Protein AF-0000000085121196 (afdb_homodimer)

Structure (mmCIF, N/CA/C/O backbone):
data_AF-0000000085121196-model_v1
#
loop_
_entity.id
_entity.type
_entity.pdbx_description
1 polymer 'TatD-related deoxyribonuclease'
#
loop_
_atom_site.group_PDB
_atom_site.id
_atom_site.type_symbol
_atom_site.label_atom_id
_atom_site.label_alt_id
_atom_site.label_comp_id
_atom_site.label_asym_id
_atom_site.label_entity_id
_atom_site.label_seq_id
_atom_site.pdbx_PDB_ins_code
_atom_site.Cartn_x
_atom_site.Cartn_y
_atom_site.Cartn_z
_atom_site.occupancy
_atom_site.B_iso_or_equiv
_atom_site.auth_seq_id
_atom_site.auth_comp_id
_atom_site.auth_asym_id
_atom_site.auth_atom_id
_atom_site.pdbx_PDB_model_num
ATOM 1 N N . MET A 1 1 ? -17.719 -41.875 -25.25 1 32.38 1 MET A N 1
ATOM 2 C CA . MET A 1 1 ? -16.484 -42.406 -24.672 1 32.38 1 MET A CA 1
ATOM 3 C C . MET A 1 1 ? -16.047 -41.594 -23.469 1 32.38 1 MET A C 1
ATOM 5 O O . MET A 1 1 ? -15.969 -40.375 -23.531 1 32.38 1 MET A O 1
ATOM 9 N N . ALA A 1 2 ? -16.422 -41.844 -22.25 1 43.16 2 ALA A N 1
ATOM 10 C CA . ALA A 1 2 ? -16.188 -41.125 -21 1 43.16 2 ALA A CA 1
ATOM 11 C C . ALA A 1 2 ? -14.727 -40.656 -20.922 1 43.16 2 ALA A C 1
ATOM 13 O O . ALA A 1 2 ? -13.828 -41.5 -20.703 1 43.16 2 ALA A O 1
ATOM 14 N N . GLY A 1 3 ? -14.148 -39.875 -21.719 1 51.06 3 GLY A N 1
ATOM 15 C CA . GLY A 1 3 ? -12.75 -39.562 -21.922 1 51.06 3 GLY A CA 1
ATOM 16 C C . GLY A 1 3 ? -11.984 -39.312 -20.641 1 51.06 3 GLY A C 1
ATOM 17 O O . GLY A 1 3 ? -12.586 -39.031 -19.594 1 51.06 3 GLY A O 1
ATOM 18 N N . ARG A 1 4 ? -10.688 -39.906 -20.5 1 71.88 4 ARG A N 1
ATOM 19 C CA . ARG A 1 4 ? -9.852 -39.969 -19.312 1 71.88 4 ARG A CA 1
ATOM 20 C C . ARG A 1 4 ? -9.664 -38.562 -18.734 1 71.88 4 ARG A C 1
ATOM 22 O O . ARG A 1 4 ? -9.273 -37.625 -19.453 1 71.88 4 ARG A O 1
ATOM 29 N N . LEU A 1 5 ? -10.227 -38.312 -17.609 1 87.5 5 LEU A N 1
ATOM 30 C CA . LEU A 1 5 ? -10.07 -37.062 -16.875 1 87.5 5 LEU A CA 1
ATOM 31 C C . LEU A 1 5 ? -8.594 -36.719 -16.703 1 87.5 5 LEU A C 1
ATOM 33 O O . LEU A 1 5 ? -7.781 -37.594 -16.391 1 87.5 5 LEU A O 1
ATOM 37 N N . VAL A 1 6 ? -8.188 -35.562 -17.234 1 96.5 6 VAL A N 1
ATOM 38 C CA . VAL A 1 6 ? -6.832 -35.062 -17 1 96.5 6 VAL A CA 1
ATOM 39 C C . VAL A 1 6 ? -6.875 -33.844 -16.062 1 96.5 6 VAL A C 1
ATOM 41 O O . VAL A 1 6 ? -7.914 -33.219 -15.922 1 96.5 6 VAL A O 1
ATOM 44 N N . PHE A 1 7 ? -5.754 -33.656 -15.398 1 98.44 7 PHE A N 1
ATOM 45 C CA . PHE A 1 7 ? -5.73 -32.656 -14.32 1 98.44 7 PHE A CA 1
ATOM 46 C C . PHE A 1 7 ? -4.555 -31.719 -14.484 1 98.44 7 PHE A C 1
ATOM 48 O O . PHE A 1 7 ? -3.527 -32.094 -15.062 1 98.44 7 PHE A O 1
ATOM 55 N N . SER A 1 8 ? -4.746 -30.5 -14.039 1 98.81 8 SER A N 1
ATOM 56 C CA . SER A 1 8 ? -3.711 -29.469 -14.062 1 98.81 8 SER A CA 1
ATOM 57 C C . SER A 1 8 ? -3.467 -28.891 -12.672 1 98.81 8 SER A C 1
ATOM 59 O O . SER A 1 8 ? -4.289 -29.062 -11.773 1 98.81 8 SER A O 1
ATOM 61 N N . ASP A 1 9 ? -2.354 -28.344 -12.461 1 98.88 9 ASP A N 1
ATOM 62 C CA . ASP A 1 9 ? -1.975 -27.547 -11.305 1 98.88 9 ASP A CA 1
ATOM 63 C C . ASP A 1 9 ? -1.416 -26.188 -11.727 1 98.88 9 ASP A C 1
ATOM 65 O O . ASP A 1 9 ? -0.257 -26.094 -12.141 1 98.88 9 ASP A O 1
ATOM 69 N N . ALA A 1 10 ? -2.229 -25.203 -11.547 1 98.88 10 ALA A N 1
ATOM 70 C CA . ALA A 1 10 ? -1.945 -23.922 -12.164 1 98.88 10 ALA A CA 1
ATOM 71 C C . ALA A 1 10 ? -0.999 -23.094 -11.305 1 98.88 10 ALA A C 1
ATOM 73 O O . ALA A 1 10 ? -0.708 -21.938 -11.625 1 98.88 10 ALA A O 1
ATOM 74 N N . HIS A 1 11 ? -0.491 -23.594 -10.203 1 98.94 11 HIS A N 1
ATOM 75 C CA . HIS A 1 11 ? 0.47 -22.891 -9.359 1 98.94 11 HIS A CA 1
ATOM 76 C C . HIS A 1 11 ? 1.101 -23.844 -8.344 1 98.94 11 HIS A C 1
ATOM 78 O O . HIS A 1 11 ? 0.445 -24.25 -7.383 1 98.94 11 HIS A O 1
ATOM 84 N N . ALA A 1 12 ? 2.281 -24.172 -8.508 1 98.81 12 ALA A N 1
ATOM 85 C CA . ALA A 1 12 ? 3.049 -25.016 -7.605 1 98.81 12 ALA A CA 1
ATOM 86 C C . ALA A 1 12 ? 4.523 -24.641 -7.602 1 98.81 12 ALA A C 1
ATOM 88 O O . ALA A 1 12 ? 4.973 -23.859 -8.453 1 98.81 12 ALA A O 1
ATOM 89 N N . HIS A 1 13 ? 5.191 -25.062 -6.605 1 98.81 13 HIS A N 1
ATOM 90 C CA . HIS A 1 13 ? 6.629 -24.828 -6.516 1 98.81 13 HIS A CA 1
ATOM 91 C C . HIS A 1 13 ? 7.395 -26.141 -6.48 1 98.81 13 HIS A C 1
ATOM 93 O O . HIS A 1 13 ? 6.809 -27.203 -6.258 1 98.81 13 HIS A O 1
ATOM 99 N N . SER A 1 14 ? 8.656 -26.109 -6.762 1 98.62 14 SER A N 1
ATOM 100 C CA . SER A 1 14 ? 9.586 -27.234 -6.605 1 98.62 14 SER A CA 1
ATOM 101 C C . SER A 1 14 ? 10.867 -26.797 -5.906 1 98.62 14 SER A C 1
ATOM 103 O O . SER A 1 14 ? 11.242 -25.625 -5.969 1 98.62 14 SER A O 1
ATOM 105 N N . ASN A 1 15 ? 11.461 -27.656 -5.152 1 98.25 15 ASN A N 1
ATOM 106 C CA . ASN A 1 15 ? 12.711 -27.422 -4.438 1 98.25 15 ASN A CA 1
ATOM 107 C C . ASN A 1 15 ? 13.688 -28.578 -4.621 1 98.25 15 ASN A C 1
ATOM 109 O O . ASN A 1 15 ? 13.625 -29.562 -3.893 1 98.25 15 ASN A O 1
ATOM 113 N N . PRO A 1 16 ? 14.609 -28.469 -5.559 1 97.75 16 PRO A N 1
ATOM 114 C CA . PRO A 1 16 ? 15.547 -29.562 -5.824 1 97.75 16 PRO A CA 1
ATOM 115 C C . PRO A 1 16 ? 16.609 -29.703 -4.742 1 97.75 16 PRO A C 1
ATOM 117 O O . PRO A 1 16 ? 17.359 -30.672 -4.73 1 97.75 16 PRO A O 1
ATOM 120 N N . VAL A 1 17 ? 16.688 -28.734 -3.854 1 96.56 17 VAL A N 1
ATOM 121 C CA . VAL A 1 17 ? 17.719 -28.719 -2.812 1 96.56 17 VAL A CA 1
ATOM 122 C C . VAL A 1 17 ? 17.219 -29.484 -1.588 1 96.56 17 VAL A C 1
ATOM 124 O O . VAL A 1 17 ? 17.906 -30.359 -1.071 1 96.56 17 VAL A O 1
ATOM 127 N N . LYS A 1 18 ? 16 -29.203 -1.16 1 95.62 18 LYS A N 1
ATOM 128 C CA . LYS A 1 18 ? 15.484 -29.766 0.082 1 95.62 18 LYS A CA 1
ATOM 129 C C . LYS A 1 18 ? 14.367 -30.766 -0.194 1 95.62 18 LYS A C 1
ATOM 131 O O . LYS A 1 18 ? 14.102 -31.656 0.626 1 95.62 18 LYS A O 1
ATOM 136 N N . GLY A 1 19 ? 13.719 -30.609 -1.338 1 97.62 19 GLY A N 1
ATOM 137 C CA . GLY A 1 19 ? 12.547 -31.406 -1.643 1 97.62 19 GLY A CA 1
ATOM 138 C C . GLY A 1 19 ? 12.828 -32.531 -2.639 1 97.62 19 GLY A C 1
ATOM 139 O O . GLY A 1 19 ? 13.977 -32.938 -2.816 1 97.62 19 GLY A O 1
ATOM 140 N N . ILE A 1 20 ? 11.75 -33.062 -3.283 1 97.69 20 ILE A N 1
ATOM 141 C CA . ILE A 1 20 ? 11.883 -34.219 -4.184 1 97.69 20 ILE A CA 1
ATOM 142 C C . ILE A 1 20 ? 12.25 -33.719 -5.586 1 97.69 20 ILE A C 1
ATOM 144 O O . ILE A 1 20 ? 12.703 -34.5 -6.426 1 97.69 20 ILE A O 1
ATOM 148 N N . GLY A 1 21 ? 11.984 -32.438 -5.883 1 98.5 21 GLY A N 1
ATOM 149 C CA . GLY A 1 21 ? 12.344 -31.859 -7.172 1 98.5 21 GLY A CA 1
ATOM 150 C C . GLY A 1 21 ? 11.258 -32.031 -8.219 1 98.5 21 GLY A C 1
ATOM 151 O O . GLY A 1 21 ? 10.359 -32.844 -8.07 1 98.5 21 GLY A O 1
ATOM 152 N N . ALA A 1 22 ? 11.414 -31.25 -9.289 1 98.81 22 ALA A N 1
ATOM 153 C CA . ALA A 1 22 ? 10.367 -31.109 -10.297 1 98.81 22 ALA A CA 1
ATOM 154 C C . ALA A 1 22 ? 10.195 -32.406 -11.094 1 98.81 22 ALA A C 1
ATOM 156 O O . ALA A 1 22 ? 9.078 -32.719 -11.508 1 98.81 22 ALA A O 1
ATOM 157 N N . LYS A 1 23 ? 11.289 -33.094 -11.359 1 98.75 23 LYS A N 1
ATOM 158 C CA . LYS A 1 23 ? 11.18 -34.344 -12.109 1 98.75 23 LYS A CA 1
ATOM 159 C C . LYS A 1 23 ? 10.273 -35.344 -11.383 1 98.75 23 LYS A C 1
ATOM 161 O O . LYS A 1 23 ? 9.344 -35.875 -11.977 1 98.75 23 LYS A O 1
ATOM 166 N N . ARG A 1 24 ? 10.547 -35.5 -10.117 1 98.5 24 ARG A N 1
ATOM 167 C CA . ARG A 1 24 ? 9.766 -36.438 -9.336 1 98.5 24 ARG A CA 1
ATOM 168 C C . ARG A 1 24 ? 8.328 -35.969 -9.164 1 98.5 24 ARG A C 1
ATOM 170 O O . ARG A 1 24 ? 7.387 -36.781 -9.195 1 98.5 24 ARG A O 1
ATOM 177 N N . ILE A 1 25 ? 8.156 -34.688 -8.883 1 98.75 25 ILE A N 1
ATOM 178 C CA . ILE A 1 25 ? 6.82 -34.094 -8.812 1 98.75 25 ILE A CA 1
ATOM 179 C C . ILE A 1 25 ? 6.055 -34.406 -10.094 1 98.75 25 ILE A C 1
ATOM 181 O O . ILE A 1 25 ? 4.906 -34.875 -10.047 1 98.75 25 ILE A O 1
ATOM 185 N N . ALA A 1 26 ? 6.711 -34.219 -11.234 1 98.81 26 ALA A N 1
ATOM 186 C CA . ALA A 1 26 ? 6.09 -34.406 -12.539 1 98.81 26 ALA A CA 1
ATOM 187 C C . ALA A 1 26 ? 5.719 -35.875 -12.742 1 98.81 26 ALA A C 1
ATOM 189 O O . ALA A 1 26 ? 4.613 -36.188 -13.195 1 98.81 26 ALA A O 1
ATOM 190 N N . GLU A 1 27 ? 6.613 -36.75 -12.398 1 98.62 27 GLU A N 1
ATOM 191 C CA . GLU A 1 27 ? 6.363 -38.188 -12.555 1 98.62 27 GLU A CA 1
ATOM 192 C C . GLU A 1 27 ? 5.16 -38.625 -11.727 1 98.62 27 GLU A C 1
ATOM 194 O O . GLU A 1 27 ? 4.289 -39.344 -12.219 1 98.62 27 GLU A O 1
ATOM 199 N N . LYS A 1 28 ? 5.141 -38.188 -10.484 1 98.12 28 LYS A N 1
ATOM 200 C CA . LYS A 1 28 ? 4.027 -38.531 -9.602 1 98.12 28 LYS A CA 1
ATOM 201 C C . LYS A 1 28 ? 2.713 -37.969 -10.133 1 98.12 28 LYS A C 1
ATOM 203 O O . LYS A 1 28 ? 1.697 -38.656 -10.156 1 98.12 28 LYS A O 1
ATOM 208 N N . PHE A 1 29 ? 2.748 -36.719 -10.516 1 98.62 29 PHE A N 1
ATOM 209 C CA . PHE A 1 29 ? 1.544 -36.031 -10.984 1 98.62 29 PHE A CA 1
ATOM 210 C C . PHE A 1 29 ? 1.038 -36.656 -12.273 1 98.62 29 PHE A C 1
ATOM 212 O O . PHE A 1 29 ? -0.163 -36.906 -12.43 1 98.62 29 PHE A O 1
ATOM 219 N N . ARG A 1 30 ? 1.92 -37 -13.195 1 97.56 30 ARG A N 1
ATOM 220 C CA . ARG A 1 30 ? 1.573 -37.594 -14.469 1 97.56 30 ARG A CA 1
ATOM 221 C C . ARG A 1 30 ? 0.955 -38.969 -14.266 1 97.56 30 ARG A C 1
ATOM 223 O O . ARG A 1 30 ? 0.035 -39.375 -14.984 1 97.56 30 ARG A O 1
ATOM 230 N N . SER A 1 31 ? 1.42 -39.688 -13.328 1 97.19 31 SER A N 1
ATOM 231 C CA . SER A 1 31 ? 0.982 -41.062 -13.094 1 97.19 31 SER A CA 1
ATOM 232 C C . SER A 1 31 ? -0.49 -41.125 -12.703 1 97.19 31 SER A C 1
ATOM 234 O O . SER A 1 31 ? -1.122 -42.188 -12.781 1 97.19 31 SER A O 1
ATOM 236 N N . ILE A 1 32 ? -0.985 -39.969 -12.297 1 96.12 32 ILE A N 1
ATOM 237 C CA . ILE A 1 32 ? -2.377 -40 -11.859 1 96.12 32 ILE A CA 1
ATOM 238 C C . ILE A 1 32 ? -3.207 -39.094 -12.766 1 96.12 32 ILE A C 1
ATOM 240 O O . ILE A 1 32 ? -4.219 -38.531 -12.336 1 96.12 32 ILE A O 1
ATOM 244 N N . GLY A 1 33 ? -2.682 -38.781 -13.938 1 96.69 33 GLY A N 1
ATOM 245 C CA . GLY A 1 33 ? -3.473 -38.094 -14.945 1 96.69 33 GLY A CA 1
ATOM 246 C C . GLY A 1 33 ? -3.119 -36.625 -15.078 1 96.69 33 GLY A C 1
ATOM 247 O O . GLY A 1 33 ? -3.814 -35.875 -15.766 1 96.69 33 GLY A O 1
ATOM 248 N N . GLY A 1 34 ? -2.076 -36.188 -14.422 1 98.31 34 GLY A N 1
ATOM 249 C CA . GLY A 1 34 ? -1.614 -34.812 -14.594 1 98.31 34 GLY A CA 1
ATOM 250 C C . GLY A 1 34 ? -1.062 -34.531 -15.977 1 98.31 34 GLY A C 1
ATOM 251 O O . GLY A 1 34 ? -0.351 -35.375 -16.547 1 98.31 34 GLY A O 1
ATOM 252 N N . TRP A 1 35 ? -1.391 -33.312 -16.562 1 98.62 35 TRP A N 1
ATOM 253 C CA . TRP A 1 35 ? -0.895 -33.031 -17.906 1 98.62 35 TRP A CA 1
ATOM 254 C C . TRP A 1 35 ? -0.172 -31.672 -17.922 1 98.62 35 TRP A C 1
ATOM 256 O O . TRP A 1 35 ? 0.624 -31.406 -18.828 1 98.62 35 TRP A O 1
ATOM 266 N N . PHE A 1 36 ? -0.457 -30.797 -16.969 1 98.88 36 PHE A N 1
ATOM 267 C CA . PHE A 1 36 ? 0.074 -29.438 -16.953 1 98.88 36 PHE A CA 1
ATOM 268 C C . PHE A 1 36 ? 0.384 -29 -15.523 1 98.88 36 PHE A C 1
ATOM 270 O O . PHE A 1 36 ? -0.382 -29.281 -14.602 1 98.88 36 PHE A O 1
ATOM 277 N N . ILE A 1 37 ? 1.471 -28.312 -15.367 1 98.94 37 ILE A N 1
ATOM 278 C CA . ILE A 1 37 ? 1.79 -27.703 -14.086 1 98.94 37 ILE A CA 1
ATOM 279 C C . ILE A 1 37 ? 2.438 -26.328 -14.32 1 98.94 37 ILE A C 1
ATOM 281 O O . ILE A 1 37 ? 3.277 -26.188 -15.211 1 98.94 37 ILE A O 1
ATOM 285 N N . ALA A 1 38 ? 1.937 -25.297 -13.703 1 98.94 38 ALA A N 1
ATOM 286 C CA . ALA A 1 38 ? 2.682 -24.031 -13.633 1 98.94 38 ALA A CA 1
ATOM 287 C C . ALA A 1 38 ? 3.643 -24.031 -12.453 1 98.94 38 ALA A C 1
ATOM 289 O O . ALA A 1 38 ? 3.217 -24.078 -11.297 1 98.94 38 ALA A O 1
ATOM 290 N N . LEU A 1 39 ? 4.902 -24.047 -12.758 1 98.94 39 LEU A N 1
ATOM 291 C CA . LEU A 1 39 ? 5.93 -23.984 -11.719 1 98.94 39 LEU A CA 1
ATOM 292 C C . LEU A 1 39 ? 6.371 -22.547 -11.484 1 98.94 39 LEU A C 1
ATOM 294 O O . LEU A 1 39 ? 6.762 -21.844 -12.422 1 98.94 39 LEU A O 1
ATOM 298 N N . VAL A 1 40 ? 6.266 -22.125 -10.273 1 98.88 40 VAL A N 1
ATOM 299 C CA . VAL A 1 40 ? 6.617 -20.781 -9.859 1 98.88 40 VAL A CA 1
ATOM 300 C C . VAL A 1 40 ? 7.816 -20.812 -8.914 1 98.88 40 VAL A C 1
ATOM 302 O O . VAL A 1 40 ? 7.84 -21.609 -7.965 1 98.88 40 VAL A O 1
ATOM 305 N N . ALA A 1 41 ? 8.789 -19.969 -9.172 1 98.81 41 ALA A N 1
ATOM 306 C CA . ALA A 1 41 ? 10.023 -20 -8.398 1 98.81 41 ALA A CA 1
ATOM 307 C C . ALA A 1 41 ? 9.773 -19.641 -6.938 1 98.81 41 ALA A C 1
ATOM 309 O O . ALA A 1 41 ? 8.969 -18.766 -6.633 1 98.81 41 ALA A O 1
ATOM 310 N N . LEU A 1 42 ? 10.484 -20.344 -6.066 1 98.31 42 LEU A N 1
ATOM 311 C CA . LEU A 1 42 ? 10.57 -19.938 -4.668 1 98.31 42 LEU A CA 1
ATOM 312 C C . LEU A 1 42 ? 11.594 -18.812 -4.496 1 98.31 42 LEU A C 1
ATOM 314 O O . LEU A 1 42 ? 12.211 -18.375 -5.469 1 98.31 42 LEU A O 1
ATOM 318 N N . SER A 1 43 ? 11.758 -18.328 -3.264 1 98.38 43 SER A N 1
ATOM 319 C CA . SER A 1 43 ? 12.75 -17.297 -2.982 1 98.38 43 SER A CA 1
ATOM 320 C C . SER A 1 43 ? 14.148 -17.906 -2.871 1 98.38 43 SER A C 1
ATOM 322 O O . SER A 1 43 ? 14.297 -19.094 -2.6 1 98.38 43 SER A O 1
ATOM 324 N N . PRO A 1 44 ? 15.242 -17.125 -3.041 1 98.38 44 PRO A N 1
ATOM 325 C CA . PRO A 1 44 ? 16.609 -17.641 -3.074 1 98.38 44 PRO A CA 1
ATOM 326 C C . PRO A 1 44 ? 16.953 -18.484 -1.85 1 98.38 44 PRO A C 1
ATOM 328 O O . PRO A 1 44 ? 17.594 -19.531 -1.977 1 98.38 44 PRO A O 1
ATOM 331 N N . TRP A 1 45 ? 16.516 -18.078 -0.72 1 97.44 45 TRP A N 1
ATOM 332 C CA . TRP A 1 45 ? 16.938 -18.75 0.502 1 97.44 45 TRP A CA 1
ATOM 333 C C . TRP A 1 45 ? 16.266 -20.125 0.631 1 97.44 45 TRP A C 1
ATOM 335 O O . TRP A 1 45 ? 16.75 -20.984 1.37 1 97.44 45 TRP A O 1
ATOM 345 N N . HIS A 1 46 ? 15.172 -20.391 -0.05 1 96.75 46 HIS A N 1
ATOM 346 C CA . HIS A 1 46 ? 14.586 -21.734 -0.09 1 96.75 46 HIS A CA 1
ATOM 347 C C . HIS A 1 46 ? 15.477 -22.703 -0.845 1 96.75 46 HIS A C 1
ATOM 349 O O . HIS A 1 46 ? 15.43 -23.922 -0.601 1 96.75 46 HIS A O 1
ATOM 355 N N . TYR A 1 47 ? 16.281 -22.188 -1.778 1 97.31 47 TYR A N 1
ATOM 356 C CA . TYR A 1 47 ? 17.203 -22.984 -2.566 1 97.31 47 TYR A CA 1
ATOM 357 C C . TYR A 1 47 ? 18.594 -23 -1.929 1 97.31 47 TYR A C 1
ATOM 359 O O . TYR A 1 47 ? 19.578 -23.406 -2.568 1 97.31 47 TYR A O 1
ATOM 367 N N . GLY A 1 48 ? 18.703 -22.453 -0.724 1 96.06 48 GLY A N 1
ATOM 368 C CA . GLY A 1 48 ? 19.969 -22.438 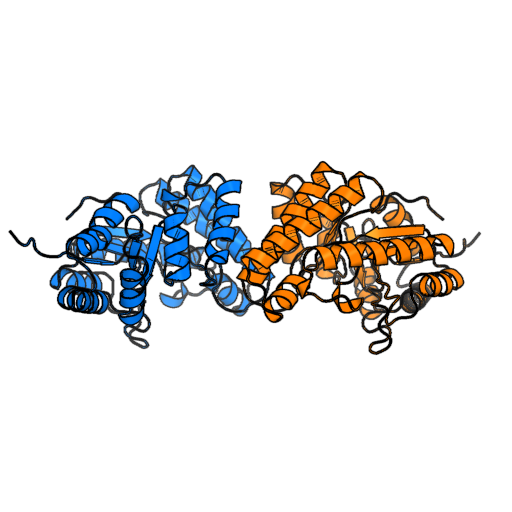-0.007 1 96.06 48 GLY A CA 1
ATOM 369 C C . GLY A 1 48 ? 20.906 -21.328 -0.45 1 96.06 48 GLY A C 1
ATOM 370 O O . GLY A 1 48 ? 22.109 -21.375 -0.198 1 96.06 48 GLY A O 1
ATOM 371 N N . ILE A 1 49 ? 20.375 -20.344 -1.131 1 97.25 49 ILE A N 1
ATOM 372 C CA . ILE A 1 49 ? 21.203 -19.25 -1.631 1 97.25 49 ILE A CA 1
ATOM 373 C C . ILE A 1 49 ? 21.203 -18.109 -0.616 1 97.25 49 ILE A C 1
ATOM 375 O O . ILE A 1 49 ? 20.156 -17.719 -0.102 1 97.25 49 ILE A O 1
ATOM 379 N N . ASP A 1 50 ? 22.359 -17.547 -0.375 1 95.31 50 ASP A N 1
ATOM 380 C CA . ASP A 1 50 ? 22.531 -16.469 0.598 1 95.31 50 ASP A CA 1
ATOM 381 C C . ASP A 1 50 ? 21.891 -15.18 0.109 1 95.31 50 ASP A C 1
ATOM 383 O O . ASP A 1 50 ? 22.219 -14.688 -0.972 1 95.31 50 ASP A O 1
ATOM 387 N N . ALA A 1 51 ? 21.031 -14.602 0.941 1 89 51 ALA A N 1
ATOM 388 C CA . ALA A 1 51 ? 20.328 -13.367 0.61 1 89 51 ALA A CA 1
ATOM 389 C C . ALA A 1 51 ? 21.297 -12.203 0.42 1 89 51 ALA A C 1
ATOM 391 O O . ALA A 1 51 ? 20.984 -11.242 -0.281 1 89 51 ALA A O 1
ATOM 392 N N . ARG A 1 52 ? 22.5 -12.188 1.021 1 90.38 52 ARG A N 1
ATOM 393 C CA . ARG A 1 52 ? 23.484 -11.109 0.986 1 90.38 52 ARG A CA 1
ATOM 394 C C . ARG A 1 52 ? 24.047 -10.922 -0.422 1 90.38 52 ARG A C 1
ATOM 396 O O . ARG A 1 52 ? 24.656 -9.891 -0.724 1 90.38 52 ARG A O 1
ATOM 403 N N . LEU A 1 53 ? 23.703 -11.883 -1.342 1 91.38 53 LEU A N 1
ATOM 404 C CA . LEU A 1 53 ? 24.172 -11.797 -2.725 1 91.38 53 LEU A CA 1
ATOM 405 C C . LEU A 1 53 ? 23.25 -10.883 -3.541 1 91.38 53 LEU A C 1
ATOM 407 O O . LEU A 1 53 ? 23.547 -10.586 -4.703 1 91.38 53 LEU A O 1
ATOM 411 N N . GLU A 1 54 ? 22.172 -10.516 -2.988 1 95.56 54 GLU A N 1
ATOM 412 C CA . GLU A 1 54 ? 21.25 -9.562 -3.572 1 95.56 54 GLU A CA 1
ATOM 413 C C . GLU A 1 54 ? 20.812 -9.992 -4.973 1 95.56 54 GLU A C 1
ATOM 415 O O . GLU A 1 54 ? 20.297 -11.094 -5.152 1 95.56 54 GLU A O 1
ATOM 420 N N . PHE A 1 55 ? 21.062 -9.227 -5.965 1 98.56 55 PHE A N 1
ATOM 421 C CA . PHE A 1 55 ? 20.578 -9.547 -7.305 1 98.56 55 PHE A CA 1
ATOM 422 C C . PHE A 1 55 ? 21.156 -10.875 -7.781 1 98.56 55 PHE A C 1
ATOM 424 O O . PHE A 1 55 ? 20.469 -11.648 -8.453 1 98.56 55 PHE A O 1
ATOM 431 N N . GLU A 1 56 ? 22.375 -11.156 -7.473 1 98.62 56 GLU A N 1
ATOM 432 C CA . GLU A 1 56 ? 23 -12.414 -7.867 1 98.62 56 GLU A CA 1
ATOM 433 C C . GLU A 1 56 ? 22.266 -13.609 -7.266 1 98.62 56 GLU A C 1
ATOM 435 O O . GLU A 1 56 ? 22.188 -14.672 -7.883 1 98.62 56 GLU A O 1
ATOM 440 N N . ALA A 1 57 ? 21.766 -13.453 -6.059 1 98.62 57 ALA A N 1
ATOM 441 C CA . ALA A 1 57 ? 20.984 -14.523 -5.438 1 98.62 57 ALA A CA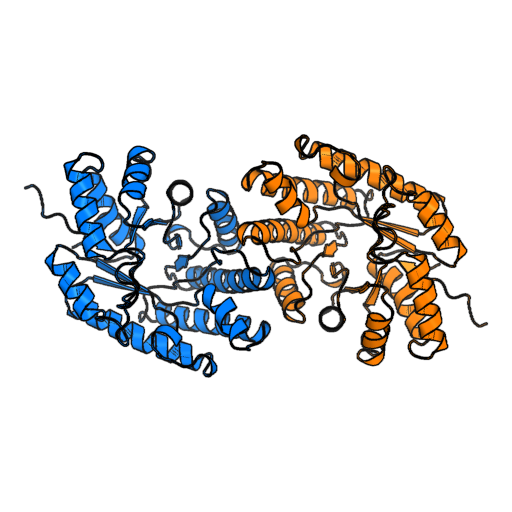 1
ATOM 442 C C . ALA A 1 57 ? 19.75 -14.852 -6.27 1 98.62 57 ALA A C 1
ATOM 444 O O . ALA A 1 57 ? 19.422 -16.031 -6.469 1 98.62 57 ALA A O 1
ATOM 445 N N . TYR A 1 58 ? 19.125 -13.836 -6.77 1 98.88 58 TYR A N 1
ATOM 446 C CA . TYR A 1 58 ? 17.906 -14.039 -7.559 1 98.88 58 TYR A CA 1
ATOM 447 C C . TYR A 1 58 ? 18.25 -14.602 -8.93 1 98.88 58 TYR A C 1
ATOM 449 O O . TYR A 1 58 ? 17.484 -15.422 -9.469 1 98.88 58 TYR A O 1
ATOM 457 N N . ARG A 1 59 ? 19.312 -14.195 -9.547 1 98.75 59 ARG A N 1
ATOM 458 C CA . ARG A 1 59 ? 19.75 -14.766 -10.82 1 98.75 59 ARG A CA 1
ATOM 459 C C . ARG A 1 59 ? 19.984 -16.266 -10.688 1 98.75 59 ARG A C 1
ATOM 461 O O . ARG A 1 59 ? 19.516 -17.047 -11.516 1 98.75 59 ARG A O 1
ATOM 468 N N . LYS A 1 60 ? 20.703 -16.625 -9.633 1 98.69 60 LYS A N 1
ATOM 469 C CA . LYS A 1 60 ? 20.984 -18.031 -9.375 1 98.69 60 LYS A CA 1
ATOM 470 C C . LYS A 1 60 ? 19.703 -18.812 -9.125 1 98.69 60 LYS A C 1
ATOM 472 O O . LYS A 1 60 ? 19.531 -19.938 -9.625 1 98.69 60 LYS A O 1
ATOM 477 N N . MET A 1 61 ? 18.844 -18.25 -8.336 1 98.69 61 MET A N 1
ATOM 478 C CA . MET A 1 61 ? 17.547 -18.859 -8.055 1 98.69 61 MET A CA 1
ATOM 479 C C . MET A 1 61 ? 16.781 -19.125 -9.344 1 98.69 61 MET A C 1
ATOM 481 O O . MET A 1 61 ? 16.219 -20.219 -9.523 1 98.69 61 MET A O 1
ATOM 485 N N . ILE A 1 62 ? 16.75 -18.156 -10.258 1 98.88 62 ILE A N 1
ATOM 486 C CA . ILE A 1 62 ? 16 -18.266 -11.508 1 98.88 62 ILE A CA 1
ATOM 487 C C . ILE A 1 62 ? 16.641 -19.344 -12.391 1 98.88 62 ILE A C 1
ATOM 489 O O . ILE A 1 62 ? 15.922 -20.109 -13.055 1 98.88 62 ILE A O 1
ATOM 493 N N . GLU A 1 63 ? 17.953 -19.469 -12.359 1 98.69 63 GLU A N 1
ATOM 494 C CA . GLU A 1 63 ? 18.641 -20.516 -13.109 1 98.69 63 GLU A CA 1
ATOM 495 C C . GLU A 1 63 ? 18.25 -21.906 -12.617 1 98.69 63 GLU A C 1
ATOM 497 O O . GLU A 1 63 ? 17.953 -22.781 -13.414 1 98.69 63 GLU A O 1
ATOM 502 N N . ILE A 1 64 ? 18.281 -22.062 -11.312 1 98.75 64 ILE A N 1
ATOM 503 C CA . ILE A 1 64 ? 17.875 -23.328 -10.719 1 98.75 64 ILE A CA 1
ATOM 504 C C . ILE A 1 64 ? 16.438 -23.641 -11.109 1 98.75 64 ILE A C 1
ATOM 506 O O . ILE A 1 64 ? 16.125 -24.766 -11.508 1 98.75 64 ILE A O 1
ATOM 510 N N . HIS A 1 65 ? 15.594 -22.656 -11.008 1 98.81 65 HIS A N 1
ATOM 511 C CA . HIS A 1 65 ? 14.172 -22.797 -11.289 1 98.81 65 HIS A CA 1
ATOM 512 C C . HIS A 1 65 ? 13.938 -23.203 -12.742 1 98.81 65 HIS A C 1
ATOM 514 O O . HIS A 1 65 ? 13.117 -24.094 -13.016 1 98.81 65 HIS A O 1
ATOM 520 N N . MET A 1 66 ? 14.641 -22.578 -13.664 1 98.88 66 MET A N 1
ATOM 521 C CA . MET A 1 66 ? 14.492 -22.891 -15.078 1 98.88 66 MET A CA 1
ATOM 522 C C . MET A 1 66 ? 14.914 -24.328 -15.359 1 98.88 66 MET A C 1
ATOM 524 O O . MET A 1 66 ? 14.32 -25.016 -16.203 1 98.88 66 MET A O 1
ATOM 528 N N . ARG A 1 67 ? 15.93 -24.828 -14.695 1 98.81 67 ARG A N 1
ATOM 529 C CA . ARG A 1 67 ? 16.328 -26.234 -14.82 1 98.81 67 ARG A CA 1
ATOM 530 C C . ARG A 1 67 ? 15.227 -27.156 -14.312 1 98.81 67 ARG A C 1
ATOM 532 O O . ARG A 1 67 ? 14.984 -28.219 -14.898 1 98.81 67 ARG A O 1
ATOM 539 N N . GLU A 1 68 ? 14.617 -26.766 -13.203 1 98.88 68 GLU A N 1
ATOM 540 C CA . GLU A 1 68 ? 13.508 -27.547 -12.664 1 98.88 68 GLU A CA 1
ATOM 541 C C . GLU A 1 68 ? 12.344 -27.609 -13.648 1 98.88 68 GLU A C 1
ATOM 543 O O . GLU A 1 68 ? 11.742 -28.656 -13.844 1 98.88 68 GLU A O 1
ATOM 548 N N . CYS A 1 69 ? 12.016 -26.469 -14.258 1 98.94 69 CYS A N 1
ATOM 549 C CA . CYS A 1 69 ? 10.961 -26.438 -15.266 1 98.94 69 CYS A CA 1
ATOM 550 C C . CYS A 1 69 ? 11.281 -27.375 -16.422 1 98.94 69 CYS A C 1
ATOM 552 O O . CYS A 1 69 ? 10.414 -28.109 -16.891 1 98.94 69 CYS A O 1
ATOM 554 N N . LYS A 1 70 ? 12.523 -27.344 -16.891 1 98.81 70 LYS A N 1
ATOM 555 C CA . LYS A 1 70 ? 12.969 -28.234 -17.953 1 98.81 70 LYS A CA 1
ATOM 556 C C . LYS A 1 70 ? 12.828 -29.688 -17.562 1 98.81 70 LYS A C 1
ATOM 558 O O . LYS A 1 70 ? 12.383 -30.516 -18.359 1 98.81 70 LYS A O 1
ATOM 563 N N . ALA A 1 71 ? 13.188 -30.016 -16.344 1 98.88 71 ALA A N 1
ATOM 564 C CA . ALA A 1 71 ? 13.102 -31.375 -15.852 1 98.88 71 ALA A CA 1
ATOM 565 C C . ALA A 1 71 ? 11.656 -31.875 -15.859 1 98.88 71 ALA A C 1
ATOM 567 O O . ALA A 1 71 ? 11.391 -33.031 -16.203 1 98.88 71 ALA A O 1
ATOM 568 N N . ALA A 1 72 ? 10.758 -31.047 -15.414 1 98.88 72 ALA A N 1
ATOM 569 C CA . ALA A 1 72 ? 9.344 -31.422 -15.414 1 98.88 72 ALA A CA 1
ATOM 570 C C . ALA A 1 72 ? 8.828 -31.641 -16.828 1 98.88 72 ALA A C 1
ATOM 572 O O . ALA A 1 72 ? 8.055 -32.562 -17.078 1 98.88 72 ALA A O 1
ATOM 573 N N . LYS A 1 73 ? 9.258 -30.797 -17.766 1 98.62 73 LYS A N 1
ATOM 574 C CA . LYS A 1 73 ? 8.898 -30.953 -19.172 1 98.62 73 LYS A CA 1
ATOM 575 C C . LYS A 1 73 ? 9.406 -32.281 -19.719 1 98.62 73 LYS A C 1
ATOM 577 O O . LYS A 1 73 ? 8.672 -33 -20.391 1 98.62 73 LYS A O 1
ATOM 582 N N . GLU A 1 74 ? 10.602 -32.562 -19.422 1 98.62 74 GLU A N 1
ATOM 583 C CA . GLU A 1 74 ? 11.227 -33.781 -19.891 1 98.62 74 GLU A CA 1
ATOM 584 C C . GLU A 1 74 ? 10.539 -35.031 -19.312 1 98.62 74 GLU A C 1
ATOM 586 O O . GLU A 1 74 ? 10.547 -36.094 -19.922 1 98.62 74 GLU A O 1
ATOM 591 N N . ALA A 1 75 ? 9.984 -34.812 -18.141 1 98.56 75 ALA A N 1
ATOM 592 C CA . ALA A 1 75 ? 9.266 -35.906 -17.484 1 98.56 75 ALA A CA 1
ATOM 593 C C . ALA A 1 75 ? 7.867 -36.062 -18.078 1 98.56 75 ALA A C 1
ATOM 595 O O . ALA A 1 75 ? 7.125 -36.969 -17.672 1 98.56 75 ALA A O 1
ATOM 596 N N . GLY A 1 76 ? 7.445 -35.188 -18.969 1 97.75 76 GLY A N 1
ATOM 597 C CA . GLY A 1 76 ? 6.27 -35.469 -19.766 1 97.75 76 GLY A CA 1
ATOM 598 C C . GLY A 1 76 ? 5.129 -34.5 -19.531 1 97.75 76 GLY A C 1
ATOM 599 O O . GLY A 1 76 ? 4.043 -34.656 -20.094 1 97.75 76 GLY A O 1
ATOM 600 N N . LEU A 1 77 ? 5.344 -33.5 -18.688 1 98.56 77 LEU A N 1
ATOM 601 C CA . LEU A 1 77 ? 4.285 -32.531 -18.438 1 98.56 77 LEU A CA 1
ATOM 602 C C . LEU A 1 77 ? 4.418 -31.312 -19.359 1 98.56 77 LEU A C 1
ATOM 604 O O . LEU A 1 77 ? 5.523 -30.984 -19.812 1 98.56 77 LEU A O 1
ATOM 608 N N . ARG A 1 78 ? 3.35 -30.672 -19.734 1 98.69 78 ARG A N 1
ATOM 609 C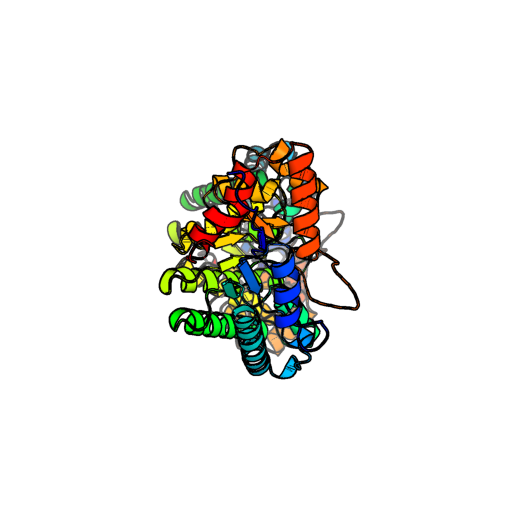 CA . ARG A 1 78 ? 3.404 -29.266 -20.125 1 98.69 78 ARG A CA 1
ATOM 610 C C . ARG A 1 78 ? 3.648 -28.375 -18.906 1 98.69 78 ARG A C 1
ATOM 612 O O . ARG A 1 78 ? 3.086 -28.609 -17.844 1 98.69 78 ARG A O 1
ATOM 619 N N . VAL A 1 79 ? 4.531 -27.406 -19.125 1 98.81 79 VAL A N 1
ATOM 620 C CA . VAL A 1 79 ? 4.945 -26.609 -17.969 1 98.81 79 VAL A CA 1
ATOM 621 C C . VAL A 1 79 ? 4.926 -25.125 -18.312 1 98.81 79 VAL A C 1
ATOM 623 O O . VAL A 1 79 ? 5.398 -24.734 -19.375 1 98.81 79 VAL A O 1
ATOM 626 N N . ALA A 1 80 ? 4.254 -24.328 -17.547 1 98.88 80 ALA A N 1
ATOM 627 C CA . ALA A 1 80 ? 4.504 -22.891 -17.531 1 98.88 80 ALA A CA 1
ATOM 628 C C . ALA A 1 80 ? 5.523 -22.531 -16.453 1 98.88 80 ALA A C 1
ATOM 630 O O . ALA A 1 80 ? 5.395 -22.953 -15.305 1 98.88 80 ALA A O 1
ATOM 631 N N . CYS A 1 81 ? 6.527 -21.797 -16.812 1 98.88 81 CYS A N 1
ATOM 632 C CA . CYS A 1 81 ? 7.637 -21.453 -15.93 1 98.88 81 CYS A CA 1
ATOM 633 C C . CYS A 1 81 ? 7.598 -19.969 -15.57 1 98.88 81 CYS A C 1
ATOM 635 O O . CYS A 1 81 ? 7.77 -19.109 -16.438 1 98.88 81 CYS A O 1
ATOM 637 N N . LEU A 1 82 ? 7.355 -19.656 -14.281 1 98.94 82 LEU A N 1
ATOM 638 C CA . LEU A 1 82 ? 7.246 -18.266 -13.836 1 98.94 82 LEU A CA 1
ATOM 639 C C . LEU A 1 82 ? 8.211 -17.984 -12.695 1 98.94 82 LEU A C 1
ATOM 641 O O . LEU A 1 82 ? 8.484 -18.859 -11.867 1 98.94 82 LEU A O 1
ATOM 645 N N . ALA A 1 83 ? 8.727 -16.812 -12.609 1 98.94 83 ALA A N 1
ATOM 646 C CA . ALA A 1 83 ? 9.555 -16.328 -11.508 1 98.94 83 ALA A CA 1
ATOM 647 C C . ALA A 1 83 ? 9.211 -14.883 -11.164 1 98.94 83 ALA A C 1
ATOM 649 O O . ALA A 1 83 ? 8.516 -14.203 -11.93 1 98.94 83 ALA A O 1
ATOM 650 N N . GLY A 1 84 ? 9.594 -14.445 -10.07 1 98.81 84 GLY A N 1
ATOM 651 C CA . GLY A 1 84 ? 9.266 -13.086 -9.664 1 98.81 84 GLY A CA 1
ATOM 652 C C . GLY A 1 84 ? 9.938 -12.68 -8.367 1 98.81 84 GLY A C 1
ATOM 653 O O . GLY A 1 84 ? 11.047 -13.125 -8.062 1 98.81 84 GLY A O 1
ATOM 654 N N . PHE A 1 85 ? 9.391 -11.703 -7.727 1 98.94 85 PHE A N 1
ATOM 655 C CA . PHE A 1 85 ? 9.812 -11.172 -6.438 1 98.94 85 PHE A CA 1
ATOM 656 C C . PHE A 1 85 ? 8.656 -11.172 -5.445 1 98.94 85 PHE A C 1
ATOM 658 O O . PHE A 1 85 ? 7.84 -10.25 -5.43 1 98.94 85 PHE A O 1
ATOM 665 N N . HIS A 1 86 ? 8.641 -12.242 -4.691 1 98.88 86 HIS A N 1
ATOM 666 C CA . HIS A 1 86 ? 7.531 -12.477 -3.773 1 98.88 86 HIS A CA 1
ATOM 667 C C . HIS A 1 86 ? 7.414 -11.352 -2.752 1 98.88 86 HIS A C 1
ATOM 669 O O . HIS A 1 86 ? 8.422 -10.875 -2.23 1 98.88 86 HIS A O 1
ATOM 675 N N . PRO A 1 87 ? 6.211 -10.93 -2.428 1 98.69 87 PRO A N 1
ATOM 676 C CA . PRO A 1 87 ? 6.062 -9.844 -1.463 1 98.69 87 PRO A CA 1
ATOM 677 C C . PRO A 1 87 ? 6.723 -10.141 -0.12 1 98.69 87 PRO A C 1
ATOM 679 O O . PRO A 1 87 ? 7.227 -9.234 0.542 1 98.69 87 PRO A O 1
ATOM 682 N N . ALA A 1 88 ? 6.723 -11.391 0.292 1 98.38 88 ALA A N 1
ATOM 683 C CA . ALA A 1 88 ? 7.352 -11.758 1.559 1 98.38 88 ALA A CA 1
ATOM 684 C C . ALA A 1 88 ? 8.859 -11.508 1.517 1 98.38 88 ALA A C 1
ATOM 686 O O . ALA A 1 88 ? 9.508 -11.422 2.561 1 98.38 88 ALA A O 1
ATOM 687 N N . ASP A 1 89 ? 9.414 -11.484 0.317 1 98.81 89 ASP A N 1
ATOM 688 C CA . ASP A 1 89 ? 10.844 -11.219 0.188 1 98.81 89 ASP A CA 1
ATOM 689 C C . ASP A 1 89 ? 11.195 -9.836 0.719 1 98.81 89 ASP A C 1
ATOM 691 O O . ASP A 1 89 ? 12.289 -9.633 1.256 1 98.81 89 ASP A O 1
ATOM 695 N N . VAL A 1 90 ? 10.266 -8.867 0.582 1 98.81 90 VAL A N 1
ATOM 696 C CA . VAL A 1 90 ? 10.484 -7.523 1.101 1 98.81 90 VAL A CA 1
ATOM 697 C C . VAL A 1 90 ? 10.758 -7.586 2.602 1 98.81 90 VAL A C 1
ATOM 699 O O . VAL A 1 90 ? 11.781 -7.098 3.076 1 98.81 90 VAL A O 1
ATOM 702 N N . ASP A 1 91 ? 9.898 -8.242 3.322 1 98.44 91 ASP A N 1
ATOM 703 C CA . ASP A 1 91 ? 10.023 -8.328 4.773 1 98.44 91 ASP A CA 1
ATOM 704 C C . ASP A 1 91 ? 11.258 -9.133 5.176 1 98.44 91 ASP A C 1
ATOM 706 O O . ASP A 1 91 ? 11.977 -8.75 6.102 1 98.44 91 ASP A O 1
ATOM 710 N N . LYS A 1 92 ? 11.492 -10.242 4.434 1 98.25 92 LYS A N 1
ATOM 711 C CA . LYS A 1 92 ? 12.617 -11.109 4.742 1 98.25 92 LYS A CA 1
ATOM 712 C C . LYS A 1 92 ? 13.945 -10.383 4.559 1 98.25 92 LYS A C 1
ATOM 714 O O . LYS A 1 92 ? 14.836 -10.477 5.406 1 98.25 92 LYS A O 1
ATOM 719 N N . LEU A 1 93 ? 14.094 -9.688 3.484 1 98.69 93 LEU A N 1
ATOM 720 C CA . LEU A 1 93 ? 15.336 -8.977 3.186 1 98.69 93 LEU A CA 1
ATOM 721 C C . LEU A 1 93 ? 15.57 -7.848 4.18 1 98.69 93 LEU A C 1
ATOM 723 O O . LEU A 1 93 ? 16.703 -7.594 4.582 1 98.69 93 LEU A O 1
ATOM 727 N N . LEU A 1 94 ? 14.5 -7.137 4.547 1 98.19 94 LEU A N 1
ATOM 728 C CA . LEU A 1 94 ? 14.609 -6.102 5.57 1 98.19 94 LEU A CA 1
ATOM 729 C C . LEU A 1 94 ? 15.055 -6.695 6.902 1 98.19 94 LEU A C 1
ATOM 731 O O . LEU A 1 94 ? 15.906 -6.125 7.586 1 98.19 94 LEU A O 1
ATOM 735 N N . GLU A 1 95 ? 14.492 -7.844 7.262 1 97.19 95 GLU A N 1
ATOM 736 C CA . GLU A 1 95 ? 14.883 -8.555 8.477 1 97.19 95 GLU A CA 1
ATOM 737 C C . GLU A 1 95 ? 16.359 -8.945 8.43 1 97.19 95 GLU A C 1
ATOM 739 O O . GLU A 1 95 ? 17.031 -8.961 9.469 1 97.19 95 GLU A O 1
ATOM 744 N N . LYS A 1 96 ? 16.828 -9.219 7.262 1 96.25 96 LYS A N 1
ATOM 745 C CA . LYS A 1 96 ? 18.219 -9.648 7.082 1 96.25 96 LYS A CA 1
ATOM 746 C C . LYS A 1 96 ? 19.156 -8.453 7.043 1 96.25 96 LYS A C 1
ATOM 748 O O . LYS A 1 96 ? 20.375 -8.617 6.906 1 96.25 96 LYS A O 1
ATOM 753 N N . GLY A 1 97 ? 18.641 -7.234 7.074 1 95.75 97 GLY A N 1
ATOM 754 C CA . GLY A 1 97 ? 19.484 -6.086 7.316 1 95.75 97 GLY A CA 1
ATOM 755 C C . GLY A 1 97 ? 19.578 -5.148 6.129 1 95.75 97 GLY A C 1
ATOM 756 O O . GLY A 1 97 ? 20.234 -4.105 6.203 1 95.75 97 GLY A O 1
ATOM 757 N N . LEU A 1 98 ? 18.984 -5.504 4.988 1 97.06 98 LEU A N 1
ATOM 758 C CA . LEU A 1 98 ? 18.969 -4.551 3.885 1 97.06 98 LEU A CA 1
ATOM 759 C C . LEU A 1 98 ? 18.062 -3.361 4.211 1 97.06 98 LEU A C 1
ATOM 761 O O . LEU A 1 98 ? 17.078 -3.5 4.945 1 97.06 98 LEU A O 1
ATOM 765 N N . ASN A 1 99 ? 18.422 -2.191 3.701 1 96.62 99 ASN A N 1
ATOM 766 C CA . ASN A 1 99 ? 17.516 -1.068 3.916 1 96.62 99 ASN A CA 1
ATOM 767 C C . ASN A 1 99 ? 16.391 -1.048 2.883 1 96.62 99 ASN A C 1
ATOM 769 O O . ASN A 1 99 ? 16.453 -1.742 1.866 1 96.62 99 ASN A O 1
ATOM 773 N N . HIS A 1 100 ? 15.43 -0.242 3.08 1 98.62 100 HIS A N 1
ATOM 774 C CA . HIS A 1 100 ? 14.195 -0.221 2.307 1 98.62 100 HIS A CA 1
ATOM 775 C C . HIS A 1 100 ? 14.461 0.148 0.851 1 98.62 100 HIS A C 1
ATOM 777 O O . HIS A 1 100 ? 13.906 -0.47 -0.062 1 98.62 100 HIS A O 1
ATOM 783 N N . LEU A 1 101 ? 15.281 1.133 0.574 1 98.5 101 LEU A N 1
ATOM 784 C CA . LEU A 1 101 ? 15.562 1.589 -0.783 1 98.5 101 LEU A CA 1
ATOM 785 C C . LEU A 1 101 ? 16.234 0.487 -1.601 1 98.5 101 LEU A C 1
ATOM 787 O O . LEU A 1 101 ? 15.875 0.271 -2.762 1 98.5 101 LEU A O 1
ATOM 791 N N . LYS A 1 102 ? 17.156 -0.183 -0.951 1 98.38 102 LYS A N 1
ATOM 792 C CA . LYS A 1 102 ? 17.844 -1.277 -1.621 1 98.38 102 LYS A CA 1
ATOM 793 C C . LYS A 1 102 ? 16.891 -2.414 -1.958 1 98.38 102 LYS A C 1
ATOM 795 O O . LYS A 1 102 ? 17.016 -3.043 -3.012 1 98.38 102 LYS A O 1
ATOM 800 N N . VAL A 1 103 ? 15.992 -2.699 -1.047 1 98.88 103 VAL A N 1
ATOM 801 C CA . VAL A 1 103 ? 15.016 -3.762 -1.279 1 98.88 103 VAL A CA 1
ATOM 802 C C . VAL A 1 103 ? 14.133 -3.398 -2.469 1 98.88 103 VAL A C 1
ATOM 804 O O . VAL A 1 103 ? 13.867 -4.234 -3.336 1 98.88 103 VAL A O 1
ATOM 807 N N . LEU A 1 104 ? 13.648 -2.135 -2.531 1 98.94 104 LEU A N 1
ATOM 808 C CA . LEU A 1 104 ? 12.852 -1.674 -3.662 1 98.94 104 LEU A CA 1
ATOM 809 C C . LEU A 1 104 ? 13.625 -1.813 -4.969 1 98.94 104 LEU A C 1
ATOM 811 O O . LEU A 1 104 ? 13.117 -2.379 -5.938 1 98.94 104 LEU A O 1
ATOM 815 N N . GLU A 1 105 ? 14.828 -1.336 -4.969 1 98.81 105 GLU A N 1
ATOM 816 C CA . GLU A 1 105 ? 15.664 -1.378 -6.164 1 98.81 105 GLU A CA 1
ATOM 817 C C . GLU A 1 105 ? 15.898 -2.814 -6.621 1 98.81 105 GLU A C 1
ATOM 819 O O . GLU A 1 105 ? 15.852 -3.109 -7.816 1 98.81 105 GLU A O 1
ATOM 824 N N . LEU A 1 106 ? 16.188 -3.641 -5.664 1 98.88 106 LEU A N 1
ATOM 825 C CA . LEU A 1 106 ? 16.422 -5.051 -5.961 1 98.88 106 LEU A CA 1
ATOM 826 C C . LEU A 1 106 ? 15.164 -5.688 -6.555 1 98.88 106 LEU A C 1
ATOM 828 O O . LEU A 1 106 ? 15.242 -6.391 -7.566 1 98.88 106 LEU A O 1
ATOM 832 N N . GLY A 1 107 ? 14.016 -5.461 -5.91 1 98.94 107 GLY A N 1
ATOM 833 C CA . GLY A 1 107 ? 12.766 -6.004 -6.43 1 98.94 107 GLY A CA 1
ATOM 834 C C . GLY A 1 107 ? 12.477 -5.566 -7.852 1 98.94 107 GLY A C 1
ATOM 835 O O . GLY A 1 107 ? 12.07 -6.379 -8.688 1 98.94 107 GLY A O 1
ATOM 836 N N . LEU A 1 108 ? 12.711 -4.281 -8.125 1 98.94 108 LEU A N 1
ATOM 837 C CA . LEU A 1 108 ? 12.5 -3.75 -9.461 1 98.94 108 LEU A CA 1
ATOM 838 C C . LEU A 1 108 ? 13.461 -4.395 -10.461 1 98.94 108 LEU A C 1
ATOM 840 O O . LEU A 1 108 ? 13.047 -4.793 -11.555 1 98.94 108 LEU A O 1
ATOM 844 N N . LYS A 1 109 ? 14.672 -4.477 -10.062 1 98.88 109 LYS A N 1
ATOM 845 C CA . LYS A 1 109 ? 15.688 -5.09 -10.922 1 98.88 109 LYS A CA 1
ATOM 846 C C . LYS A 1 109 ? 15.336 -6.539 -11.234 1 98.88 109 LYS A C 1
ATOM 848 O O . LYS A 1 109 ? 15.484 -6.988 -12.375 1 98.88 109 LYS A O 1
ATOM 853 N N . VAL A 1 110 ? 14.883 -7.25 -10.273 1 98.94 110 VAL A N 1
ATOM 854 C CA . VAL A 1 110 ? 14.547 -8.664 -10.438 1 98.94 110 VAL A CA 1
ATOM 855 C C . VAL A 1 110 ? 13.367 -8.812 -11.383 1 98.94 110 VAL A C 1
ATOM 857 O O . VAL A 1 110 ? 13.398 -9.625 -12.305 1 98.94 110 VAL A O 1
ATOM 860 N N . VAL A 1 111 ? 12.32 -8.055 -11.195 1 98.94 111 VAL A N 1
ATOM 861 C CA . VAL A 1 111 ? 11.125 -8.188 -12.031 1 98.94 111 VAL A CA 1
ATOM 862 C C . VAL A 1 111 ? 11.461 -7.789 -13.469 1 98.94 111 VAL A C 1
ATOM 864 O O . VAL A 1 111 ? 10.93 -8.367 -14.414 1 98.94 111 VAL A O 1
ATOM 867 N N . GLU A 1 112 ? 12.305 -6.828 -13.68 1 98.94 112 GLU A N 1
ATOM 868 C CA . GLU A 1 112 ? 12.742 -6.438 -15.016 1 98.94 112 GLU A CA 1
ATOM 869 C C . GLU A 1 112 ? 13.531 -7.559 -15.68 1 98.94 112 GLU A C 1
ATOM 871 O O . GLU A 1 112 ? 13.367 -7.812 -16.875 1 98.94 112 GLU A O 1
ATOM 876 N N . TYR A 1 113 ? 14.398 -8.164 -14.906 1 98.94 113 TYR A N 1
ATOM 877 C CA . TYR A 1 113 ? 15.156 -9.297 -15.406 1 98.94 113 TYR A CA 1
ATOM 878 C C . TYR A 1 113 ? 14.227 -10.438 -15.812 1 98.94 113 TYR A C 1
ATOM 880 O O . TYR A 1 113 ? 14.375 -11.008 -16.906 1 98.94 113 TYR A O 1
ATOM 888 N N . VAL A 1 114 ? 13.289 -10.75 -14.961 1 98.94 114 VAL A N 1
ATOM 889 C CA . VAL A 1 114 ? 12.32 -11.812 -15.211 1 98.94 114 VAL A CA 1
ATOM 890 C C . VAL A 1 114 ? 11.523 -11.492 -16.469 1 98.94 114 VAL A C 1
ATOM 892 O O . VAL A 1 114 ? 11.305 -12.359 -17.328 1 98.94 114 VAL A O 1
ATOM 895 N N . ALA A 1 115 ? 11.094 -10.25 -16.609 1 98.88 115 ALA A N 1
ATOM 896 C CA . ALA A 1 115 ? 10.32 -9.828 -17.781 1 98.88 115 ALA A CA 1
ATOM 897 C C . ALA A 1 115 ? 11.141 -9.961 -19.062 1 98.88 115 ALA A C 1
ATOM 899 O O . ALA A 1 115 ? 10.602 -10.312 -20.109 1 98.88 115 ALA A O 1
ATOM 900 N N . ARG A 1 116 ? 12.414 -9.633 -18.984 1 98.81 116 ARG A N 1
ATOM 901 C CA . ARG A 1 116 ? 13.281 -9.805 -20.141 1 98.81 116 ARG A CA 1
ATOM 902 C C . ARG A 1 116 ? 13.359 -11.273 -20.547 1 98.81 116 ARG A C 1
ATOM 904 O O . ARG A 1 116 ? 13.312 -11.594 -21.734 1 98.81 116 ARG A O 1
ATOM 911 N N . LEU A 1 117 ? 13.523 -12.164 -19.578 1 98.88 117 LEU A N 1
ATOM 912 C CA . LEU A 1 117 ? 13.547 -13.594 -19.859 1 98.88 117 LEU A CA 1
ATOM 913 C C . LEU A 1 117 ? 12.234 -14.047 -20.484 1 98.88 117 LEU A C 1
ATOM 915 O O . LEU A 1 117 ? 12.227 -14.914 -21.359 1 98.88 117 LEU A O 1
ATOM 919 N N . CYS A 1 118 ? 11.133 -13.484 -20.031 1 98.81 118 CYS A N 1
ATOM 920 C CA . CYS A 1 118 ? 9.836 -13.773 -20.609 1 98.81 118 CYS A CA 1
ATOM 921 C C . CYS A 1 118 ? 9.781 -13.32 -22.078 1 98.81 118 CYS A C 1
ATOM 923 O O . CYS A 1 118 ? 9.367 -14.078 -22.953 1 98.81 118 CYS A O 1
ATOM 925 N N . LYS A 1 119 ? 10.211 -12.117 -22.312 1 98.5 119 LYS A N 1
ATOM 926 C CA . LYS A 1 119 ? 10.258 -11.562 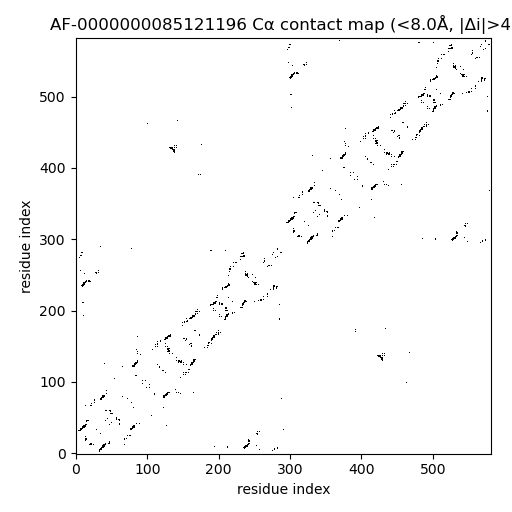-23.656 1 98.5 119 LYS A CA 1
ATOM 927 C C . LYS A 1 119 ? 11.078 -12.453 -24.594 1 98.5 119 LYS A C 1
ATOM 929 O O . LYS A 1 119 ? 10.734 -12.609 -25.766 1 98.5 119 LYS A O 1
ATOM 934 N N . GLU A 1 120 ? 12.125 -13 -24.062 1 98.44 120 GLU A N 1
ATOM 935 C CA . GLU A 1 120 ? 13.039 -13.828 -24.844 1 98.44 120 GLU A CA 1
ATOM 936 C C . GLU A 1 120 ? 12.523 -15.258 -24.969 1 98.44 120 GLU A C 1
ATOM 938 O O . GLU A 1 120 ? 13.148 -16.094 -25.625 1 98.44 120 GLU A O 1
ATOM 943 N N . GLY A 1 121 ? 11.477 -15.578 -24.312 1 97.94 121 GLY A N 1
ATOM 944 C CA . GLY A 1 121 ? 10.859 -16.891 -24.422 1 97.94 121 GLY A CA 1
ATOM 945 C C . GLY A 1 121 ? 11.461 -17.906 -23.469 1 97.94 121 GLY A C 1
ATOM 946 O O . GLY A 1 121 ? 11.227 -19.109 -23.625 1 97.94 121 GLY A O 1
ATOM 947 N N . LEU A 1 122 ? 12.242 -17.453 -22.484 1 98.5 122 LEU A N 1
ATOM 948 C CA . LEU A 1 122 ? 12.906 -18.359 -21.531 1 98.5 122 LEU A CA 1
ATOM 949 C C . LEU A 1 122 ? 12.023 -18.609 -20.312 1 98.5 122 LEU A C 1
ATOM 951 O O . LEU A 1 122 ? 12.164 -19.625 -19.656 1 98.5 122 LEU A O 1
ATOM 955 N N . LEU A 1 123 ? 11.148 -17.703 -20 1 98.81 123 LEU A N 1
ATOM 956 C CA . LEU A 1 123 ? 10.086 -17.828 -19.016 1 98.81 123 LEU A CA 1
ATOM 957 C C . LEU A 1 123 ? 8.727 -17.562 -19.656 1 98.81 123 LEU A C 1
ATOM 959 O O . LEU A 1 123 ? 8.641 -16.938 -20.719 1 98.81 123 LEU A O 1
ATOM 963 N N . ASP A 1 124 ? 7.707 -18.047 -19 1 98.5 124 ASP A N 1
ATOM 964 C CA . ASP A 1 124 ? 6.363 -17.875 -19.547 1 98.5 124 ASP A CA 1
ATOM 965 C C . ASP A 1 124 ? 5.652 -16.688 -18.906 1 98.5 124 ASP A C 1
ATOM 967 O O . ASP A 1 124 ? 4.629 -16.219 -19.406 1 98.5 124 ASP A O 1
ATOM 971 N N . GLY A 1 125 ? 6.18 -16.203 -17.766 1 98.81 125 GLY A N 1
ATOM 972 C CA . GLY A 1 125 ? 5.527 -15.078 -17.109 1 98.81 125 GLY A CA 1
ATOM 973 C C . GLY A 1 125 ? 6.246 -14.625 -15.852 1 98.81 125 GLY A C 1
ATOM 974 O O . GLY A 1 125 ? 7.355 -15.07 -15.57 1 98.81 125 GLY A O 1
ATOM 975 N N . ILE A 1 126 ? 5.598 -13.633 -15.227 1 98.94 126 ILE A N 1
ATOM 976 C CA . ILE A 1 126 ? 6.074 -13.047 -13.977 1 98.94 126 ILE A CA 1
ATOM 977 C C . ILE A 1 126 ? 5.242 -13.562 -12.805 1 98.94 126 ILE A C 1
ATOM 979 O O . ILE A 1 126 ? 4.012 -13.461 -12.82 1 98.94 126 ILE A O 1
ATOM 983 N N . GLY A 1 127 ? 5.922 -14.203 -11.75 1 97.69 127 GLY A N 1
ATOM 984 C CA . GLY A 1 127 ? 5.199 -14.688 -10.586 1 97.69 127 GLY A CA 1
ATOM 985 C C . GLY A 1 127 ? 6.113 -15.141 -9.461 1 97.69 127 GLY A C 1
ATOM 986 O O . GLY A 1 127 ? 7.156 -15.75 -9.703 1 97.69 127 GLY A O 1
ATOM 987 N N . GLU A 1 128 ? 5.887 -14.852 -8.289 1 97.44 128 GLU A N 1
ATOM 988 C CA . GLU A 1 128 ? 4.73 -14.086 -7.828 1 97.44 128 GLU A CA 1
ATOM 989 C C . GLU A 1 128 ? 5.137 -12.672 -7.414 1 97.44 128 GLU A C 1
ATOM 991 O O . GLU A 1 128 ? 6.266 -12.453 -6.973 1 97.44 128 GLU A O 1
ATOM 996 N N . VAL A 1 129 ? 4.348 -11.797 -7.703 1 98.88 129 VAL A N 1
ATOM 997 C CA . VAL A 1 129 ? 4.426 -10.414 -7.242 1 98.88 129 VAL A CA 1
ATOM 998 C C . VAL A 1 129 ? 3.08 -9.984 -6.66 1 98.88 129 VAL A C 1
ATOM 1000 O O . VAL A 1 129 ? 2.062 -10.648 -6.883 1 98.88 129 VAL A O 1
ATOM 1003 N N . GLY A 1 130 ? 3.031 -8.938 -5.914 1 98.75 130 GLY A N 1
ATOM 1004 C CA . GLY A 1 130 ? 1.774 -8.438 -5.383 1 98.75 130 GLY A CA 1
ATOM 1005 C C . GLY A 1 130 ? 1.914 -7.812 -4.008 1 98.75 130 GLY A C 1
ATOM 1006 O O . GLY A 1 130 ? 2.781 -6.961 -3.789 1 98.75 130 GLY A O 1
ATOM 1007 N N . ARG A 1 131 ? 1.016 -8.234 -3.117 1 98.81 131 ARG A N 1
ATOM 1008 C CA . ARG A 1 131 ? 0.964 -7.695 -1.761 1 98.81 131 ARG A CA 1
ATOM 1009 C C . ARG A 1 131 ? 1.077 -8.805 -0.726 1 98.81 131 ARG A C 1
ATOM 1011 O O . ARG A 1 131 ? 0.749 -9.961 -1.01 1 98.81 131 ARG A O 1
ATOM 1018 N N . GLN A 1 132 ? 1.551 -8.43 0.458 1 98.38 132 GLN A N 1
ATOM 1019 C CA . GLN A 1 132 ? 1.534 -9.367 1.574 1 98.38 132 GLN A CA 1
ATOM 1020 C C . GLN A 1 132 ? 0.11 -9.805 1.905 1 98.38 132 GLN A C 1
ATOM 1022 O O . GLN A 1 132 ? -0.851 -9.109 1.577 1 98.38 132 GLN A O 1
ATOM 1027 N N . HIS A 1 133 ? -0.016 -10.914 2.506 1 97.19 133 HIS A N 1
ATOM 1028 C CA . HIS A 1 133 ? -1.346 -11.328 2.936 1 97.19 133 HIS A CA 1
ATOM 1029 C C . HIS A 1 133 ? -1.431 -11.422 4.457 1 97.19 133 HIS A C 1
ATOM 1031 O O . HIS A 1 133 ? -2.215 -12.211 4.992 1 97.19 133 HIS A O 1
ATOM 1037 N N . TYR A 1 134 ? -0.501 -10.781 5.207 1 97.56 134 TYR A N 1
ATOM 1038 C CA . TYR A 1 134 ? -0.438 -10.656 6.66 1 97.56 134 TYR A CA 1
ATOM 1039 C C . TYR A 1 134 ? -0.153 -9.219 7.078 1 97.56 134 TYR A C 1
ATOM 1041 O O . TYR A 1 134 ? 0.289 -8.406 6.262 1 97.56 134 TYR A O 1
ATOM 1049 N N . THR A 1 135 ? -0.463 -8.922 8.344 1 97.75 135 THR A N 1
ATOM 1050 C CA . THR A 1 135 ? -0.216 -7.59 8.875 1 97.75 135 THR A CA 1
ATOM 1051 C C . THR A 1 135 ? 1.276 -7.273 8.875 1 97.75 135 THR A C 1
ATOM 1053 O O . THR A 1 135 ? 2.092 -8.094 9.305 1 97.75 135 THR A O 1
ATOM 1056 N N . THR A 1 136 ? 1.646 -6.164 8.305 1 97.81 136 THR A N 1
ATOM 1057 C CA . THR A 1 136 ? 3.025 -5.695 8.289 1 97.81 136 THR A CA 1
ATOM 1058 C C . THR A 1 136 ? 3.078 -4.172 8.211 1 97.81 136 THR A C 1
ATOM 1060 O O . THR A 1 136 ? 2.043 -3.508 8.266 1 97.81 136 THR A O 1
ATOM 1063 N N . ARG A 1 137 ? 4.262 -3.605 8.055 1 97.94 137 ARG A N 1
ATOM 1064 C CA . ARG A 1 137 ? 4.457 -2.16 8.023 1 97.94 137 ARG A CA 1
ATOM 1065 C C . ARG A 1 137 ? 3.975 -1.576 6.699 1 97.94 137 ARG A C 1
ATOM 1067 O O . ARG A 1 137 ? 4.137 -2.195 5.645 1 97.94 137 ARG A O 1
ATOM 1074 N N . PRO A 1 138 ? 3.469 -0.365 6.762 1 98.62 138 PRO A N 1
ATOM 1075 C CA . PRO A 1 138 ? 2.889 0.209 5.547 1 98.62 138 PRO A CA 1
ATOM 1076 C C . PRO A 1 138 ? 3.92 0.395 4.434 1 98.62 138 PRO A C 1
ATOM 1078 O O . PRO A 1 138 ? 3.598 0.227 3.254 1 98.62 138 PRO A O 1
ATOM 1081 N N . GLU A 1 139 ? 5.152 0.746 4.805 1 98.62 139 GLU A N 1
ATOM 1082 C CA . GLU A 1 139 ? 6.172 0.942 3.775 1 98.62 139 GLU A CA 1
ATOM 1083 C C . GLU A 1 139 ? 6.523 -0.374 3.09 1 98.62 139 GLU A C 1
ATOM 1085 O O . GLU A 1 139 ? 6.879 -0.39 1.908 1 98.62 139 GLU A O 1
ATOM 1090 N N . ASN A 1 140 ? 6.43 -1.505 3.838 1 98.88 140 ASN A N 1
ATOM 1091 C CA . ASN A 1 140 ? 6.68 -2.805 3.223 1 98.88 140 ASN A CA 1
ATOM 1092 C C . ASN A 1 140 ? 5.633 -3.135 2.164 1 98.88 140 ASN A C 1
ATOM 1094 O O . ASN A 1 140 ? 5.969 -3.609 1.078 1 98.88 140 ASN A O 1
ATOM 1098 N N . VAL A 1 141 ? 4.387 -2.828 2.504 1 98.88 141 VAL A N 1
ATOM 1099 C CA . VAL A 1 141 ? 3.295 -3.049 1.562 1 98.88 141 VAL A CA 1
ATOM 1100 C C . VAL A 1 141 ? 3.467 -2.141 0.347 1 98.88 141 VAL A C 1
ATOM 1102 O O . VAL A 1 141 ? 3.314 -2.584 -0.794 1 98.88 141 VAL A O 1
ATOM 1105 N N . ALA A 1 142 ? 3.803 -0.911 0.599 1 98.94 142 ALA A N 1
ATOM 1106 C CA . ALA A 1 142 ? 3.971 0.058 -0.481 1 98.94 142 ALA A CA 1
ATOM 1107 C C . ALA A 1 142 ? 5.094 -0.361 -1.427 1 98.94 142 ALA A C 1
ATOM 1109 O O . ALA A 1 142 ? 4.977 -0.205 -2.645 1 98.94 142 ALA A O 1
ATOM 1110 N N . ILE A 1 143 ? 6.191 -0.86 -0.868 1 98.94 143 ILE A N 1
ATOM 1111 C CA . ILE A 1 143 ? 7.297 -1.356 -1.681 1 98.94 143 ILE A CA 1
ATOM 1112 C C . ILE A 1 143 ? 6.812 -2.5 -2.568 1 98.94 143 ILE A C 1
ATOM 1114 O O . ILE A 1 143 ? 7.066 -2.51 -3.775 1 98.94 143 ILE A O 1
ATOM 1118 N N . SER A 1 144 ? 6.133 -3.443 -1.964 1 98.94 144 SER A N 1
ATOM 1119 C CA . SER A 1 144 ? 5.609 -4.59 -2.701 1 98.94 144 SER A CA 1
ATOM 1120 C C . SER A 1 144 ? 4.688 -4.145 -3.83 1 98.94 144 SER A C 1
ATOM 1122 O O . SER A 1 144 ? 4.742 -4.684 -4.938 1 98.94 144 SER A O 1
ATOM 1124 N N . MET A 1 145 ? 3.891 -3.156 -3.551 1 98.88 145 MET A N 1
ATOM 1125 C CA . MET A 1 145 ? 2.943 -2.66 -4.547 1 98.88 145 MET A CA 1
ATOM 1126 C C . MET A 1 145 ? 3.674 -1.99 -5.707 1 98.88 145 MET A C 1
ATOM 1128 O O . MET A 1 145 ? 3.262 -2.115 -6.859 1 98.88 145 MET A O 1
ATOM 1132 N N . GLU A 1 146 ? 4.703 -1.294 -5.398 1 98.88 146 GLU A N 1
ATOM 1133 C CA . GLU A 1 146 ? 5.484 -0.666 -6.461 1 98.88 146 GLU A CA 1
ATOM 1134 C C . GLU A 1 146 ? 6.113 -1.712 -7.375 1 98.88 146 GLU A C 1
ATOM 1136 O O . GLU A 1 146 ? 6.113 -1.555 -8.602 1 98.88 146 GLU A O 1
ATOM 1141 N N . ILE A 1 147 ? 6.652 -2.719 -6.789 1 98.94 147 ILE A N 1
ATOM 1142 C CA . ILE A 1 147 ? 7.262 -3.803 -7.551 1 98.94 147 ILE A CA 1
ATOM 1143 C C . ILE A 1 147 ? 6.199 -4.488 -8.406 1 98.94 147 ILE A C 1
ATOM 1145 O O . ILE A 1 147 ? 6.434 -4.781 -9.586 1 98.94 147 ILE A O 1
ATOM 1149 N N . ALA A 1 148 ? 5.027 -4.711 -7.84 1 98.94 148 ALA A N 1
ATOM 1150 C CA . ALA A 1 148 ? 3.924 -5.328 -8.57 1 98.94 148 ALA A CA 1
ATOM 1151 C C . ALA A 1 148 ? 3.48 -4.453 -9.742 1 98.94 148 ALA A C 1
ATOM 1153 O O . ALA A 1 148 ? 3.17 -4.957 -10.82 1 98.94 148 ALA A O 1
ATOM 1154 N N . ARG A 1 149 ? 3.42 -3.154 -9.539 1 98.81 149 ARG A N 1
ATOM 1155 C CA . ARG A 1 149 ? 3.033 -2.232 -10.602 1 98.81 149 ARG A CA 1
ATOM 1156 C C . ARG A 1 149 ? 4.016 -2.301 -11.766 1 98.81 149 ARG A C 1
ATOM 1158 O O . ARG A 1 149 ? 3.605 -2.299 -12.93 1 98.81 149 ARG A O 1
ATOM 1165 N N . ARG A 1 150 ? 5.273 -2.342 -11.422 1 98.81 150 ARG A N 1
ATOM 1166 C CA . ARG A 1 150 ? 6.27 -2.479 -12.477 1 98.81 150 ARG A CA 1
ATOM 1167 C C . ARG A 1 150 ? 6.066 -3.773 -13.258 1 98.81 150 ARG A C 1
ATOM 1169 O O . ARG A 1 150 ? 6.188 -3.793 -14.484 1 98.81 150 ARG A O 1
ATOM 1176 N N . ALA A 1 151 ? 5.762 -4.84 -12.555 1 98.94 151 ALA A N 1
ATOM 1177 C CA . ALA A 1 151 ? 5.48 -6.113 -13.203 1 98.94 151 ALA A CA 1
ATOM 1178 C C . ALA A 1 151 ? 4.293 -5.992 -14.156 1 98.94 151 ALA A C 1
ATOM 1180 O O . ALA A 1 151 ? 4.312 -6.551 -15.258 1 98.94 151 ALA A O 1
ATOM 1181 N N . LEU A 1 152 ? 3.26 -5.266 -13.742 1 98.88 152 LEU A N 1
ATOM 1182 C CA . LEU A 1 152 ? 2.086 -5.055 -14.586 1 98.88 152 LEU A CA 1
ATOM 1183 C C . LEU A 1 152 ? 2.453 -4.266 -15.836 1 98.88 152 LEU A C 1
ATOM 1185 O O . LEU A 1 152 ? 1.974 -4.578 -16.938 1 98.88 152 LEU A O 1
ATOM 1189 N N . GLU A 1 153 ? 3.252 -3.256 -15.672 1 98.88 153 GLU A N 1
ATOM 1190 C CA . GLU A 1 153 ? 3.723 -2.488 -16.828 1 98.88 153 GLU A CA 1
ATOM 1191 C C . GLU A 1 153 ? 4.461 -3.379 -17.812 1 98.88 153 GLU A C 1
ATOM 1193 O O . GLU A 1 153 ? 4.234 -3.295 -19.016 1 98.88 153 GLU A O 1
ATOM 1198 N N . LEU A 1 154 ? 5.324 -4.207 -17.266 1 98.88 154 LEU A N 1
ATOM 1199 C CA . LEU A 1 154 ? 6.141 -5.078 -18.109 1 98.88 154 LEU A CA 1
ATOM 1200 C C . LEU A 1 154 ? 5.285 -6.152 -18.781 1 98.88 154 LEU A C 1
ATOM 1202 O O . LEU A 1 154 ? 5.547 -6.543 -19.906 1 98.88 154 LEU A O 1
ATOM 1206 N N . SER A 1 155 ? 4.301 -6.637 -18.016 1 98.81 155 SER A N 1
ATOM 1207 C CA . SER A 1 155 ? 3.338 -7.562 -18.594 1 98.81 155 SER A CA 1
ATOM 1208 C C . SER A 1 155 ? 2.648 -6.949 -19.812 1 98.81 155 SER A C 1
ATOM 1210 O O . SER A 1 155 ? 2.514 -7.602 -20.859 1 98.81 155 SER A O 1
ATOM 1212 N N . ARG A 1 156 ? 2.184 -5.715 -19.656 1 98.62 156 ARG A N 1
ATOM 1213 C CA . ARG A 1 156 ? 1.563 -4.988 -20.766 1 98.62 156 ARG A CA 1
ATOM 1214 C C . ARG A 1 156 ? 2.514 -4.879 -21.953 1 98.62 156 ARG A C 1
ATOM 1216 O O . ARG A 1 156 ? 2.125 -5.148 -23.094 1 98.62 156 ARG A O 1
ATOM 1223 N N . ASP A 1 157 ? 3.75 -4.574 -21.719 1 98.56 157 ASP A N 1
ATOM 1224 C CA . ASP A 1 157 ? 4.711 -4.246 -22.75 1 98.56 157 ASP A CA 1
ATOM 1225 C C . ASP A 1 157 ? 5.211 -5.504 -23.469 1 98.56 157 ASP A C 1
ATOM 1227 O O . ASP A 1 157 ? 5.477 -5.484 -24.672 1 98.56 157 ASP A O 1
ATOM 1231 N N . TYR A 1 158 ? 5.336 -6.617 -22.703 1 98.44 158 TYR A N 1
ATOM 1232 C CA . TYR A 1 158 ? 5.992 -7.793 -23.25 1 98.44 158 TYR A CA 1
ATOM 1233 C C . TYR A 1 158 ? 5.02 -8.961 -23.375 1 98.44 158 TYR A C 1
ATOM 1235 O O . TYR A 1 158 ? 5.398 -10.055 -23.781 1 98.44 158 TYR A O 1
ATOM 1243 N N . ASP A 1 159 ? 3.781 -8.75 -22.969 1 97.81 159 ASP A N 1
ATOM 1244 C CA . ASP A 1 159 ? 2.715 -9.742 -23.047 1 97.81 159 ASP A CA 1
ATOM 1245 C C . ASP A 1 159 ? 3.035 -10.977 -22.203 1 97.81 159 ASP A C 1
ATOM 1247 O O . ASP A 1 159 ? 2.84 -12.109 -22.641 1 97.81 159 ASP A O 1
ATOM 1251 N N . CYS A 1 160 ? 3.639 -10.727 -21.047 1 98.44 160 CYS A N 1
ATOM 1252 C CA . CYS A 1 160 ? 3.904 -11.781 -20.078 1 98.44 160 CYS A CA 1
ATOM 1253 C C . CYS A 1 160 ? 2.701 -12 -19.172 1 98.44 160 CYS A C 1
ATOM 1255 O O . CYS A 1 160 ? 2.053 -11.039 -18.75 1 98.44 160 CYS A O 1
ATOM 1257 N N . ILE A 1 161 ? 2.35 -13.25 -18.906 1 98.88 161 ILE A N 1
ATOM 1258 C CA . ILE A 1 161 ? 1.327 -13.492 -17.891 1 98.88 161 ILE A CA 1
ATOM 1259 C C . ILE A 1 161 ? 1.891 -13.195 -16.516 1 98.88 161 ILE A C 1
ATOM 1261 O O . ILE A 1 161 ? 3.105 -13.219 -16.312 1 98.88 161 ILE A O 1
ATOM 1265 N N . VAL A 1 162 ? 1.032 -12.852 -15.562 1 98.94 162 VAL A N 1
ATOM 1266 C CA . VAL A 1 162 ? 1.466 -12.5 -14.211 1 98.94 162 VAL A CA 1
ATOM 1267 C C . VAL A 1 162 ? 0.66 -13.289 -13.188 1 98.94 162 VAL A C 1
ATOM 1269 O O . VAL A 1 162 ? -0.568 -13.359 -13.273 1 98.94 162 VAL A O 1
ATOM 1272 N N . HIS A 1 163 ? 1.312 -14.016 -12.281 1 98.94 163 HIS A N 1
ATOM 1273 C CA . HIS A 1 163 ? 0.684 -14.523 -11.062 1 98.94 163 HIS A CA 1
ATOM 1274 C C . HIS A 1 163 ? 0.747 -13.5 -9.938 1 98.94 163 HIS A C 1
ATOM 1276 O O . HIS A 1 163 ? 1.834 -13.117 -9.5 1 98.94 163 HIS A O 1
ATOM 1282 N N . LEU A 1 164 ? -0.388 -13.094 -9.477 1 98.94 164 LEU A N 1
ATOM 1283 C CA . LEU A 1 164 ? -0.474 -12.109 -8.406 1 98.94 164 LEU A CA 1
ATOM 1284 C C . LEU A 1 164 ? -0.698 -12.789 -7.059 1 98.94 164 LEU A C 1
ATOM 1286 O O . LEU A 1 164 ? -1.643 -13.57 -6.898 1 98.94 164 LEU A O 1
ATOM 1290 N N . HIS A 1 165 ? 0.182 -12.562 -6.141 1 98.81 165 HIS A N 1
ATOM 1291 C CA . HIS A 1 165 ? 0.026 -12.906 -4.73 1 98.81 165 HIS A CA 1
ATOM 1292 C C . HIS A 1 165 ? -0.619 -11.766 -3.953 1 98.81 165 HIS A C 1
ATOM 1294 O O . HIS A 1 165 ? -0.005 -10.711 -3.766 1 98.81 165 HIS A O 1
ATOM 1300 N N . LEU A 1 166 ? -1.824 -12 -3.498 1 98.69 166 LEU A N 1
ATOM 1301 C CA . LEU A 1 166 ? -2.584 -10.93 -2.855 1 98.69 166 LEU A CA 1
ATOM 1302 C C . LEU A 1 166 ? -3.199 -11.414 -1.547 1 98.69 166 LEU A C 1
ATOM 1304 O O . LEU A 1 166 ? -3.18 -12.609 -1.252 1 98.69 166 LEU A O 1
ATOM 1308 N N . GLU A 1 167 ? -3.707 -10.477 -0.79 1 98.25 167 GLU A N 1
ATOM 1309 C CA . GLU A 1 167 ? -4.496 -10.812 0.391 1 98.25 167 GLU A CA 1
ATOM 1310 C C . GLU A 1 167 ? -5.879 -11.328 0.004 1 98.25 167 GLU A C 1
ATOM 1312 O O . GLU A 1 167 ? -6.316 -11.148 -1.136 1 98.25 167 GLU A O 1
ATOM 1317 N N . ASN A 1 168 ? -6.531 -12.031 0.792 1 97.94 168 ASN A N 1
ATOM 1318 C CA . ASN A 1 168 ? -7.887 -12.539 0.592 1 97.94 168 ASN A CA 1
ATOM 1319 C C . ASN A 1 168 ? -8.906 -11.75 1.404 1 97.94 168 ASN A C 1
ATOM 1321 O O . ASN A 1 168 ? -9.57 -12.305 2.285 1 97.94 168 ASN A O 1
ATOM 1325 N N . ALA A 1 169 ? -9.062 -10.461 1 1 97.88 169 ALA A N 1
ATOM 1326 C CA . ALA A 1 169 ? -9.969 -9.57 1.718 1 97.88 169 ALA A CA 1
ATOM 1327 C C . ALA A 1 169 ? -11.273 -9.391 0.958 1 97.88 169 ALA A C 1
ATOM 1329 O O . ALA A 1 169 ? -11.961 -8.375 1.121 1 97.88 169 ALA A O 1
ATOM 1330 N N . GLY A 1 170 ? -11.555 -10.367 0.066 1 97.56 170 GLY A N 1
ATOM 1331 C CA . GLY A 1 170 ? -12.805 -10.32 -0.67 1 97.56 170 GLY A CA 1
ATOM 1332 C C . GLY A 1 170 ? -12.766 -9.383 -1.861 1 97.56 170 GLY A C 1
ATOM 1333 O O . GLY A 1 170 ? -11.773 -9.344 -2.594 1 97.56 170 GLY A O 1
ATOM 1334 N N . GLU A 1 171 ? -13.812 -8.625 -2.094 1 98.25 171 GLU A N 1
ATOM 1335 C CA . GLU A 1 171 ? -13.992 -7.805 -3.287 1 98.25 171 GLU A CA 1
ATOM 1336 C C . GLU A 1 171 ? -12.945 -6.703 -3.357 1 98.25 171 GLU A C 1
ATOM 1338 O O . GLU A 1 171 ? -12.508 -6.32 -4.445 1 98.25 171 GLU A O 1
ATOM 1343 N N . ILE A 1 172 ? -12.531 -6.25 -2.186 1 98.81 172 ILE A N 1
ATOM 1344 C CA . ILE A 1 172 ? -11.617 -5.109 -2.145 1 98.81 172 ILE A CA 1
ATOM 1345 C C . ILE A 1 172 ? -10.266 -5.508 -2.738 1 98.81 172 ILE A C 1
ATOM 1347 O O . ILE A 1 172 ? -9.602 -4.695 -3.383 1 98.81 172 ILE A O 1
ATOM 1351 N N . THR A 1 173 ? -9.875 -6.777 -2.529 1 98.81 173 THR A N 1
ATOM 1352 C CA . THR A 1 173 ? -8.633 -7.273 -3.113 1 98.81 173 THR A CA 1
ATOM 1353 C C . THR A 1 173 ? -8.648 -7.102 -4.629 1 98.81 173 THR A C 1
ATOM 1355 O O . THR A 1 173 ? -7.676 -6.617 -5.211 1 98.81 173 THR A O 1
ATOM 1358 N N . VAL A 1 174 ? -9.734 -7.414 -5.219 1 98.88 174 VAL A N 1
ATOM 1359 C CA . VAL A 1 174 ? -9.883 -7.363 -6.668 1 98.88 174 VAL A CA 1
ATOM 1360 C C . VAL A 1 174 ? -10 -5.91 -7.125 1 98.88 174 VAL A C 1
ATOM 1362 O O . VAL A 1 174 ? -9.352 -5.5 -8.094 1 98.88 174 VAL A O 1
ATOM 1365 N N . LYS A 1 175 ? -10.797 -5.121 -6.426 1 98.81 175 LYS A N 1
ATOM 1366 C CA . LYS A 1 175 ? -11.023 -3.729 -6.801 1 98.81 175 LYS A CA 1
ATOM 1367 C C . LYS A 1 175 ? -9.719 -2.936 -6.805 1 98.81 175 LYS A C 1
ATOM 1369 O O . LYS A 1 175 ? -9.445 -2.191 -7.746 1 98.81 175 LYS A O 1
ATOM 1374 N N . LEU A 1 176 ? -8.938 -3.113 -5.777 1 98.81 176 LEU A N 1
ATOM 1375 C CA . LEU A 1 176 ? -7.672 -2.395 -5.68 1 98.81 176 LEU A CA 1
ATOM 1376 C C . LEU A 1 176 ? -6.719 -2.816 -6.793 1 98.81 176 LEU A C 1
ATOM 1378 O O . LEU A 1 176 ? -5.996 -1.985 -7.344 1 98.81 176 LEU A O 1
ATOM 1382 N N . THR A 1 177 ? -6.699 -4.094 -7.074 1 98.81 177 THR A N 1
ATOM 1383 C CA . THR A 1 177 ? -5.895 -4.605 -8.18 1 98.81 177 THR A CA 1
ATOM 1384 C C . THR A 1 177 ? -6.371 -4.02 -9.508 1 98.81 177 THR A C 1
ATOM 1386 O O . THR A 1 177 ? -5.555 -3.584 -10.328 1 98.81 177 THR A O 1
ATOM 1389 N N . GLU A 1 178 ? -7.66 -3.971 -9.695 1 98.75 178 GLU A N 1
ATOM 1390 C CA . GLU A 1 178 ? -8.266 -3.459 -10.922 1 98.75 178 GLU A CA 1
ATOM 1391 C C . GLU A 1 178 ? -7.91 -1.991 -11.141 1 98.75 178 GLU A C 1
ATOM 1393 O O . GLU A 1 178 ? -7.648 -1.573 -12.273 1 98.75 178 GLU A O 1
ATOM 1398 N N . LEU A 1 179 ? -7.891 -1.207 -10.117 1 98.38 179 LEU A N 1
ATOM 1399 C CA . LEU A 1 179 ? -7.547 0.208 -10.219 1 98.38 179 LEU A CA 1
ATOM 1400 C C . LEU A 1 179 ? -6.125 0.388 -10.742 1 98.38 179 LEU A C 1
ATOM 1402 O O . LEU A 1 179 ? -5.883 1.227 -11.609 1 98.38 179 LEU A O 1
ATOM 1406 N N . ASP A 1 180 ? -5.172 -0.424 -10.242 1 98.12 180 ASP A N 1
ATOM 1407 C CA . ASP A 1 180 ? -3.801 -0.374 -10.734 1 98.12 180 ASP A CA 1
ATOM 1408 C C . ASP A 1 180 ? -3.732 -0.798 -12.203 1 98.12 180 ASP A C 1
ATOM 1410 O O . ASP A 1 180 ? -3.045 -0.163 -13.008 1 98.12 180 ASP A O 1
ATOM 1414 N N . VAL A 1 181 ? -4.43 -1.833 -12.523 1 98.75 181 VAL A N 1
ATOM 1415 C CA . VAL A 1 181 ? -4.43 -2.395 -13.867 1 98.75 181 VAL A CA 1
ATOM 1416 C C . VAL A 1 181 ? -4.953 -1.356 -14.859 1 98.75 181 VAL A C 1
ATOM 1418 O O . VAL A 1 181 ? -4.379 -1.169 -15.93 1 98.75 181 VAL A O 1
ATOM 1421 N N . GLU A 1 182 ? -6.039 -0.668 -14.508 1 98.25 182 GLU A N 1
ATOM 1422 C CA . GLU A 1 182 ? -6.648 0.341 -15.367 1 98.25 182 GLU A CA 1
ATOM 1423 C C . GLU A 1 182 ? -5.711 1.528 -15.578 1 98.25 182 GLU A C 1
ATOM 1425 O O . GLU A 1 182 ? -5.555 2.018 -16.703 1 98.25 182 GLU A O 1
ATOM 1430 N N . ARG A 1 183 ? -5.074 1.957 -14.57 1 97.25 183 ARG A N 1
ATOM 1431 C CA . ARG A 1 183 ? -4.148 3.082 -14.664 1 97.25 183 ARG A CA 1
ATOM 1432 C C . ARG A 1 183 ? -2.963 2.746 -15.562 1 97.25 183 ARG A C 1
ATOM 1434 O O . ARG A 1 183 ? -2.484 3.602 -16.312 1 97.25 183 ARG A O 1
ATOM 1441 N N . ILE A 1 184 ? -2.512 1.553 -15.477 1 97.94 184 ILE A N 1
ATOM 1442 C CA . ILE A 1 184 ? -1.32 1.112 -16.188 1 97.94 184 ILE A CA 1
ATOM 1443 C C . ILE A 1 184 ? -1.692 0.738 -17.625 1 97.94 184 ILE A C 1
ATOM 1445 O O . ILE A 1 184 ? -0.88 0.881 -18.547 1 97.94 184 ILE A O 1
ATOM 1449 N N . GLY A 1 185 ? -2.918 0.335 -17.812 1 98.31 185 GLY A N 1
ATOM 1450 C CA . GLY A 1 185 ? -3.355 -0.192 -19.094 1 98.31 185 GLY A CA 1
ATOM 1451 C C . GLY A 1 185 ? -2.953 -1.639 -19.312 1 98.31 185 GLY A C 1
ATOM 1452 O O . GLY A 1 185 ? -2.732 -2.061 -20.453 1 98.31 185 GLY A O 1
ATOM 1453 N N . ALA A 1 186 ? -2.781 -2.396 -18.25 1 98.56 186 ALA A N 1
ATOM 1454 C CA . ALA A 1 186 ? -2.479 -3.822 -18.359 1 98.56 186 ALA A CA 1
ATOM 1455 C C . ALA A 1 186 ? -3.719 -4.617 -18.766 1 98.56 186 ALA A C 1
ATOM 1457 O O . ALA A 1 186 ? -4.836 -4.098 -18.734 1 98.56 186 ALA A O 1
ATOM 1458 N N . ARG A 1 187 ? -3.506 -5.777 -19.203 1 98.44 187 ARG A N 1
ATOM 1459 C CA . ARG A 1 187 ? -4.598 -6.617 -19.688 1 98.44 187 ARG A CA 1
ATOM 1460 C C . ARG A 1 187 ? -5.012 -7.633 -18.625 1 98.44 187 ARG A C 1
ATOM 1462 O O . ARG A 1 187 ? -4.23 -8.516 -18.266 1 98.44 187 ARG A O 1
ATOM 1469 N N . LYS A 1 188 ? -6.215 -7.57 -18.25 1 98.44 188 LYS A N 1
ATOM 1470 C CA . LYS A 1 188 ? -6.723 -8.422 -17.172 1 98.44 188 LYS A CA 1
ATOM 1471 C C . LYS A 1 188 ? -6.617 -9.898 -17.547 1 98.44 188 LYS A C 1
ATOM 1473 O O . LYS A 1 188 ? -6.406 -10.75 -16.688 1 98.44 188 LYS A O 1
ATOM 1478 N N . GLU A 1 189 ? -6.727 -10.227 -18.812 1 98.06 189 GLU A N 1
ATOM 1479 C CA . GLU A 1 189 ? -6.719 -11.609 -19.281 1 98.06 189 GLU A CA 1
ATOM 1480 C C . GLU A 1 189 ? -5.332 -12.227 -19.141 1 98.06 189 GLU A C 1
ATOM 1482 O O . GLU A 1 189 ? -5.164 -13.438 -19.328 1 98.06 189 GLU A O 1
ATOM 1487 N N . ARG A 1 190 ? -4.332 -11.422 -18.797 1 98.75 190 ARG A N 1
ATOM 1488 C CA . ARG A 1 190 ? -2.977 -11.922 -18.594 1 98.75 190 ARG A CA 1
ATOM 1489 C C . ARG A 1 190 ? -2.648 -12.055 -17.109 1 98.75 190 ARG A C 1
ATOM 1491 O O . ARG A 1 190 ? -1.534 -12.438 -16.75 1 98.75 190 ARG A O 1
ATOM 1498 N N . LEU A 1 191 ? -3.594 -11.727 -16.297 1 98.94 191 LEU A N 1
ATOM 1499 C CA . LEU A 1 191 ? -3.344 -11.648 -14.859 1 98.94 191 LEU A CA 1
ATOM 1500 C C . LEU A 1 191 ? -4.137 -12.711 -14.109 1 98.94 191 LEU A C 1
ATOM 1502 O O . LEU A 1 191 ? -5.336 -12.883 -14.352 1 98.94 191 LEU A O 1
ATOM 1506 N N . LEU A 1 192 ? -3.459 -13.445 -13.25 1 98.94 192 LEU A N 1
ATOM 1507 C CA . LEU A 1 192 ? -4.039 -14.523 -12.461 1 98.94 192 LEU A CA 1
ATOM 1508 C C . LEU A 1 192 ? -3.84 -14.266 -10.969 1 98.94 192 LEU A C 1
ATOM 1510 O O . LEU A 1 192 ? -2.709 -14.094 -10.508 1 98.94 192 LEU A O 1
ATOM 1514 N N . LEU A 1 193 ? -4.945 -14.055 -10.219 1 98.88 193 LEU A N 1
ATOM 1515 C CA . LEU A 1 193 ? -4.871 -13.984 -8.766 1 98.88 193 LEU A CA 1
ATOM 1516 C C . LEU A 1 193 ? -4.738 -15.375 -8.164 1 98.88 193 LEU A C 1
ATOM 1518 O O . LEU A 1 193 ? -5.719 -16.125 -8.102 1 98.88 193 LEU A O 1
ATOM 1522 N N . HIS A 1 194 ? -3.555 -15.734 -7.723 1 98.5 194 HIS A N 1
ATOM 1523 C CA . HIS A 1 194 ? -3.369 -17.109 -7.262 1 98.5 194 HIS A CA 1
ATOM 1524 C C . HIS A 1 194 ? -3.838 -17.266 -5.82 1 98.5 194 HIS A C 1
ATOM 1526 O O . HIS A 1 194 ? -3.91 -16.297 -5.07 1 98.5 194 HIS A O 1
ATOM 1532 N N . HIS A 1 195 ? -4.195 -18.453 -5.426 1 98.5 195 HIS A N 1
ATOM 1533 C CA . HIS A 1 195 ? -4.57 -18.859 -4.074 1 98.5 195 HIS A CA 1
ATOM 1534 C C . HIS A 1 195 ? -5.766 -18.047 -3.57 1 98.5 195 HIS A C 1
ATOM 1536 O O . HIS A 1 195 ? -5.766 -17.578 -2.436 1 98.5 195 HIS A O 1
ATOM 1542 N N . SER A 1 196 ? -6.738 -17.891 -4.422 1 98.56 196 SER A N 1
ATOM 1543 C CA . SER A 1 196 ? -7.895 -17.062 -4.113 1 98.56 196 SER A CA 1
ATOM 1544 C C . SER A 1 196 ? -8.945 -17.844 -3.328 1 98.56 196 SER A C 1
ATOM 1546 O O . SER A 1 196 ? -9.328 -18.938 -3.715 1 98.56 196 SER A O 1
ATOM 1548 N N . LYS A 1 197 ? -9.422 -17.281 -2.223 1 98.25 197 LYS A N 1
ATOM 1549 C CA . LYS A 1 197 ? -10.633 -17.797 -1.597 1 98.25 197 LYS A CA 1
ATOM 1550 C C . LYS A 1 197 ? -11.859 -17.5 -2.455 1 98.25 197 LYS A C 1
ATOM 1552 O O . LYS A 1 197 ? -11.812 -16.656 -3.35 1 98.25 197 LYS A O 1
ATOM 1557 N N . PRO A 1 198 ? -12.93 -18.188 -2.158 1 98.19 198 PRO A N 1
ATOM 1558 C CA . PRO A 1 198 ? -14.102 -18.094 -3.039 1 98.19 198 PRO A CA 1
ATOM 1559 C C . PRO A 1 198 ? -14.578 -16.656 -3.225 1 98.19 198 PRO A C 1
ATOM 1561 O O . PRO A 1 198 ? -14.945 -16.266 -4.336 1 98.19 198 PRO A O 1
ATOM 1564 N N . GLY A 1 199 ? -14.602 -15.836 -2.203 1 97.44 199 GLY A N 1
ATOM 1565 C CA . GLY A 1 199 ? -15.031 -14.453 -2.305 1 97.44 199 GLY A CA 1
ATOM 1566 C C . GLY A 1 199 ? -14.172 -13.633 -3.248 1 97.44 199 GLY A C 1
ATOM 1567 O O . GLY A 1 199 ? -14.688 -12.812 -4.012 1 97.44 199 GLY A O 1
ATOM 1568 N N . VAL A 1 200 ? -12.891 -13.852 -3.234 1 98.69 200 VAL A N 1
ATOM 1569 C CA . VAL A 1 200 ? -11.961 -13.164 -4.129 1 98.69 200 VAL A CA 1
ATOM 1570 C C . VAL A 1 200 ? -12.07 -13.75 -5.535 1 98.69 200 VAL A C 1
ATOM 1572 O O . VAL A 1 200 ? -12.188 -13.008 -6.516 1 98.69 200 VAL A O 1
ATOM 1575 N N . ALA A 1 201 ? -12.117 -15.062 -5.645 1 98.75 201 ALA A N 1
ATOM 1576 C CA . ALA A 1 201 ? -12.125 -15.742 -6.938 1 98.75 201 ALA A CA 1
ATOM 1577 C C . ALA A 1 201 ? -13.375 -15.383 -7.738 1 98.75 201 ALA A C 1
ATOM 1579 O O . ALA A 1 201 ? -13.281 -15.07 -8.93 1 98.75 201 ALA A O 1
ATOM 1580 N N . SER A 1 202 ? -14.539 -15.438 -7.051 1 98.5 202 SER A N 1
ATOM 1581 C CA . SER A 1 202 ? -15.781 -15.133 -7.754 1 98.5 202 SER A CA 1
ATOM 1582 C C . SER A 1 202 ? -15.773 -13.711 -8.297 1 98.5 202 SER A C 1
ATOM 1584 O O . SER A 1 202 ? -16.141 -13.484 -9.453 1 98.5 202 SER A O 1
ATOM 1586 N N . TYR A 1 203 ? -15.312 -12.766 -7.488 1 98.44 203 TYR A N 1
ATOM 1587 C CA . TYR A 1 203 ? -15.273 -11.375 -7.91 1 98.44 203 TYR A CA 1
ATOM 1588 C C . TYR A 1 203 ? -14.219 -11.156 -8.992 1 98.44 203 TYR A C 1
ATOM 1590 O O . TYR A 1 203 ? -14.438 -10.391 -9.938 1 98.44 203 TYR A O 1
ATOM 1598 N N . ALA A 1 204 ? -13.055 -11.844 -8.875 1 98.75 204 ALA A N 1
ATOM 1599 C CA . ALA A 1 204 ? -12 -11.758 -9.883 1 98.75 204 ALA A CA 1
ATOM 1600 C C . ALA A 1 204 ? -12.508 -12.203 -11.25 1 98.75 204 ALA A C 1
ATOM 1602 O O . ALA A 1 204 ? -12.328 -11.5 -12.25 1 98.75 204 ALA A O 1
ATOM 1603 N N . VAL A 1 205 ? -13.188 -13.289 -11.289 1 98.62 205 VAL A N 1
ATOM 1604 C CA . VAL A 1 205 ? -13.711 -13.852 -12.531 1 98.62 205 VAL A CA 1
ATOM 1605 C C . VAL A 1 205 ? -14.758 -12.914 -13.117 1 98.62 205 VAL A C 1
ATOM 1607 O O . VAL A 1 205 ? -14.75 -12.648 -14.328 1 98.62 205 VAL A O 1
ATOM 1610 N N . GLN A 1 206 ? -15.594 -12.359 -12.273 1 98.25 206 GLN A N 1
ATOM 1611 C CA . GLN A 1 206 ? -16.625 -11.43 -12.727 1 98.25 206 GLN A CA 1
ATOM 1612 C C . GLN A 1 206 ? -16 -10.18 -13.352 1 98.25 206 GLN A C 1
ATOM 1614 O O . GLN A 1 206 ? -16.609 -9.562 -14.234 1 98.25 206 GLN A O 1
ATOM 1619 N N . HIS A 1 207 ? -14.852 -9.891 -12.945 1 98.25 207 HIS A N 1
ATOM 1620 C CA . HIS A 1 207 ? -14.219 -8.656 -13.406 1 98.25 207 HIS A CA 1
ATOM 1621 C C . HIS A 1 207 ? -13.156 -8.945 -14.461 1 98.25 207 HIS A C 1
ATOM 1623 O O . HIS A 1 207 ? -12.328 -8.078 -14.766 1 98.25 207 HIS A O 1
ATOM 1629 N N . GLY A 1 208 ? -13.062 -10.109 -14.906 1 98.44 208 GLY A N 1
ATOM 1630 C CA . GLY A 1 208 ? -12.273 -10.391 -16.094 1 98.44 208 GLY A CA 1
ATOM 1631 C C . GLY A 1 208 ? -10.883 -10.914 -15.773 1 98.44 208 GLY A C 1
ATOM 1632 O O . GLY A 1 208 ? -10.055 -11.086 -16.672 1 98.44 208 GLY A O 1
ATOM 1633 N N . PHE A 1 209 ? -10.57 -11.164 -14.5 1 98.88 209 PHE A N 1
ATOM 1634 C CA . PHE A 1 209 ? -9.305 -11.75 -14.086 1 98.88 209 PHE A CA 1
ATOM 1635 C C . PHE A 1 209 ? -9.406 -13.273 -14.039 1 98.88 209 PHE A C 1
ATOM 1637 O O . PHE A 1 209 ? -10.508 -13.828 -13.992 1 98.88 209 PHE A O 1
ATOM 1644 N N . TYR A 1 210 ? -8.312 -13.961 -14.18 1 98.94 210 TYR A N 1
ATOM 1645 C CA . TYR A 1 210 ? -8.242 -15.375 -13.828 1 98.94 210 TYR A CA 1
ATOM 1646 C C . TYR A 1 210 ? -7.922 -15.555 -12.344 1 98.94 210 TYR A C 1
ATOM 1648 O O . TYR A 1 210 ? -7.316 -14.68 -11.727 1 98.94 210 TYR A O 1
ATOM 1656 N N . ALA A 1 211 ? -8.359 -16.625 -11.805 1 98.88 211 ALA A N 1
ATOM 1657 C CA . ALA A 1 211 ? -8.062 -16.938 -10.406 1 98.88 211 ALA A CA 1
ATOM 1658 C C . ALA A 1 211 ? -7.828 -18.438 -10.219 1 98.88 211 ALA A C 1
ATOM 1660 O O . ALA A 1 211 ? -8.445 -19.266 -10.898 1 98.88 211 ALA A O 1
ATOM 1661 N N . THR A 1 212 ? -6.918 -18.781 -9.344 1 98.81 212 THR A N 1
ATOM 1662 C CA . THR A 1 212 ? -6.797 -20.188 -8.945 1 98.81 212 THR A CA 1
ATOM 1663 C C . THR A 1 212 ? -7.41 -20.406 -7.57 1 98.81 212 THR A C 1
ATOM 1665 O O . THR A 1 212 ? -7.254 -19.578 -6.672 1 98.81 212 THR A O 1
ATOM 1668 N N . LEU A 1 213 ? -8.117 -21.469 -7.461 1 98.56 213 LEU A N 1
ATOM 1669 C CA . LEU A 1 213 ? -8.617 -21.953 -6.18 1 98.56 213 LEU A CA 1
ATOM 1670 C C . LEU A 1 213 ? -7.66 -22.969 -5.566 1 98.56 213 LEU A C 1
ATOM 1672 O O . LEU A 1 213 ? -7.227 -23.906 -6.238 1 98.56 213 LEU A O 1
ATOM 1676 N N . PR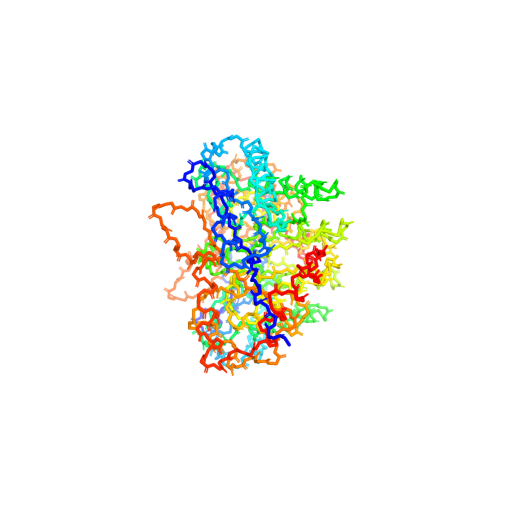O A 1 214 ? -7.332 -22.719 -4.25 1 98 214 PRO A N 1
ATOM 1677 C CA . PRO A 1 214 ? -6.574 -23.781 -3.592 1 98 214 PRO A CA 1
ATOM 1678 C C . PRO A 1 214 ? -7.34 -25.109 -3.535 1 98 214 PRO A C 1
ATOM 1680 O O . PRO A 1 214 ? -8.555 -25.109 -3.301 1 98 214 PRO A O 1
ATOM 1683 N N . GLY A 1 215 ? -6.684 -26.219 -3.77 1 97.25 215 GLY A N 1
ATOM 1684 C CA . GLY A 1 215 ? -7.285 -27.531 -3.885 1 97.25 215 GLY A CA 1
ATOM 1685 C C . GLY A 1 215 ? -7.711 -28.109 -2.549 1 97.25 215 GLY A C 1
ATOM 1686 O O . GLY A 1 215 ? -7.371 -29.25 -2.223 1 97.25 215 GLY A O 1
ATOM 1687 N N . LYS A 1 216 ? -8.375 -27.328 -1.76 1 97 216 LYS A N 1
ATOM 1688 C CA . LYS A 1 216 ? -8.945 -27.797 -0.494 1 97 216 LYS A CA 1
ATOM 1689 C C . LYS A 1 216 ? -10.414 -28.156 -0.65 1 97 216 LYS A C 1
ATOM 1691 O O . LYS A 1 216 ? -11.203 -27.359 -1.181 1 97 216 LYS A O 1
ATOM 1696 N N . GLU A 1 217 ? -10.742 -29.297 -0.179 1 95.81 217 GLU A N 1
ATOM 1697 C CA . GLU A 1 217 ? -12.055 -29.891 -0.455 1 95.81 217 GLU A CA 1
ATOM 1698 C C . GLU A 1 217 ? -13.18 -28.953 -0.022 1 95.81 217 GLU A C 1
ATOM 1700 O O . GLU A 1 217 ? -14.125 -28.719 -0.778 1 95.81 217 GLU A O 1
ATOM 1705 N N . GLN A 1 218 ? -13.117 -28.484 1.187 1 96.62 218 GLN A N 1
ATOM 1706 C CA . GLN A 1 218 ? -14.18 -27.625 1.707 1 96.62 218 GLN A CA 1
ATOM 1707 C C . GLN A 1 218 ? -14.305 -26.344 0.886 1 96.62 218 GLN A C 1
ATOM 1709 O O . GLN A 1 218 ? -15.414 -25.875 0.609 1 96.62 218 GLN A O 1
ATOM 1714 N N . LEU A 1 219 ? -13.219 -25.812 0.503 1 97.44 219 LEU A N 1
ATOM 1715 C CA . LEU A 1 219 ? -13.203 -24.578 -0.292 1 97.44 219 LEU A CA 1
ATOM 1716 C C . LEU A 1 219 ? -13.781 -24.828 -1.682 1 97.44 219 LEU A C 1
ATOM 1718 O O . LEU A 1 219 ? -14.609 -24.047 -2.164 1 97.44 219 LEU A O 1
ATOM 1722 N N . LEU A 1 220 ? -13.383 -25.891 -2.242 1 97.5 220 LEU A N 1
ATOM 1723 C CA . LEU A 1 220 ? -13.875 -26.234 -3.572 1 97.5 220 LEU A CA 1
ATOM 1724 C C . LEU A 1 220 ? -15.367 -26.516 -3.547 1 97.5 220 LEU A C 1
ATOM 1726 O O . LEU A 1 220 ? -16.109 -26.047 -4.414 1 97.5 220 LEU A O 1
ATOM 1730 N N . SER A 1 221 ? -15.766 -27.281 -2.523 1 97.12 221 SER A N 1
ATOM 1731 C CA . SER A 1 221 ? -17.188 -27.562 -2.379 1 97.12 221 SER A CA 1
ATOM 1732 C C . SER A 1 221 ? -18 -26.281 -2.246 1 97.12 221 SER A C 1
ATOM 1734 O O . SER A 1 221 ? -19.047 -26.141 -2.871 1 97.12 221 SER A O 1
ATOM 1736 N N . TYR A 1 222 ? -17.516 -25.406 -1.483 1 97.88 222 TYR A N 1
ATOM 1737 C CA . TYR A 1 222 ? -18.188 -24.125 -1.288 1 97.88 222 TYR A CA 1
ATOM 1738 C C . TYR A 1 222 ? -18.266 -23.344 -2.592 1 97.88 222 TYR A C 1
ATOM 1740 O O . TYR A 1 222 ? -19.328 -22.844 -2.971 1 97.88 222 TYR A O 1
ATOM 1748 N N . TYR A 1 223 ? -17.125 -23.203 -3.283 1 98.12 223 TYR A N 1
ATOM 1749 C CA . TYR A 1 223 ? -17.094 -22.422 -4.504 1 98.12 223 TYR A CA 1
ATOM 1750 C C . TYR A 1 223 ? -18.031 -22.984 -5.559 1 98.12 223 TYR A C 1
ATOM 1752 O O . TYR A 1 223 ? -18.875 -22.266 -6.102 1 98.12 223 TYR A O 1
ATOM 1760 N N . PHE A 1 224 ? -17.938 -24.234 -5.832 1 96.75 224 PHE A N 1
ATOM 1761 C CA . PHE A 1 224 ? -18.688 -24.828 -6.922 1 96.75 224 PHE A CA 1
ATOM 1762 C C . PHE A 1 224 ? -20.156 -24.984 -6.543 1 96.75 224 PHE A C 1
ATOM 1764 O O . PHE A 1 224 ? -21.016 -25.109 -7.418 1 96.75 224 PHE A O 1
ATOM 1771 N N . GLY A 1 225 ? -20.406 -24.984 -5.27 1 94.81 225 GLY A N 1
ATOM 1772 C CA . GLY A 1 225 ? -21.797 -24.969 -4.82 1 94.81 225 GLY A CA 1
ATOM 1773 C C . GLY A 1 225 ? -22.438 -23.609 -4.938 1 94.81 225 GLY A C 1
ATOM 1774 O O . GLY A 1 225 ? -23.641 -23.5 -5.172 1 94.81 225 GLY A O 1
ATOM 1775 N N . ASN A 1 226 ? -21.656 -22.578 -4.816 1 94.88 226 ASN A N 1
ATOM 1776 C CA . ASN A 1 226 ? -22.234 -21.25 -4.695 1 94.88 226 ASN A CA 1
ATOM 1777 C C . ASN A 1 226 ? -21.969 -20.406 -5.941 1 94.88 226 ASN A C 1
ATOM 1779 O O . ASN A 1 226 ? -22.672 -19.438 -6.203 1 94.88 226 ASN A O 1
ATOM 1783 N N . TYR A 1 227 ? -20.953 -20.734 -6.613 1 94.38 227 TYR A N 1
ATOM 1784 C CA . TYR A 1 227 ? -20.531 -19.938 -7.762 1 94.38 227 TYR A CA 1
ATOM 1785 C C . TYR A 1 227 ? -20.391 -20.797 -9.008 1 94.38 227 TYR A C 1
ATOM 1787 O O . TYR A 1 227 ? -19.438 -20.641 -9.781 1 94.38 227 TYR A O 1
ATOM 1795 N N . SER A 1 228 ? -21.234 -21.734 -9.273 1 90.38 228 SER A N 1
ATOM 1796 C CA . SER A 1 228 ? -21.188 -22.734 -10.336 1 90.38 228 SER A CA 1
ATOM 1797 C C . SER A 1 228 ? -21.219 -22.078 -11.711 1 90.38 228 SER A C 1
ATOM 1799 O O . SER A 1 228 ? -20.781 -22.672 -12.695 1 90.38 228 SER A O 1
ATOM 1801 N N . GLN A 1 229 ? -21.672 -20.859 -11.727 1 93 229 GLN A N 1
ATOM 1802 C CA . GLN A 1 229 ? -21.797 -20.172 -13.008 1 93 229 GLN A CA 1
ATOM 1803 C C . GLN A 1 229 ? -20.531 -19.406 -13.344 1 93 229 GLN A C 1
ATOM 1805 O O . GLN A 1 229 ? -20.359 -18.922 -14.461 1 93 229 GLN A O 1
ATOM 1810 N N . LEU A 1 230 ? -19.656 -19.281 -12.375 1 95.31 230 LEU A N 1
ATOM 1811 C CA . LEU A 1 230 ? -18.422 -18.516 -12.539 1 95.31 230 LEU A CA 1
ATOM 1812 C C . LEU A 1 230 ? -17.203 -19.438 -12.602 1 95.31 230 LEU A C 1
ATOM 1814 O O . LEU A 1 230 ? -16.344 -19.391 -11.734 1 95.31 230 LEU A O 1
ATOM 1818 N N . VAL A 1 231 ? -17.078 -20.203 -13.727 1 96.75 231 VAL A N 1
ATOM 1819 C CA . VAL A 1 231 ? -16.031 -21.219 -13.797 1 96.75 231 VAL A CA 1
ATOM 1820 C C . VAL A 1 231 ? -15.117 -20.938 -14.992 1 96.75 231 VAL A C 1
ATOM 1822 O O . VAL A 1 231 ? -14.031 -21.516 -15.102 1 96.75 231 VAL A O 1
ATOM 1825 N N . ASP A 1 232 ? -15.414 -20 -15.875 1 96.38 232 ASP A N 1
ATOM 1826 C CA . ASP A 1 232 ? -14.734 -19.797 -17.156 1 96.38 232 ASP A CA 1
ATOM 1827 C C . ASP A 1 232 ? -13.312 -19.281 -16.953 1 96.38 232 ASP A C 1
ATOM 1829 O O . ASP A 1 232 ? -12.461 -19.422 -17.828 1 96.38 232 ASP A O 1
ATOM 1833 N N . ARG A 1 233 ? -12.977 -18.719 -15.859 1 98.56 233 ARG A N 1
ATOM 1834 C CA . ARG A 1 233 ? -11.641 -18.172 -15.617 1 98.56 233 ARG A CA 1
ATOM 1835 C C . ARG A 1 233 ? -11.086 -18.672 -14.289 1 98.56 233 ARG A C 1
ATOM 1837 O O . ARG A 1 233 ? -10.234 -18.031 -13.68 1 98.56 233 ARG A O 1
ATOM 1844 N N . VAL A 1 234 ? -11.531 -19.844 -13.906 1 98.69 234 VAL A N 1
ATOM 1845 C CA . VAL A 1 234 ? -11.094 -20.453 -12.656 1 98.69 234 VAL A CA 1
ATOM 1846 C C . VAL A 1 234 ? -10.156 -21.625 -12.961 1 98.69 234 VAL A C 1
ATOM 1848 O O . VAL A 1 234 ? -10.414 -22.422 -13.867 1 98.69 234 VAL A O 1
ATOM 1851 N N . LEU A 1 235 ? -9.047 -21.672 -12.32 1 98.81 235 LEU A N 1
ATOM 1852 C CA . LEU A 1 235 ? -8.117 -22.797 -12.344 1 98.81 235 LEU A CA 1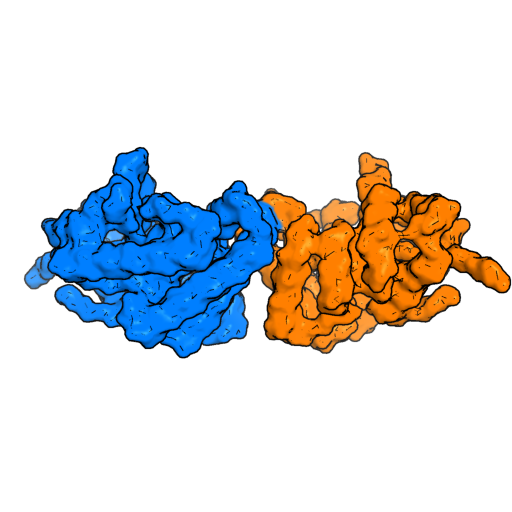
ATOM 1853 C C . LEU A 1 235 ? -7.883 -23.328 -10.93 1 98.81 235 LEU A C 1
ATOM 1855 O O . LEU A 1 235 ? -8.383 -22.766 -9.953 1 98.81 235 LEU A O 1
ATOM 1859 N N . LEU A 1 236 ? -7.16 -24.422 -10.852 1 98.5 236 LEU A N 1
ATOM 1860 C CA . LEU A 1 236 ? -6.875 -25.047 -9.562 1 98.5 236 LEU A CA 1
ATOM 1861 C C . LEU A 1 236 ? -5.383 -25.016 -9.258 1 98.5 236 LEU A C 1
ATOM 1863 O O . LEU A 1 236 ? -4.559 -25 -10.18 1 98.5 236 LEU A O 1
ATOM 1867 N N . GLU A 1 237 ? -5.105 -24.938 -7.984 1 98.75 237 GLU A N 1
ATOM 1868 C CA . GLU A 1 237 ? -3.697 -24.969 -7.602 1 98.75 237 GLU A CA 1
ATOM 1869 C C . GLU A 1 237 ? -3.484 -25.812 -6.348 1 98.75 237 GLU A C 1
ATOM 1871 O O . GLU A 1 237 ? -4.379 -25.922 -5.508 1 98.75 237 GLU A O 1
ATOM 1876 N N . SER A 1 238 ? -2.322 -26.406 -6.266 1 98.69 238 SER A N 1
ATOM 1877 C CA . SER A 1 238 ? -1.897 -27.062 -5.035 1 98.69 238 SER A CA 1
ATOM 1878 C C . SER A 1 238 ? -1.152 -26.094 -4.121 1 98.69 238 SER A C 1
ATOM 1880 O O . SER A 1 238 ? -1.271 -26.172 -2.896 1 98.69 238 SER A O 1
ATOM 1882 N N . ASP A 1 239 ? -0.463 -25.156 -4.711 1 98.44 239 ASP A N 1
ATOM 1883 C CA . ASP A 1 239 ? 0.481 -24.297 -4.012 1 98.44 239 ASP A CA 1
ATOM 1884 C C . ASP A 1 239 ? 1.524 -25.109 -3.256 1 98.44 239 ASP A C 1
ATOM 1886 O O . ASP A 1 239 ? 1.95 -24.734 -2.164 1 98.44 239 ASP A O 1
ATOM 1890 N N . TYR A 1 240 ? 1.886 -26.266 -3.828 1 98.38 240 TYR A N 1
ATOM 1891 C CA . TYR A 1 240 ? 2.877 -27.156 -3.254 1 98.38 240 TYR A CA 1
ATOM 1892 C C . TYR A 1 240 ? 4.234 -26.484 -3.143 1 98.38 240 TYR A C 1
ATOM 1894 O O . TYR A 1 240 ? 4.68 -25.812 -4.078 1 98.38 240 TYR A O 1
ATOM 1902 N N . ILE A 1 241 ? 4.938 -26.625 -1.956 1 97.06 241 ILE A N 1
ATOM 1903 C CA . ILE A 1 241 ? 6.18 -25.891 -1.781 1 97.06 241 ILE A CA 1
ATOM 1904 C C . ILE A 1 241 ? 7.367 -26.844 -1.783 1 97.06 241 ILE A C 1
ATOM 1906 O O . ILE A 1 241 ? 8.523 -26.422 -1.69 1 97.06 241 ILE A O 1
ATOM 1910 N N . ASP A 1 242 ? 7.105 -28.172 -1.861 1 97.56 242 ASP A N 1
ATOM 1911 C CA . ASP A 1 242 ? 8.148 -29.203 -1.958 1 97.56 242 ASP A CA 1
ATOM 1912 C C . ASP A 1 242 ? 9.125 -29.094 -0.79 1 97.56 242 ASP A C 1
ATOM 1914 O O . ASP A 1 242 ? 10.336 -29.047 -0.993 1 97.56 242 ASP A O 1
ATOM 1918 N N . ASP A 1 243 ? 8.578 -28.953 0.393 1 95.62 243 ASP A N 1
ATOM 1919 C CA . ASP A 1 243 ? 9.32 -28.938 1.649 1 95.62 243 ASP A CA 1
ATOM 1920 C C . ASP A 1 243 ? 9.031 -30.188 2.477 1 95.62 243 ASP A C 1
ATOM 1922 O O . ASP A 1 243 ? 7.945 -30.328 3.041 1 95.62 243 ASP A O 1
ATOM 1926 N N . PRO A 1 244 ? 9.992 -31.031 2.586 1 93.69 244 PRO A N 1
ATOM 1927 C CA . PRO A 1 244 ? 9.766 -32.281 3.311 1 93.69 244 PRO A CA 1
ATOM 1928 C C . PRO A 1 244 ? 9.43 -32.062 4.785 1 93.69 244 PRO A C 1
ATOM 1930 O O . PRO A 1 244 ? 8.836 -32.906 5.426 1 93.69 244 PRO A O 1
ATOM 1933 N N . LYS A 1 245 ? 9.828 -30.953 5.418 1 93.94 245 LYS A N 1
ATOM 1934 C CA . LYS A 1 245 ? 9.547 -30.641 6.82 1 93.94 245 LYS A CA 1
ATOM 1935 C C . LYS A 1 245 ? 8.094 -30.219 7.004 1 93.94 245 LYS A C 1
ATOM 1937 O O . LYS A 1 245 ? 7.574 -30.234 8.125 1 93.94 245 LYS A O 1
ATOM 1942 N N . ARG A 1 246 ? 7.434 -29.734 5.887 1 91.06 246 ARG A N 1
ATOM 1943 C CA . ARG A 1 246 ? 6.027 -29.344 5.867 1 91.06 246 ARG A CA 1
ATOM 1944 C C . ARG A 1 246 ? 5.305 -29.953 4.676 1 91.06 246 ARG A C 1
ATOM 1946 O O . ARG A 1 246 ? 4.762 -29.234 3.834 1 91.06 246 ARG A O 1
ATOM 1953 N N . PRO A 1 247 ? 5.316 -31.266 4.656 1 87.56 247 PRO A N 1
ATOM 1954 C CA . PRO A 1 247 ? 4.773 -31.922 3.469 1 87.56 247 PRO A CA 1
ATOM 1955 C C . PRO A 1 247 ? 3.312 -31.562 3.209 1 87.56 247 PRO A C 1
ATOM 1957 O O . PRO A 1 247 ? 2.471 -31.703 4.102 1 87.56 247 PRO A O 1
ATOM 1960 N N . CYS A 1 248 ? 3.064 -31.031 2.092 1 89.5 248 CYS A N 1
ATOM 1961 C CA . CYS A 1 248 ? 1.733 -30.75 1.564 1 89.5 248 CYS A CA 1
ATOM 1962 C C . CYS A 1 248 ? 0.99 -29.766 2.457 1 89.5 248 CYS A C 1
ATOM 1964 O O . CYS A 1 248 ? -0.231 -29.844 2.602 1 89.5 248 CYS A O 1
ATOM 1966 N N . VAL A 1 249 ? 1.733 -28.844 3.176 1 87.69 249 VAL A N 1
ATOM 1967 C CA . VAL A 1 249 ? 1.143 -27.859 4.078 1 87.69 249 VAL A CA 1
ATOM 1968 C C . VAL A 1 249 ? 0.013 -27.109 3.365 1 87.69 249 VAL A C 1
ATOM 1970 O O . VAL A 1 249 ? -1.019 -26.812 3.971 1 87.69 249 VAL A O 1
ATOM 1973 N N . SER A 1 250 ? 0.156 -26.719 2.225 1 92.06 250 SER A N 1
ATOM 1974 C CA . SER A 1 250 ? -0.971 -26.266 1.416 1 92.06 250 SER A CA 1
ATOM 1975 C C . SER A 1 250 ? -1.718 -27.453 0.798 1 92.06 250 SER A C 1
ATOM 1977 O O . SER A 1 250 ? -2.717 -27.922 1.349 1 92.06 250 SER A O 1
ATOM 1979 N N . SER A 1 251 ? -1.189 -28.047 -0.269 1 95.94 251 SER A N 1
ATOM 1980 C CA . SER A 1 251 ? -1.63 -29.297 -0.877 1 95.94 251 SER A CA 1
ATOM 1981 C C . SER A 1 251 ? -0.55 -29.875 -1.779 1 95.94 251 SER A C 1
ATOM 1983 O O . SER A 1 251 ? 0.292 -29.141 -2.305 1 95.94 251 SER A O 1
ATOM 1985 N N . CYS A 1 252 ? -0.613 -31.188 -1.826 1 97 252 CYS A N 1
ATOM 1986 C CA . CYS A 1 252 ? 0.135 -31.844 -2.896 1 97 252 CYS A CA 1
ATOM 1987 C C . CYS A 1 252 ? -0.687 -31.906 -4.176 1 97 252 CYS A C 1
ATOM 1989 O O . CYS A 1 252 ? -1.907 -32.062 -4.129 1 97 252 CYS A O 1
ATOM 1991 N N . PRO A 1 253 ? 0.031 -31.766 -5.305 1 98.06 253 PRO A N 1
ATOM 1992 C CA . PRO A 1 253 ? -0.709 -31.859 -6.562 1 98.06 253 PRO A CA 1
ATOM 1993 C C . PRO A 1 253 ? -1.572 -33.125 -6.66 1 98.06 253 PRO A C 1
ATOM 1995 O O . PRO A 1 253 ? -2.703 -33.062 -7.148 1 98.06 253 PRO A O 1
ATOM 1998 N N . TRP A 1 254 ? -1.144 -34.25 -6.195 1 97.06 254 TRP A N 1
ATOM 1999 C CA . TRP A 1 254 ? -1.874 -35.5 -6.309 1 97.06 254 TRP A CA 1
ATOM 2000 C C . TRP A 1 254 ? -3.02 -35.562 -5.305 1 97.06 254 TRP A C 1
ATOM 2002 O O . TRP A 1 254 ? -4.016 -36.25 -5.531 1 97.06 254 TRP A O 1
ATOM 2012 N N . GLU A 1 255 ? -2.908 -34.812 -4.211 1 96.88 255 GLU A N 1
ATOM 2013 C CA . GLU A 1 255 ? -4.031 -34.719 -3.283 1 96.88 255 GLU A CA 1
ATOM 2014 C C . GLU A 1 255 ? -5.18 -33.938 -3.887 1 96.88 255 GLU A C 1
ATOM 2016 O O . GLU A 1 255 ? -6.348 -34.219 -3.65 1 96.88 255 GLU A O 1
ATOM 2021 N N . VAL A 1 256 ? -4.809 -32.875 -4.598 1 97.88 256 VAL A N 1
ATOM 2022 C CA . VAL A 1 256 ? -5.812 -32.031 -5.242 1 97.88 256 VAL A CA 1
ATOM 2023 C C . VAL A 1 256 ? -6.633 -32.875 -6.223 1 97.88 256 VAL A C 1
ATOM 2025 O O . VAL A 1 256 ? -7.863 -32.781 -6.258 1 97.88 256 VAL A O 1
ATOM 2028 N N . VAL A 1 257 ? -5.965 -33.75 -6.977 1 97.38 257 VAL A N 1
ATOM 2029 C CA . VAL A 1 257 ? -6.617 -34.625 -7.957 1 97.38 257 VAL A CA 1
ATOM 2030 C C . VAL A 1 257 ? -7.59 -35.562 -7.246 1 97.38 257 VAL A C 1
ATOM 2032 O O . VAL A 1 257 ? -8.734 -35.719 -7.68 1 97.38 257 VAL A O 1
ATOM 2035 N N . GLU A 1 258 ? -7.121 -36.125 -6.176 1 96.75 258 GLU A N 1
ATOM 2036 C CA . GLU A 1 258 ? -7.969 -37.031 -5.41 1 96.75 258 GLU A CA 1
ATOM 2037 C C . GLU A 1 258 ? -9.227 -36.312 -4.91 1 96.75 258 GLU A C 1
ATOM 2039 O O . GLU A 1 258 ? -10.328 -36.875 -4.973 1 96.75 258 GLU A O 1
ATOM 2044 N N . ARG A 1 259 ? -9.078 -35.188 -4.422 1 97.31 259 ARG A N 1
ATOM 2045 C CA . ARG A 1 259 ? -10.195 -34.406 -3.898 1 97.31 259 ARG A CA 1
ATOM 2046 C C . ARG A 1 259 ? -11.156 -34 -5.012 1 97.31 259 ARG A C 1
ATOM 2048 O O . ARG A 1 259 ? -12.375 -34.031 -4.816 1 97.31 259 ARG A O 1
ATOM 2055 N N . LEU A 1 260 ? -10.625 -33.656 -6.164 1 96.88 260 LEU A N 1
ATOM 2056 C CA . LEU A 1 260 ? -11.461 -33.312 -7.305 1 96.88 260 LEU A CA 1
ATOM 2057 C C . LEU A 1 260 ? -12.289 -34.5 -7.75 1 96.88 260 LEU A C 1
ATOM 2059 O O . LEU A 1 260 ? -13.484 -34.375 -8.039 1 96.88 260 LEU A O 1
ATOM 2063 N N . LYS A 1 261 ? -11.672 -35.656 -7.785 1 95.44 261 LYS A N 1
ATOM 2064 C CA . LYS A 1 261 ? -12.383 -36.875 -8.148 1 95.44 261 LYS A CA 1
ATOM 2065 C C . LYS A 1 261 ? -13.5 -37.188 -7.16 1 95.44 261 LYS A C 1
ATOM 2067 O O . LYS A 1 261 ? -14.602 -37.562 -7.559 1 95.44 261 LYS A O 1
ATOM 2072 N N . ARG A 1 262 ? -13.188 -37 -5.922 1 96.06 262 ARG A N 1
ATOM 2073 C CA . ARG A 1 262 ? -14.188 -37.219 -4.887 1 96.06 262 ARG A CA 1
ATOM 2074 C C . ARG A 1 262 ? -15.375 -36.281 -5.062 1 96.06 262 ARG A C 1
ATOM 2076 O O . ARG A 1 262 ? -16.531 -36.719 -4.973 1 96.06 262 ARG A O 1
ATOM 2083 N N . LEU A 1 263 ? -15.109 -35.062 -5.246 1 96.25 263 LEU A N 1
ATOM 2084 C CA . LEU A 1 263 ? -16.156 -34.062 -5.414 1 96.25 263 LEU A CA 1
ATOM 2085 C C . LEU A 1 263 ? -16.984 -34.344 -6.664 1 96.25 263 LEU A C 1
ATOM 2087 O O . LEU A 1 263 ? -18.203 -34.094 -6.684 1 96.25 263 LEU A O 1
ATOM 2091 N N . ALA A 1 264 ? -16.312 -34.844 -7.727 1 94.44 264 ALA A N 1
ATOM 2092 C CA . ALA A 1 264 ? -17.016 -35.219 -8.945 1 94.44 264 ALA A CA 1
ATOM 2093 C C . ALA A 1 264 ? -17.938 -36.406 -8.695 1 94.44 264 ALA A C 1
ATOM 2095 O O . ALA A 1 264 ? -19.109 -36.375 -9.117 1 94.44 264 ALA A O 1
ATOM 2096 N N . ASN A 1 265 ? -17.453 -37.344 -8 1 95.19 265 ASN A N 1
ATOM 2097 C CA . ASN A 1 265 ? -18.234 -38.531 -7.676 1 95.19 265 ASN A CA 1
ATOM 2098 C C . ASN A 1 265 ? -19.453 -38.188 -6.82 1 95.19 265 ASN A C 1
ATOM 2100 O O . ASN A 1 265 ? -20.484 -38.844 -6.918 1 95.19 265 ASN A O 1
ATOM 2104 N N . GLN A 1 266 ? -19.297 -37.188 -6.051 1 95.06 266 GLN A N 1
ATOM 2105 C CA . GLN A 1 266 ? -20.375 -36.75 -5.168 1 95.06 266 GLN A CA 1
ATOM 2106 C C . GLN A 1 266 ? -21.375 -35.844 -5.91 1 95.06 266 GLN A C 1
ATOM 2108 O O . GLN A 1 266 ? -22.391 -35.469 -5.352 1 95.06 266 GLN A O 1
ATOM 2113 N N . GLY A 1 267 ? -21.031 -35.5 -7.121 1 94.19 267 GLY A N 1
ATOM 2114 C CA . GLY A 1 267 ? -21.922 -34.688 -7.93 1 94.19 267 GLY A CA 1
ATOM 2115 C C . GLY A 1 267 ? -21.781 -33.188 -7.664 1 94.19 267 GLY A C 1
ATOM 2116 O O . GLY A 1 267 ? -22.594 -32.406 -8.133 1 94.19 267 GLY A O 1
ATOM 2117 N N . VAL A 1 268 ? -20.812 -32.812 -6.91 1 95 268 VAL A N 1
ATOM 2118 C CA . VAL A 1 268 ? -20.578 -31.422 -6.578 1 95 268 VAL A CA 1
ATOM 2119 C C . VAL A 1 268 ? -20.031 -30.688 -7.801 1 95 268 VAL A C 1
ATOM 2121 O O . VAL A 1 268 ? -20.375 -29.531 -8.047 1 95 268 VAL A O 1
ATOM 2124 N N . ILE A 1 269 ? -19.172 -31.359 -8.508 1 95.19 269 ILE A N 1
ATOM 2125 C CA . ILE A 1 269 ? -18.578 -30.797 -9.719 1 95.19 269 ILE A CA 1
ATOM 2126 C C . ILE A 1 269 ? -18.891 -31.719 -10.906 1 95.19 269 ILE A C 1
ATOM 2128 O O . ILE A 1 269 ? -18.656 -32.938 -10.836 1 95.19 269 ILE A O 1
ATOM 2132 N N . SER A 1 270 ? -19.359 -31.172 -11.977 1 94.5 270 SER A N 1
ATOM 2133 C CA . SER A 1 270 ? -19.656 -31.969 -13.164 1 94.5 270 SER A CA 1
ATOM 2134 C C . SER A 1 270 ? -18.375 -32.25 -13.961 1 94.5 270 SER A C 1
ATOM 2136 O O . SER A 1 270 ? -17.375 -31.562 -13.797 1 94.5 270 SER A O 1
ATOM 2138 N N . GLU A 1 271 ? -18.438 -33.188 -14.828 1 93.94 271 GLU A N 1
ATOM 2139 C CA . GLU A 1 271 ? -17.312 -33.531 -15.703 1 93.94 271 GLU A CA 1
ATOM 2140 C C . GLU A 1 271 ? -16.984 -32.375 -16.641 1 93.94 271 GLU A C 1
ATOM 2142 O O . GLU A 1 271 ? -15.828 -32.125 -16.969 1 93.94 271 GLU A O 1
ATOM 2147 N N . GLU A 1 272 ? -18.031 -31.75 -17.047 1 94.75 272 GLU A N 1
ATOM 2148 C CA . GLU A 1 272 ? -17.859 -30.594 -17.922 1 94.75 272 GLU A CA 1
ATOM 2149 C C . GLU A 1 272 ? -17.062 -29.484 -17.234 1 94.75 272 GLU A C 1
ATOM 2151 O O . GLU A 1 272 ? -16.156 -28.906 -17.828 1 94.75 272 GLU A O 1
ATOM 2156 N N . VAL A 1 273 ? -17.438 -29.188 -15.984 1 96.25 273 VAL A N 1
ATOM 2157 C CA . VAL A 1 273 ? -16.766 -28.172 -15.211 1 96.25 273 VAL A CA 1
ATOM 2158 C C . VAL A 1 273 ? -15.32 -28.609 -14.93 1 96.25 273 VAL A C 1
ATOM 2160 O O . VAL A 1 273 ? -14.398 -27.797 -15 1 96.25 273 VAL A O 1
ATOM 2163 N N . LEU A 1 274 ? -15.125 -29.859 -14.633 1 96.31 274 LEU A N 1
ATOM 2164 C CA . LEU A 1 274 ? -13.789 -30.391 -14.391 1 96.31 274 LEU A CA 1
ATOM 2165 C C . LEU A 1 274 ? -12.898 -30.172 -15.609 1 96.31 274 LEU A C 1
ATOM 2167 O O . LEU A 1 274 ? -11.734 -29.781 -15.477 1 96.31 274 LEU A O 1
ATOM 2171 N N . TYR A 1 275 ? -13.438 -30.484 -16.734 1 96.56 275 TYR A N 1
ATOM 2172 C CA . TYR A 1 275 ? -12.672 -30.297 -17.969 1 96.56 275 TYR A CA 1
ATOM 2173 C C . TYR A 1 275 ? -12.367 -28.812 -18.203 1 96.56 275 TYR A C 1
ATOM 2175 O O . TYR A 1 275 ? -11.25 -28.469 -18.594 1 96.56 275 TYR A O 1
ATOM 2183 N N . LYS A 1 276 ? -13.32 -28.016 -17.984 1 97.25 276 LYS A N 1
ATOM 2184 C CA . LYS A 1 276 ? -13.148 -26.578 -18.172 1 97.25 276 LYS A CA 1
ATOM 2185 C C . LYS A 1 276 ? -12.023 -26.047 -17.297 1 97.25 276 LYS A C 1
ATOM 2187 O O . LYS A 1 276 ? -11.117 -25.375 -17.797 1 97.25 276 LYS A O 1
ATOM 2192 N N . ILE A 1 277 ? -11.961 -26.344 -15.992 1 98.06 277 ILE A N 1
ATOM 2193 C CA . ILE A 1 277 ? -11.047 -25.734 -15.031 1 98.06 277 ILE A CA 1
ATOM 2194 C C . ILE A 1 277 ? -9.672 -26.391 -15.141 1 98.06 277 ILE A C 1
ATOM 2196 O O . ILE A 1 277 ? -8.664 -25.812 -14.75 1 98.06 277 ILE A O 1
ATOM 2200 N N . ASN A 1 278 ? -9.633 -27.625 -15.734 1 98.31 278 ASN A N 1
ATOM 2201 C CA . ASN A 1 278 ? -8.359 -28.344 -15.812 1 98.31 278 ASN A CA 1
ATOM 2202 C C . ASN A 1 278 ? -7.746 -28.25 -17.203 1 98.31 278 ASN A C 1
ATOM 2204 O O . ASN A 1 278 ? -6.559 -28.516 -17.391 1 98.31 278 ASN A O 1
ATOM 2208 N N . VAL A 1 279 ? -8.547 -27.891 -18.219 1 98.25 279 VAL A N 1
ATOM 2209 C CA . VAL A 1 279 ? -8.008 -27.938 -19.562 1 98.25 279 VAL A CA 1
ATOM 2210 C C . VAL A 1 279 ? -8.297 -26.625 -20.297 1 98.25 279 VAL A C 1
ATOM 2212 O O . VAL A 1 279 ? -7.379 -25.844 -20.547 1 98.25 279 VAL A O 1
ATOM 2215 N N . ASP A 1 280 ? -9.578 -26.312 -20.484 1 98.5 280 ASP A N 1
ATOM 2216 C CA . ASP A 1 280 ? -9.93 -25.172 -21.312 1 98.5 280 ASP A CA 1
ATOM 2217 C C . ASP A 1 280 ? -9.312 -23.891 -20.766 1 98.5 280 ASP A C 1
ATOM 2219 O O . ASP A 1 280 ? -8.688 -23.125 -21.516 1 98.5 280 ASP A O 1
ATOM 2223 N N . ASN A 1 281 ? -9.539 -23.641 -19.469 1 98.88 281 ASN A N 1
ATOM 2224 C CA . ASN A 1 281 ? -9.047 -22.406 -18.859 1 98.88 281 ASN A CA 1
ATOM 2225 C C . ASN A 1 281 ? -7.52 -22.375 -18.844 1 98.88 281 ASN A C 1
ATOM 2227 O O . ASN A 1 281 ? -6.922 -21.297 -19 1 98.88 281 ASN A O 1
ATOM 2231 N N . VAL A 1 282 ? -6.871 -23.5 -18.672 1 98.88 282 VAL A N 1
ATOM 2232 C CA . VAL A 1 282 ? -5.414 -23.609 -18.672 1 98.88 282 VAL A CA 1
ATOM 2233 C C . VAL A 1 282 ? -4.867 -23.281 -20.062 1 98.88 282 VAL A C 1
ATOM 2235 O O . VAL A 1 282 ? -3.938 -22.484 -20.188 1 98.88 282 VAL A O 1
ATOM 2238 N N . VAL A 1 283 ? -5.441 -23.875 -21.062 1 98.62 283 VAL A N 1
ATOM 2239 C CA . VAL A 1 283 ? -5.035 -23.656 -22.438 1 98.62 283 VAL A CA 1
ATOM 2240 C C . VAL A 1 283 ? -5.176 -22.188 -22.797 1 98.62 283 VAL A C 1
ATOM 2242 O O . VAL A 1 283 ? -4.27 -21.594 -23.391 1 98.62 283 VAL A O 1
ATOM 2245 N N . LYS A 1 284 ? -6.25 -21.641 -22.406 1 98.62 284 LYS A N 1
ATOM 2246 C CA . LYS A 1 284 ? -6.539 -20.25 -22.75 1 98.62 284 LYS A CA 1
ATOM 2247 C C . LYS A 1 284 ? -5.594 -19.297 -22.016 1 98.62 284 LYS A C 1
ATOM 2249 O O . LYS A 1 284 ? -5.031 -18.391 -22.625 1 98.62 284 LYS A O 1
ATOM 2254 N N . PHE A 1 285 ? -5.379 -19.5 -20.766 1 98.88 285 PHE A N 1
ATOM 2255 C CA . PHE A 1 285 ? -4.598 -18.547 -19.984 1 98.88 285 PHE A CA 1
ATOM 2256 C C . PHE A 1 285 ? -3.113 -18.672 -20.312 1 98.88 285 PHE A C 1
ATOM 2258 O O . PHE A 1 285 ? -2.428 -17.672 -20.5 1 98.88 285 PHE A O 1
ATOM 2265 N N . TYR A 1 286 ? -2.59 -19.906 -20.344 1 98.81 286 TYR A N 1
ATOM 2266 C CA . TYR A 1 286 ? -1.151 -20.109 -20.453 1 98.81 286 TYR A CA 1
ATOM 2267 C C . TYR A 1 286 ? -0.739 -20.219 -21.922 1 98.81 286 TYR A C 1
ATOM 2269 O O . TYR A 1 286 ? 0.451 -20.188 -22.234 1 98.81 286 TYR A O 1
ATOM 2277 N N . GLY A 1 287 ? -1.676 -20.375 -22.812 1 97.81 287 GLY A N 1
ATOM 2278 C CA . GLY A 1 287 ? -1.361 -20.5 -24.234 1 97.81 287 GLY A CA 1
ATOM 2279 C C . GLY A 1 287 ? -0.648 -21.781 -24.578 1 97.81 287 GLY A C 1
ATOM 2280 O O . GLY A 1 287 ? 0.305 -21.781 -25.359 1 97.81 287 GLY A O 1
ATOM 2281 N N . VAL A 1 288 ? -1.063 -22.875 -23.953 1 97.69 288 VAL A N 1
ATOM 2282 C CA . VAL A 1 288 ? -0.434 -24.156 -24.188 1 97.69 288 VAL A CA 1
ATOM 2283 C C . VAL A 1 288 ? -1.366 -25.047 -25.016 1 97.69 288 VAL A C 1
ATOM 2285 O O . VAL A 1 288 ? -2.566 -24.781 -25.109 1 97.69 288 VAL A O 1
ATOM 2288 N N . GLU A 1 289 ? -0.846 -26.078 -25.594 1 96.94 289 GLU A N 1
ATOM 2289 C CA . GLU A 1 289 ? -1.654 -27.031 -26.344 1 96.94 289 GLU A CA 1
ATOM 2290 C C . GLU A 1 289 ? -2.422 -27.953 -25.391 1 96.94 289 GLU A C 1
ATOM 2292 O O . GLU A 1 289 ? -1.898 -28.375 -24.359 1 96.94 289 GLU A O 1
ATOM 2297 N N . PRO A 1 290 ? -3.654 -28.203 -25.719 1 96.56 290 PRO A N 1
ATOM 2298 C CA . PRO A 1 290 ? -4.414 -29.141 -24.891 1 96.56 290 PRO A CA 1
ATOM 2299 C C . PRO A 1 290 ? -3.791 -30.531 -24.859 1 96.56 290 PRO A C 1
ATOM 2301 O O . PRO A 1 290 ? -2.973 -30.859 -25.719 1 96.56 290 PRO A O 1
ATOM 2304 N N . PRO A 1 291 ? -4.09 -31.297 -23.906 1 94.81 291 PRO A N 1
ATOM 2305 C CA . PRO A 1 291 ? -3.525 -32.656 -23.797 1 94.81 291 PRO A CA 1
ATOM 2306 C C . PRO A 1 291 ? -4.07 -33.594 -24.859 1 94.81 291 PRO A C 1
ATOM 2308 O O . PRO A 1 291 ? -5.18 -33.406 -25.359 1 94.81 291 PRO A O 1
ATOM 2311 N N . MET B 1 1 ? 17.344 46.812 13.93 1 31.98 1 MET B N 1
ATOM 2312 C CA . MET B 1 1 ? 16.172 46.688 14.805 1 31.98 1 MET B CA 1
ATOM 2313 C C . MET B 1 1 ? 15.82 45.219 15.023 1 31.98 1 MET B C 1
ATOM 2315 O O . MET B 1 1 ? 15.703 44.469 14.07 1 31.98 1 MET B O 1
ATOM 2319 N N . ALA B 1 2 ? 16.312 44.5 15.992 1 42.62 2 ALA B N 1
ATOM 2320 C CA . ALA B 1 2 ? 16.172 43.094 16.281 1 42.62 2 ALA B CA 1
ATOM 2321 C C . ALA B 1 2 ? 14.719 42.625 16.109 1 42.62 2 ALA B C 1
ATOM 2323 O O . ALA B 1 2 ? 13.867 42.938 16.938 1 42.62 2 ALA B O 1
ATOM 2324 N N . GLY B 1 3 ? 14.047 42.688 15.023 1 51.03 3 GLY B N 1
ATOM 2325 C CA . GLY B 1 3 ? 12.625 42.562 14.742 1 51.03 3 GLY B CA 1
ATOM 2326 C C . GLY B 1 3 ? 11.969 41.406 15.445 1 51.03 3 GLY B C 1
ATOM 2327 O O . GLY B 1 3 ? 12.648 40.438 15.836 1 51.03 3 GLY B O 1
ATOM 2328 N N . ARG B 1 4 ? 10.703 41.625 16.125 1 71.81 4 ARG B N 1
ATOM 2329 C CA . ARG B 1 4 ? 9.984 40.688 16.984 1 71.81 4 ARG B CA 1
ATOM 2330 C C . ARG B 1 4 ? 9.789 39.344 16.312 1 71.81 4 ARG B C 1
ATOM 2332 O O . ARG B 1 4 ? 9.305 39.281 15.18 1 71.81 4 ARG B O 1
ATOM 2339 N N . LEU B 1 5 ? 10.438 38.375 16.812 1 87.44 5 LEU B N 1
ATOM 2340 C CA . LEU B 1 5 ? 10.297 37 16.344 1 87.44 5 LEU B CA 1
ATOM 2341 C C . LEU B 1 5 ? 8.828 36.594 16.312 1 87.44 5 LEU B C 1
ATOM 2343 O O . LEU B 1 5 ? 8.078 36.875 17.25 1 87.44 5 LEU B O 1
ATOM 2347 N N . VAL B 1 6 ? 8.328 36.219 15.117 1 96.5 6 VAL B N 1
ATOM 2348 C CA . VAL B 1 6 ? 6.977 35.656 15.008 1 96.5 6 VAL B CA 1
ATOM 2349 C C . VAL B 1 6 ? 7.051 34.188 14.703 1 96.5 6 VAL B C 1
ATOM 2351 O O . VAL B 1 6 ? 8.07 33.688 14.219 1 96.5 6 VAL B O 1
ATOM 2354 N N . PHE B 1 7 ? 5.988 33.5 15.07 1 98.44 7 PHE B N 1
ATOM 2355 C CA . PHE B 1 7 ? 6.016 32.031 15.016 1 98.44 7 PHE B CA 1
ATOM 2356 C C . PHE B 1 7 ? 4.793 31.5 14.289 1 98.44 7 PHE B C 1
ATOM 2358 O O . PHE B 1 7 ? 3.736 32.125 14.281 1 98.44 7 PHE B O 1
ATOM 2365 N N . SER B 1 8 ? 4.977 30.375 13.625 1 98.81 8 SER B N 1
ATOM 2366 C CA . SER B 1 8 ? 3.904 29.688 12.914 1 98.81 8 SER B CA 1
ATOM 2367 C C . SER B 1 8 ? 3.752 28.25 13.391 1 98.81 8 SER B C 1
ATOM 2369 O O . SER B 1 8 ? 4.652 27.703 14.031 1 98.81 8 SER B O 1
ATOM 2371 N N . ASP B 1 9 ? 2.633 27.688 13.211 1 98.88 9 ASP B N 1
ATOM 2372 C CA . ASP B 1 9 ? 2.32 26.281 13.383 1 98.88 9 ASP B CA 1
ATOM 2373 C C . ASP B 1 9 ? 1.679 25.703 12.117 1 98.88 9 ASP B C 1
ATOM 2375 O O . ASP B 1 9 ? 0.489 25.906 11.875 1 98.88 9 ASP B O 1
ATOM 2379 N N . ALA B 1 10 ? 2.463 24.953 11.422 1 98.88 10 ALA B N 1
ATOM 2380 C CA . ALA B 1 10 ? 2.08 24.578 10.062 1 98.88 10 ALA B CA 1
ATOM 2381 C C . ALA B 1 10 ? 1.178 23.359 10.062 1 98.88 10 ALA B C 1
ATOM 2383 O O . ALA B 1 10 ? 0.823 22.828 9 1 98.88 10 ALA B O 1
ATOM 2384 N N . HIS B 1 11 ? 0.782 22.812 11.203 1 98.94 11 HIS B N 1
ATOM 2385 C CA . HIS B 1 11 ? -0.132 21.688 11.297 1 98.94 11 HIS B CA 1
ATOM 2386 C C . HIS B 1 11 ? -0.642 21.5 12.719 1 98.94 11 HIS B C 1
ATOM 2388 O O . HIS B 1 11 ? 0.105 21.078 13.602 1 98.94 11 HIS B O 1
ATOM 2394 N N . ALA B 1 12 ? -1.821 21.797 12.961 1 98.81 12 ALA B N 1
ATOM 2395 C CA . ALA B 1 12 ? -2.479 21.641 14.25 1 98.81 12 ALA B CA 1
ATOM 2396 C C . ALA B 1 12 ? -3.963 21.328 14.078 1 98.81 12 ALA B C 1
ATOM 2398 O O . ALA B 1 12 ? -4.508 21.469 12.984 1 98.81 12 ALA B O 1
ATOM 2399 N N . HIS B 1 13 ? -4.527 20.828 15.102 1 98.81 13 HIS B N 1
ATOM 2400 C CA . HIS B 1 13 ? -5.961 20.562 15.102 1 98.81 13 HIS B CA 1
ATOM 2401 C C . HIS B 1 13 ? -6.672 21.344 16.188 1 98.81 13 HIS B C 1
ATOM 2403 O O . HIS B 1 13 ? -6.031 21.875 17.094 1 98.81 13 HIS B O 1
ATOM 2409 N N . SER B 1 14 ? -7.949 21.516 16.078 1 98.62 14 SER B N 1
ATOM 2410 C CA . SER B 1 14 ? -8.82 22.078 17.109 1 98.62 14 SER B CA 1
ATOM 2411 C C . SER B 1 14 ? -10.055 21.203 17.328 1 98.62 14 SER B C 1
ATOM 2413 O O . SER B 1 14 ? -10.477 20.484 16.438 1 98.62 14 SER B O 1
ATOM 2415 N N . ASN B 1 15 ? -10.547 21.172 18.531 1 98.25 15 ASN B N 1
ATOM 2416 C CA . ASN B 1 15 ? -11.742 20.422 18.922 1 98.25 15 ASN B CA 1
ATOM 2417 C C . ASN B 1 15 ? -12.688 21.281 19.75 1 98.25 15 ASN B C 1
ATOM 2419 O O . ASN B 1 15 ? -12.531 21.375 20.969 1 98.25 15 ASN B O 1
ATOM 2423 N N . PRO B 1 16 ? -13.688 21.891 19.141 1 97.75 16 PRO B N 1
ATOM 2424 C CA . PRO B 1 16 ? -14.602 22.766 19.875 1 97.75 16 PRO B CA 1
ATOM 2425 C C . PRO B 1 16 ? -15.57 21.984 20.766 1 97.75 16 PRO B C 1
ATOM 2427 O O . PRO B 1 16 ? -16.281 22.578 21.578 1 97.75 16 PRO B O 1
ATOM 2430 N N . VAL B 1 17 ? -15.609 20.672 20.609 1 96.62 17 VAL B N 1
ATOM 2431 C CA . VAL B 1 17 ? -16.547 19.844 21.359 1 96.62 17 VAL B CA 1
ATOM 2432 C C . VAL B 1 17 ? -15.906 19.422 22.688 1 96.62 17 VAL B C 1
ATOM 2434 O O . VAL B 1 17 ? -16.516 19.562 23.75 1 96.62 17 VAL B O 1
ATOM 2437 N N . LYS B 1 18 ? -14.68 18.953 22.641 1 95.62 18 LYS B N 1
ATOM 2438 C CA . LYS B 1 18 ? -14.039 18.406 23.828 1 95.62 18 LYS B CA 1
ATOM 2439 C C . LYS B 1 18 ? -12.914 19.312 24.328 1 95.62 18 LYS B C 1
ATOM 2441 O O . LYS B 1 18 ? -12.547 19.266 25.5 1 95.62 18 LYS B O 1
ATOM 2446 N N . GLY B 1 19 ? -12.375 20.094 23.406 1 97.62 19 GLY B N 1
ATOM 2447 C CA . GLY B 1 19 ? -11.203 20.891 23.719 1 97.62 19 GLY B CA 1
ATOM 2448 C C . GLY B 1 19 ? -11.516 22.359 23.953 1 97.62 19 GLY B C 1
ATOM 2449 O O . GLY B 1 19 ? -12.664 22.719 24.234 1 97.62 19 GLY B O 1
ATOM 2450 N N . ILE B 1 20 ? -10.477 23.234 23.875 1 97.69 20 ILE B N 1
ATOM 2451 C CA . ILE B 1 20 ? -10.641 24.656 24.172 1 97.69 20 ILE B CA 1
ATOM 2452 C C . ILE B 1 20 ? -11.133 25.391 22.938 1 97.69 20 ILE B C 1
ATOM 2454 O O . ILE B 1 20 ? -11.625 26.516 23.016 1 97.69 20 ILE B O 1
ATOM 2458 N N . GLY B 1 21 ? -10.945 24.797 21.75 1 98.5 21 GLY B N 1
ATOM 2459 C CA . GLY B 1 21 ? -11.43 25.391 20.5 1 98.5 21 GLY B CA 1
ATOM 2460 C C . GLY B 1 21 ? -10.43 26.328 19.859 1 98.5 21 GLY B C 1
ATOM 2461 O O . GLY B 1 21 ? -9.492 26.797 20.516 1 98.5 21 GLY B O 1
ATOM 2462 N N . ALA B 1 22 ? -10.695 26.641 18.594 1 98.81 22 ALA B N 1
ATOM 2463 C CA . ALA B 1 22 ? -9.742 27.359 17.75 1 98.81 22 ALA B CA 1
ATOM 2464 C C . ALA B 1 22 ? -9.586 28.812 18.203 1 98.81 22 ALA B C 1
ATOM 2466 O O . ALA B 1 22 ? -8.5 29.375 18.109 1 98.81 22 ALA B O 1
ATOM 2467 N N . LYS B 1 23 ? -10.672 29.422 18.656 1 98.75 23 LYS B N 1
ATOM 2468 C CA . LYS B 1 23 ? -10.578 30.797 19.109 1 98.75 23 LYS B CA 1
ATOM 2469 C C . LYS B 1 23 ? -9.578 30.922 20.266 1 98.75 23 LYS B C 1
ATOM 2471 O O . LYS B 1 23 ? -8.68 31.766 20.219 1 98.75 23 LYS B O 1
ATOM 2476 N N . ARG B 1 24 ? -9.742 30.062 21.219 1 98.5 24 ARG B N 1
ATOM 2477 C CA . ARG B 1 24 ? -8.859 30.109 22.391 1 98.5 24 ARG B CA 1
ATOM 2478 C C . ARG B 1 24 ? -7.438 29.719 22.016 1 98.5 24 ARG B C 1
ATOM 2480 O O . ARG B 1 24 ? -6.477 30.297 22.531 1 98.5 24 ARG B O 1
ATOM 2487 N N . ILE B 1 25 ? -7.293 28.672 21.188 1 98.75 25 ILE B N 1
ATOM 2488 C CA . ILE B 1 25 ? -5.973 28.297 20.688 1 98.75 25 ILE B CA 1
ATOM 2489 C C . ILE B 1 25 ? -5.305 29.5 20.047 1 98.75 25 ILE B C 1
ATOM 2491 O O . ILE B 1 25 ? -4.141 29.797 20.328 1 98.75 25 ILE B O 1
ATOM 2495 N N . ALA B 1 26 ? -6.059 30.219 19.203 1 98.81 26 ALA B N 1
ATOM 2496 C CA . ALA B 1 26 ? -5.539 31.375 18.484 1 98.81 26 ALA B CA 1
ATOM 2497 C C . ALA B 1 26 ? -5.129 32.469 19.438 1 98.81 26 ALA B C 1
ATOM 2499 O O . ALA B 1 26 ? -4.059 33.062 19.297 1 98.81 26 ALA B O 1
ATOM 2500 N N . GLU B 1 27 ? -5.957 32.75 20.391 1 98.62 27 GLU B N 1
ATOM 2501 C CA . GLU B 1 27 ? -5.664 33.812 21.359 1 98.62 27 GLU B CA 1
ATOM 2502 C C . GLU B 1 27 ? -4.383 33.5 22.125 1 98.62 27 GLU B C 1
ATOM 2504 O O . GLU B 1 27 ? -3.529 34.375 22.297 1 98.62 27 GLU B O 1
ATOM 2509 N N . LYS B 1 28 ? -4.273 32.281 22.594 1 98.12 28 LYS B N 1
ATOM 2510 C CA . LYS B 1 28 ? -3.082 31.859 23.328 1 98.12 28 LYS B CA 1
ATOM 2511 C C . LYS B 1 28 ? -1.838 31.953 22.438 1 98.12 28 LYS B C 1
ATOM 2513 O O . LYS B 1 28 ? -0.8 32.438 22.875 1 98.12 28 LYS B O 1
ATOM 2518 N N . PHE B 1 29 ? -1.959 31.438 21.25 1 98.62 29 PHE B N 1
ATOM 2519 C CA . PHE B 1 29 ? -0.827 31.406 20.328 1 98.62 29 PHE B CA 1
ATOM 2520 C C . PHE B 1 29 ? -0.407 32.812 19.938 1 98.62 29 PHE B C 1
ATOM 2522 O O . PHE B 1 29 ? 0.785 33.125 19.906 1 98.62 29 PHE B O 1
ATOM 2529 N N . ARG B 1 30 ? -1.348 33.688 19.672 1 97.56 30 ARG B N 1
ATOM 2530 C CA . ARG B 1 30 ? -1.084 35.094 19.297 1 97.56 30 ARG B CA 1
ATOM 2531 C C . ARG B 1 30 ? -0.398 35.844 20.422 1 97.56 30 ARG B C 1
ATOM 2533 O O . ARG B 1 30 ? 0.471 36.688 20.188 1 97.56 30 ARG B O 1
ATOM 2540 N N . SER B 1 31 ? -0.748 35.562 21.609 1 97.12 31 SER B N 1
ATOM 2541 C CA . SER B 1 31 ? -0.239 36.281 22.766 1 97.12 31 SER B CA 1
ATOM 2542 C C . SER B 1 31 ? 1.262 36.094 22.938 1 97.12 31 SER B C 1
ATOM 2544 O O . SER B 1 31 ? 1.929 36.844 23.625 1 97.12 31 SER B O 1
ATOM 2546 N N . ILE B 1 32 ? 1.743 35.062 22.281 1 96.12 32 ILE B N 1
ATOM 2547 C CA . ILE B 1 32 ? 3.166 34.781 22.453 1 96.12 32 ILE B CA 1
ATOM 2548 C C . ILE B 1 32 ? 3.879 34.906 21.109 1 96.12 32 ILE B C 1
ATOM 2550 O O . ILE B 1 32 ? 4.902 34.25 20.891 1 96.12 32 ILE B O 1
ATOM 2554 N N . GLY B 1 33 ? 3.246 35.562 20.172 1 96.69 33 GLY B N 1
ATOM 2555 C CA . GLY B 1 33 ? 3.924 35.938 18.922 1 96.69 33 GLY B CA 1
ATOM 2556 C C . GLY B 1 33 ? 3.502 35.062 17.75 1 96.69 33 GLY B C 1
ATOM 2557 O O . GLY B 1 33 ? 4.109 35.125 16.688 1 96.69 33 GLY B O 1
ATOM 2558 N N . GLY B 1 34 ? 2.5 34.25 17.938 1 98.31 34 GLY B N 1
ATOM 2559 C CA . GLY B 1 34 ? 1.974 33.469 16.828 1 98.31 34 GLY B CA 1
ATOM 2560 C C . GLY B 1 34 ? 1.297 34.312 15.766 1 98.31 34 GLY B C 1
ATOM 2561 O O . GLY B 1 34 ? 0.578 35.281 16.094 1 98.31 34 GLY B O 1
ATOM 2562 N N . TRP B 1 35 ? 1.528 33.969 14.43 1 98.56 35 TRP B N 1
ATOM 2563 C CA . TRP B 1 35 ? 0.914 34.781 13.383 1 98.56 35 TRP B CA 1
ATOM 2564 C C . TRP B 1 35 ? 0.142 33.906 12.398 1 98.56 35 TRP B C 1
ATOM 2566 O O . TRP B 1 35 ? -0.733 34.406 11.68 1 98.56 35 TRP B O 1
ATOM 2576 N N . PHE B 1 36 ? 0.473 32.625 12.32 1 98.88 36 PHE B N 1
ATOM 2577 C CA . PHE B 1 36 ? -0.105 31.703 11.344 1 98.88 36 PHE B CA 1
ATOM 2578 C C . PHE B 1 36 ? -0.316 30.328 11.953 1 98.88 36 PHE B C 1
ATOM 2580 O O . PHE B 1 36 ? 0.53 29.844 12.711 1 98.88 36 PHE B O 1
ATOM 2587 N N . ILE B 1 37 ? -1.414 29.734 11.625 1 98.94 37 ILE B N 1
ATOM 2588 C CA . ILE B 1 37 ? -1.652 28.344 12 1 98.94 37 ILE B CA 1
ATOM 2589 C C . ILE B 1 37 ? -2.367 27.625 10.867 1 98.94 37 ILE B C 1
ATOM 2591 O O . ILE B 1 37 ? -3.281 28.172 10.25 1 98.94 37 ILE B O 1
ATOM 2595 N N . ALA B 1 38 ? -1.853 26.484 10.438 1 98.94 38 ALA B N 1
ATOM 2596 C CA . ALA B 1 38 ? -2.635 25.594 9.594 1 98.94 38 ALA B CA 1
ATOM 2597 C C . ALA B 1 38 ? -3.498 24.656 10.43 1 98.94 38 ALA B C 1
ATOM 2599 O O . ALA B 1 38 ? -2.977 23.828 11.172 1 98.94 38 ALA B O 1
ATOM 2600 N N . LEU B 1 39 ? -4.773 24.859 10.344 1 98.94 39 LEU B N 1
ATOM 2601 C CA . LEU B 1 39 ? -5.711 23.984 11.047 1 98.94 39 LEU B CA 1
ATOM 2602 C C . LEU B 1 39 ? -6.191 22.859 10.141 1 98.94 39 LEU B C 1
ATOM 2604 O O . LEU B 1 39 ? -6.684 23.109 9.039 1 98.94 39 LEU B O 1
ATOM 2608 N N . VAL B 1 40 ? -6 21.672 10.602 1 98.88 40 VAL B N 1
ATOM 2609 C CA . VAL B 1 40 ? -6.371 20.469 9.875 1 98.88 40 VAL B CA 1
ATOM 2610 C C . VAL B 1 40 ? -7.488 19.734 10.609 1 98.88 40 VAL B C 1
ATOM 2612 O O . VAL B 1 40 ? -7.402 19.516 11.82 1 98.88 40 VAL B O 1
ATOM 2615 N N . ALA B 1 41 ? -8.508 19.344 9.867 1 98.81 41 ALA B N 1
ATOM 2616 C CA . ALA B 1 41 ? -9.68 18.719 10.484 1 98.81 41 ALA B CA 1
ATOM 2617 C C . ALA B 1 41 ? -9.312 17.391 11.148 1 98.81 41 ALA B C 1
ATOM 2619 O O . ALA B 1 41 ? -8.523 16.625 10.602 1 98.81 41 ALA B O 1
ATOM 2620 N N . LEU B 1 42 ? -9.93 17.172 12.305 1 98.31 42 LEU B N 1
ATOM 2621 C CA . LEU B 1 42 ? -9.914 15.836 12.898 1 98.31 42 LEU B CA 1
ATOM 2622 C C . LEU B 1 42 ? -10.953 14.93 12.234 1 98.31 42 LEU B C 1
ATOM 2624 O O . LEU B 1 42 ? -11.664 15.359 11.32 1 98.31 42 LEU B O 1
ATOM 2628 N N . SER B 1 43 ? -11.039 13.672 12.68 1 98.44 43 SER B N 1
ATOM 2629 C CA . SER B 1 43 ? -12.047 12.758 12.164 1 98.44 43 SER B CA 1
ATOM 2630 C C . SER B 1 43 ? -13.406 13 12.805 1 98.44 43 SER B C 1
ATOM 2632 O O . SER B 1 43 ? -13.492 13.57 13.898 1 98.44 43 SER B O 1
ATOM 2634 N N . PRO B 1 44 ? -14.539 12.594 12.195 1 98.38 44 PRO B N 1
ATOM 2635 C CA . PRO B 1 44 ? -15.883 12.891 12.672 1 98.38 44 PRO B CA 1
ATOM 2636 C C . PRO B 1 44 ? -16.094 12.5 14.133 1 98.38 44 PRO B C 1
ATOM 2638 O O . PRO B 1 44 ? -16.703 13.25 14.898 1 98.38 44 PRO B O 1
ATOM 2641 N N . TRP B 1 45 ? -15.57 11.398 14.523 1 97.5 45 TRP B N 1
ATOM 2642 C CA . TRP B 1 45 ? -15.867 10.883 15.852 1 97.5 45 TRP B CA 1
ATOM 2643 C C . TRP B 1 45 ? -15.148 11.695 16.922 1 97.5 45 TRP B C 1
ATOM 2645 O O . TRP B 1 45 ? -15.531 11.68 18.094 1 97.5 45 TRP B O 1
ATOM 2655 N N . HIS B 1 46 ? -14.109 12.438 16.594 1 96.81 46 HIS B N 1
ATOM 2656 C CA . HIS B 1 46 ? -13.477 13.359 17.531 1 96.81 46 HIS B CA 1
ATOM 2657 C C . HIS B 1 46 ? -14.391 14.531 17.859 1 96.81 46 HIS B C 1
ATOM 2659 O O . HIS B 1 46 ? -14.281 15.125 18.938 1 96.81 46 HIS B O 1
ATOM 2665 N N . TYR B 1 47 ? -15.289 14.867 16.922 1 97.38 47 TYR B N 1
ATOM 2666 C CA . TYR B 1 47 ? -16.25 15.945 17.094 1 97.38 47 TYR B CA 1
ATOM 2667 C C . TYR B 1 47 ? -17.578 15.414 17.641 1 97.38 47 TYR B C 1
ATOM 2669 O O . TYR B 1 47 ? -18.594 16.125 17.594 1 97.38 47 TYR B O 1
ATOM 2677 N N . GLY B 1 48 ? -17.609 14.141 18 1 96.19 48 GLY B N 1
ATOM 2678 C CA . GLY B 1 48 ? -18.812 13.539 18.547 1 96.19 48 GLY B CA 1
ATOM 2679 C C . GLY B 1 48 ? -19.812 13.117 17.484 1 96.19 48 GLY B C 1
ATOM 2680 O O . GLY B 1 48 ? -21 12.906 17.797 1 96.19 48 GLY B O 1
ATOM 2681 N N . ILE B 1 49 ? -19.375 13.008 16.25 1 97.38 49 ILE B N 1
ATOM 2682 C CA . ILE B 1 49 ? -20.281 12.648 15.156 1 97.38 49 ILE B CA 1
ATOM 2683 C C . ILE B 1 49 ? -20.25 11.141 14.945 1 97.38 49 ILE B C 1
ATOM 2685 O O . ILE B 1 49 ? -19.172 10.531 14.891 1 97.38 49 ILE B O 1
ATOM 2689 N N . ASP B 1 50 ? -21.375 10.555 14.773 1 95.69 50 ASP B N 1
ATOM 2690 C CA . ASP B 1 50 ? -21.516 9.109 14.602 1 95.69 50 ASP B CA 1
ATOM 2691 C C . ASP B 1 50 ? -20.969 8.672 13.242 1 95.69 50 ASP B C 1
ATOM 2693 O O . ASP B 1 50 ? -21.406 9.172 12.203 1 95.69 50 ASP B O 1
ATOM 2697 N N . ALA B 1 51 ? -20.094 7.684 13.266 1 89.56 51 ALA B N 1
ATOM 2698 C CA . ALA B 1 51 ? -19.453 7.172 12.055 1 89.56 51 ALA B CA 1
ATOM 2699 C C . ALA B 1 51 ? -20.484 6.523 11.133 1 89.56 51 ALA B C 1
ATOM 2701 O O . ALA B 1 51 ? -20.266 6.438 9.922 1 89.56 51 ALA B O 1
ATOM 2702 N N . ARG B 1 52 ? -21.641 6.039 11.594 1 91.44 52 ARG B N 1
ATOM 2703 C CA . ARG B 1 52 ? -22.672 5.336 10.836 1 91.44 52 ARG B CA 1
ATOM 2704 C C . ARG B 1 52 ? -23.344 6.27 9.836 1 91.44 52 ARG B C 1
ATOM 2706 O O . ARG B 1 52 ? -24.016 5.812 8.898 1 91.44 52 ARG B O 1
ATOM 2713 N N . LEU B 1 53 ? -23.047 7.598 9.953 1 92.75 53 LEU B N 1
ATOM 2714 C CA . LEU B 1 53 ? -23.609 8.578 9.031 1 92.75 53 LEU B CA 1
ATOM 2715 C C . LEU B 1 53 ? -22.812 8.648 7.742 1 92.75 53 LEU B C 1
ATOM 2717 O O . LEU B 1 53 ? -23.203 9.336 6.797 1 92.75 53 LEU B O 1
ATOM 2721 N N . GLU B 1 54 ? -21.703 8.008 7.738 1 95.75 54 GLU B N 1
ATOM 2722 C CA . GLU B 1 54 ? -20.859 7.871 6.555 1 95.75 54 GLU B CA 1
ATOM 2723 C C . GLU B 1 54 ? -20.516 9.234 5.957 1 95.75 54 GLU B C 1
ATOM 2725 O O . GLU B 1 54 ? -19.969 10.102 6.641 1 95.75 54 GLU B O 1
ATOM 2730 N N . PHE B 1 55 ? -20.875 9.492 4.742 1 98.56 55 PHE B N 1
ATOM 2731 C CA . PHE B 1 55 ? -20.484 10.742 4.09 1 98.56 55 PHE B CA 1
ATOM 2732 C C . PHE B 1 55 ? -21.031 11.938 4.852 1 98.56 55 PHE B C 1
ATOM 2734 O O . PHE B 1 55 ? -20.375 12.977 4.949 1 98.56 55 PHE B O 1
ATOM 2741 N N . GLU B 1 56 ? -22.234 11.836 5.371 1 98.62 56 GLU B N 1
ATOM 2742 C CA . GLU B 1 56 ? -22.828 12.93 6.133 1 98.62 56 GLU B CA 1
ATOM 2743 C C . GLU B 1 56 ? -22 13.266 7.367 1 98.62 56 GLU B C 1
ATOM 2745 O O . GLU B 1 56 ? -21.938 14.43 7.777 1 98.62 56 GLU B O 1
ATOM 2750 N N . ALA B 1 57 ? -21.406 12.258 7.984 1 98.69 57 ALA B N 1
ATOM 2751 C CA . ALA B 1 57 ? -20.531 12.5 9.125 1 98.69 57 ALA B CA 1
ATOM 2752 C C . ALA B 1 57 ? -19.359 13.398 8.742 1 98.69 57 ALA B C 1
ATOM 2754 O O . ALA B 1 57 ? -19 14.32 9.484 1 98.69 57 ALA B O 1
ATOM 2755 N N . TYR B 1 58 ? -18.828 13.148 7.598 1 98.88 58 TYR B N 1
ATOM 2756 C CA . TYR B 1 58 ? -17.672 13.922 7.141 1 98.88 58 TYR B CA 1
ATOM 2757 C C . TYR B 1 58 ? -18.094 15.32 6.715 1 98.88 58 TYR B C 1
ATOM 2759 O O . TYR B 1 58 ? -17.359 16.281 6.926 1 98.88 58 TYR B O 1
ATOM 2767 N N . ARG B 1 59 ? -19.234 15.484 6.094 1 98.75 59 ARG B N 1
ATOM 2768 C CA . ARG B 1 59 ? -19.75 16.812 5.75 1 98.75 59 ARG B CA 1
ATOM 2769 C C . ARG B 1 59 ? -19.922 17.672 6.996 1 98.75 59 ARG B C 1
ATOM 2771 O O . ARG B 1 59 ? -19.484 18.828 7.02 1 98.75 59 ARG B O 1
ATOM 2778 N N . LYS B 1 60 ? -20.516 17.078 8.016 1 98.69 60 LYS B N 1
ATOM 2779 C CA . LYS B 1 60 ? -20.719 17.781 9.273 1 98.69 60 LYS B CA 1
ATOM 2780 C C . LYS B 1 60 ? -19.391 18.141 9.922 1 98.69 60 LYS B C 1
ATOM 278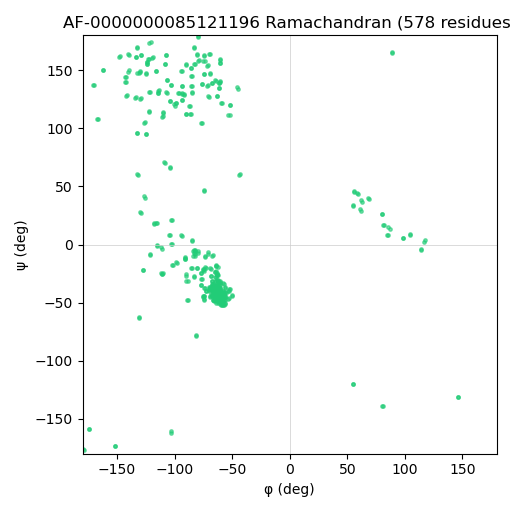2 O O . LYS B 1 60 ? -19.234 19.25 10.438 1 98.69 60 LYS B O 1
ATOM 2787 N N . MET B 1 61 ? -18.484 17.203 9.922 1 98.75 61 MET B N 1
ATOM 2788 C CA . MET B 1 61 ? -17.156 17.438 10.453 1 98.75 61 MET B CA 1
ATOM 2789 C C . MET B 1 61 ? -16.484 18.625 9.766 1 98.75 61 MET B C 1
ATOM 2791 O O . MET B 1 61 ? -15.914 19.484 10.43 1 98.75 61 MET B O 1
ATOM 2795 N N . ILE B 1 62 ? -16.578 18.703 8.438 1 98.88 62 ILE B N 1
ATOM 2796 C CA . ILE B 1 62 ? -15.938 19.75 7.656 1 98.88 62 ILE B CA 1
ATOM 2797 C C . ILE B 1 62 ? -16.594 21.094 7.957 1 98.88 62 ILE B C 1
ATOM 2799 O O . ILE B 1 62 ? -15.914 22.109 8.047 1 98.88 62 ILE B O 1
ATOM 2803 N N . GLU B 1 63 ? -17.891 21.094 8.195 1 98.75 63 GLU B N 1
ATOM 2804 C CA . GLU B 1 63 ? -18.609 22.312 8.562 1 98.75 63 GLU B CA 1
ATOM 2805 C C . GLU B 1 63 ? -18.125 22.844 9.906 1 98.75 63 GLU B C 1
ATOM 2807 O O . GLU B 1 63 ? -17.859 24.047 10.039 1 98.75 63 GLU B O 1
ATOM 2812 N N . ILE B 1 64 ? -18.047 21.969 10.859 1 98.75 64 ILE B N 1
ATOM 2813 C CA . ILE B 1 64 ? -17.547 22.344 12.172 1 98.75 64 ILE B CA 1
ATOM 2814 C C . ILE B 1 64 ? -16.125 22.906 12.047 1 98.75 64 ILE B C 1
ATOM 2816 O O . ILE B 1 64 ? -15.805 23.953 12.617 1 98.75 64 ILE B O 1
ATOM 2820 N N . HIS B 1 65 ? -15.32 22.219 11.281 1 98.81 65 HIS B N 1
ATOM 2821 C CA . HIS B 1 65 ? -13.914 22.578 11.102 1 98.81 65 HIS B CA 1
ATOM 2822 C C . HIS B 1 65 ? -13.789 23.969 10.461 1 98.81 65 HIS B C 1
ATOM 2824 O O . HIS B 1 65 ? -12.961 24.766 10.883 1 98.81 65 HIS B O 1
ATOM 2830 N N . MET B 1 66 ? -14.586 24.219 9.438 1 98.88 66 MET B N 1
ATOM 2831 C CA . MET B 1 66 ? -14.539 25.516 8.758 1 98.88 66 MET B CA 1
ATOM 2832 C C . MET B 1 66 ? -14.93 26.641 9.711 1 98.88 66 MET B C 1
ATOM 2834 O O . MET B 1 66 ? -14.383 27.75 9.633 1 98.88 66 MET B O 1
ATOM 2838 N N . ARG B 1 67 ? -15.867 26.422 10.609 1 98.81 67 ARG B N 1
ATOM 2839 C CA . ARG B 1 67 ? -16.219 27.422 11.625 1 98.81 67 ARG B CA 1
ATOM 2840 C C . ARG B 1 67 ? -15.047 27.672 12.562 1 98.81 67 ARG B C 1
ATOM 2842 O O . ARG B 1 67 ? -14.812 28.812 12.977 1 98.81 67 ARG B O 1
ATOM 2849 N N . GLU B 1 68 ? -14.367 26.594 12.922 1 98.88 68 GLU B N 1
ATOM 2850 C CA . GLU B 1 68 ? -13.188 26.719 13.773 1 98.88 68 GLU B CA 1
ATOM 2851 C C . GLU B 1 68 ? -12.109 27.562 13.086 1 98.88 68 GLU B C 1
ATOM 2853 O O . GLU B 1 68 ? -11.484 28.422 13.719 1 98.88 68 GLU B O 1
ATOM 2858 N N . CYS B 1 69 ? -11.883 27.297 11.797 1 98.94 69 CYS B N 1
ATOM 2859 C CA . CYS B 1 69 ? -10.914 28.078 11.047 1 98.94 69 CYS B CA 1
ATOM 2860 C C . CYS B 1 69 ? -11.297 29.562 11.039 1 98.94 69 CYS B C 1
ATOM 2862 O O . CYS B 1 69 ? -10.445 30.422 11.234 1 98.94 69 CYS B O 1
ATOM 2864 N N . LYS B 1 70 ? -12.578 29.844 10.828 1 98.81 70 LYS B N 1
ATOM 2865 C CA . LYS B 1 70 ? -13.07 31.219 10.844 1 98.81 70 LYS B CA 1
ATOM 2866 C C . LYS B 1 70 ? -12.836 31.875 12.203 1 98.81 70 LYS B C 1
ATOM 2868 O O . LYS B 1 70 ? -12.43 33.031 12.281 1 98.81 70 LYS B O 1
ATOM 2873 N N . ALA B 1 71 ? -13.086 31.141 13.258 1 98.88 71 ALA B N 1
ATOM 2874 C CA . ALA B 1 71 ? -12.906 31.641 14.617 1 98.88 71 ALA B CA 1
ATOM 2875 C C . ALA B 1 71 ? -11.453 32.031 14.867 1 98.88 71 ALA B C 1
ATOM 2877 O O . ALA B 1 71 ? -11.172 33.031 15.508 1 98.88 71 ALA B O 1
ATOM 2878 N N . ALA B 1 72 ? -10.547 31.188 14.438 1 98.88 72 ALA B N 1
ATOM 2879 C CA . ALA B 1 72 ? -9.125 31.484 14.602 1 98.88 72 ALA B CA 1
ATOM 2880 C C . ALA B 1 72 ? -8.727 32.719 13.82 1 98.88 72 ALA B C 1
ATOM 2882 O O . ALA B 1 72 ? -7.938 33.562 14.297 1 98.88 72 ALA B O 1
ATOM 2883 N N . LYS B 1 73 ? -9.266 32.875 12.609 1 98.62 73 LYS B N 1
ATOM 2884 C CA . LYS B 1 73 ? -9.008 34.062 11.797 1 98.62 73 LYS B CA 1
ATOM 2885 C C . LYS B 1 73 ? -9.508 35.312 12.5 1 98.62 73 LYS B C 1
ATOM 2887 O O . LYS B 1 73 ? -8.812 36.312 12.547 1 98.62 73 LYS B O 1
ATOM 2892 N N . GLU B 1 74 ? -10.664 35.219 13 1 98.62 74 GLU B N 1
ATOM 2893 C CA . GLU B 1 74 ? -11.281 36.344 13.68 1 98.62 74 GLU B CA 1
ATOM 2894 C C . GLU B 1 74 ? -10.508 36.719 14.938 1 98.62 74 GLU B C 1
ATOM 2896 O O . GLU B 1 74 ? -10.516 37.875 15.359 1 98.62 74 GLU B O 1
ATOM 2901 N N . ALA B 1 75 ? -9.859 35.719 15.484 1 98.56 75 ALA B N 1
ATOM 2902 C CA . ALA B 1 75 ? -9.047 35.969 16.672 1 98.56 75 ALA B CA 1
ATOM 2903 C C . ALA B 1 75 ? -7.695 36.594 16.312 1 98.56 75 ALA B C 1
ATOM 2905 O O . ALA B 1 75 ? -6.887 36.875 17.188 1 98.56 75 ALA B O 1
ATOM 2906 N N . GLY B 1 76 ? -7.387 36.688 15.031 1 97.75 76 GLY B N 1
ATOM 2907 C CA . GLY B 1 76 ? -6.27 37.531 14.633 1 97.75 76 GLY B CA 1
ATOM 2908 C C . GLY B 1 76 ? -5.148 36.781 13.961 1 97.75 76 GLY B C 1
ATOM 2909 O O . GLY B 1 76 ? -4.102 37.344 13.641 1 97.75 76 GLY B O 1
ATOM 2910 N N . LEU B 1 77 ? -5.336 35.469 13.742 1 98.56 77 LEU B N 1
ATOM 2911 C CA . LEU B 1 77 ? -4.297 34.688 13.078 1 98.56 77 LEU B CA 1
ATOM 2912 C C . LEU B 1 77 ? -4.551 34.594 11.578 1 98.56 77 LEU B C 1
ATOM 2914 O O . LEU B 1 77 ? -5.699 34.688 11.133 1 98.56 77 LEU B O 1
ATOM 2918 N N . ARG B 1 78 ? -3.535 34.5 10.766 1 98.69 78 ARG B N 1
ATOM 2919 C CA . ARG B 1 78 ? -3.674 33.906 9.445 1 98.69 78 ARG B CA 1
ATOM 2920 C C . ARG B 1 78 ? -3.857 32.375 9.562 1 98.69 78 ARG B C 1
ATOM 2922 O O . ARG B 1 78 ? -3.205 31.734 10.391 1 98.69 78 ARG B O 1
ATOM 2929 N N . VAL B 1 79 ? -4.797 31.875 8.766 1 98.81 79 VAL B N 1
ATOM 2930 C CA . VAL B 1 79 ? -5.148 30.484 8.945 1 98.81 79 VAL B CA 1
ATOM 2931 C C . VAL B 1 79 ? -5.207 29.781 7.59 1 98.81 79 VAL B C 1
ATOM 2933 O O . VAL B 1 79 ? -5.773 30.312 6.633 1 98.81 79 VAL B O 1
ATOM 2936 N N . ALA B 1 80 ? -4.516 28.703 7.41 1 98.88 80 ALA B N 1
ATOM 2937 C CA . ALA B 1 80 ? -4.816 27.75 6.352 1 98.88 80 ALA B CA 1
ATOM 2938 C C . ALA B 1 80 ? -5.758 26.656 6.855 1 98.88 80 ALA B C 1
ATOM 2940 O O . ALA B 1 80 ? -5.52 26.062 7.91 1 98.88 80 ALA B O 1
ATOM 2941 N N . CYS B 1 81 ? -6.816 26.422 6.156 1 98.88 81 CYS B N 1
ATOM 2942 C CA . CYS B 1 81 ? -7.859 25.484 6.547 1 98.88 81 CYS B CA 1
ATOM 2943 C C . CYS B 1 81 ? -7.852 24.25 5.648 1 98.88 81 CYS B C 1
ATOM 2945 O O . CYS B 1 81 ? -8.133 24.359 4.453 1 98.88 81 CYS B O 1
ATOM 2947 N N . LEU B 1 82 ? -7.512 23.078 6.219 1 98.94 82 LEU B N 1
ATOM 2948 C CA . LEU B 1 82 ? -7.422 21.859 5.438 1 98.94 82 LEU B CA 1
ATOM 2949 C C . LEU B 1 82 ? -8.297 20.766 6.035 1 98.94 82 LEU B C 1
ATOM 2951 O O . LEU B 1 82 ? -8.469 20.688 7.254 1 98.94 82 LEU B O 1
ATOM 2955 N N . ALA B 1 83 ? -8.844 19.922 5.25 1 98.94 83 ALA B N 1
ATOM 2956 C CA . ALA B 1 83 ? -9.594 18.734 5.656 1 98.94 83 ALA B CA 1
ATOM 2957 C C . ALA B 1 83 ? -9.281 17.547 4.746 1 98.94 83 ALA B C 1
ATOM 2959 O O . ALA B 1 83 ? -8.68 17.719 3.682 1 98.94 83 ALA B O 1
ATOM 2960 N N . GLY B 1 84 ? -9.594 16.422 5.152 1 98.81 84 GLY B N 1
ATOM 2961 C CA . GLY B 1 84 ? -9.289 15.242 4.352 1 98.81 84 GLY B CA 1
ATOM 2962 C C . GLY B 1 84 ? -9.867 13.969 4.934 1 98.81 84 GLY B C 1
ATOM 2963 O O . GLY B 1 84 ? -10.922 13.984 5.574 1 98.81 84 GLY B O 1
ATOM 2964 N N . PHE B 1 85 ? -9.312 12.859 4.559 1 98.94 85 PHE B N 1
ATOM 2965 C CA . PHE B 1 85 ? -9.648 11.516 5.02 1 98.94 85 PHE B CA 1
ATOM 2966 C C . PHE B 1 85 ? -8.406 10.812 5.57 1 98.94 85 PHE B C 1
ATOM 2968 O O . PHE B 1 85 ? -7.633 10.234 4.809 1 98.94 85 PHE B O 1
ATOM 2975 N N . HIS B 1 86 ? -8.297 10.938 6.867 1 98.88 86 HIS B N 1
ATOM 2976 C CA . HIS B 1 86 ? -7.102 10.438 7.547 1 98.88 86 HIS B CA 1
ATOM 2977 C C . HIS B 1 86 ? -6.941 8.938 7.336 1 98.88 86 HIS B C 1
ATOM 2979 O O . HIS B 1 86 ? -7.922 8.188 7.395 1 98.88 86 HIS B O 1
ATOM 2985 N N . PRO B 1 87 ? -5.73 8.461 7.137 1 98.69 87 PRO B N 1
ATOM 2986 C CA . PRO B 1 87 ? -5.543 7.027 6.914 1 98.69 87 PRO B CA 1
ATOM 2987 C C . PRO B 1 87 ? -6.078 6.176 8.062 1 98.69 87 PRO B C 1
ATOM 2989 O O . PRO B 1 87 ? -6.559 5.062 7.836 1 98.69 87 PRO B O 1
ATOM 2992 N N . ALA B 1 88 ? -6.004 6.672 9.273 1 98.38 88 ALA B N 1
ATOM 2993 C CA . ALA B 1 88 ? -6.512 5.918 10.422 1 98.38 88 ALA B CA 1
ATOM 2994 C C . ALA B 1 88 ? -8.023 5.734 10.328 1 98.38 88 ALA B C 1
ATOM 2996 O O . ALA B 1 88 ? -8.586 4.852 10.984 1 98.38 88 ALA B O 1
ATOM 2997 N N . ASP B 1 89 ? -8.672 6.613 9.586 1 98.81 89 ASP B N 1
ATOM 2998 C CA . ASP B 1 89 ? -10.117 6.484 9.422 1 98.81 89 ASP B CA 1
ATOM 2999 C C . ASP B 1 89 ? -10.484 5.168 8.734 1 98.81 89 ASP B C 1
ATOM 3001 O O . ASP B 1 89 ? -11.531 4.586 9.016 1 98.81 89 ASP B O 1
ATOM 3005 N N . VAL B 1 90 ? -9.602 4.676 7.832 1 98.88 90 VAL B N 1
ATOM 3006 C CA . VAL B 1 90 ? -9.828 3.4 7.164 1 98.88 90 VAL B CA 1
ATOM 3007 C C . VAL B 1 90 ? -9.977 2.291 8.203 1 98.88 90 VAL B C 1
ATOM 3009 O O . VAL B 1 90 ? -10.977 1.575 8.219 1 98.88 90 VAL B O 1
ATOM 3012 N N . ASP B 1 91 ? -9.031 2.205 9.094 1 98.5 91 ASP B N 1
ATOM 3013 C CA . ASP B 1 91 ? -9.031 1.153 10.109 1 98.5 91 ASP B CA 1
ATOM 3014 C C . ASP B 1 91 ? -10.195 1.323 11.07 1 98.5 91 ASP B C 1
ATOM 3016 O O . ASP B 1 91 ? -10.852 0.346 11.445 1 98.5 91 ASP B O 1
ATOM 3020 N N . LYS B 1 92 ? -10.453 2.6 11.461 1 98.31 92 LYS B N 1
ATOM 3021 C CA . LYS B 1 92 ? -11.523 2.889 12.414 1 98.31 92 LYS B CA 1
ATOM 3022 C C . LYS B 1 92 ? -12.883 2.506 11.844 1 98.31 92 LYS B C 1
ATOM 3024 O O . LYS B 1 92 ? -13.703 1.889 12.531 1 98.31 92 LYS B O 1
ATOM 3029 N N . LEU B 1 93 ? -13.148 2.865 10.633 1 98.75 93 LEU B N 1
ATOM 3030 C CA . LEU B 1 93 ? -14.43 2.588 10 1 98.75 93 LEU B CA 1
ATOM 3031 C C . LEU B 1 93 ? -14.633 1.09 9.805 1 98.75 93 LEU B C 1
ATOM 3033 O O . LEU B 1 93 ? -15.742 0.579 9.969 1 98.75 93 LEU B O 1
ATOM 3037 N N . LEU B 1 94 ? -13.562 0.379 9.414 1 98.25 94 LEU B N 1
ATOM 3038 C CA . LEU B 1 94 ? -13.633 -1.073 9.297 1 98.25 94 LEU B CA 1
ATOM 3039 C C . LEU B 1 94 ? -13.953 -1.715 10.641 1 98.25 94 LEU B C 1
ATOM 3041 O O . LEU B 1 94 ? -14.766 -2.637 10.719 1 98.25 94 LEU B O 1
ATOM 3045 N N . GLU B 1 95 ? -13.305 -1.214 11.703 1 97.31 95 GLU B N 1
ATOM 3046 C CA . GLU B 1 95 ? -13.578 -1.69 13.055 1 97.31 95 GLU B CA 1
ATOM 3047 C C . GLU B 1 95 ? -15.031 -1.46 13.445 1 97.31 95 GLU B C 1
ATOM 3049 O O . GLU B 1 95 ? -15.625 -2.258 14.172 1 97.31 95 GLU B O 1
ATOM 3054 N N . LYS B 1 96 ? -15.586 -0.404 12.93 1 96.38 96 LYS B N 1
ATOM 3055 C CA . LYS B 1 96 ? -16.953 -0.037 13.258 1 96.38 96 LYS B CA 1
ATOM 3056 C C . LYS B 1 96 ? -17.953 -0.814 12.398 1 96.38 96 LYS B C 1
ATOM 3058 O O . LYS B 1 96 ? -19.172 -0.639 12.531 1 96.38 96 LYS B O 1
ATOM 3063 N N . GLY B 1 97 ? -17.484 -1.605 11.453 1 95.94 97 GLY B N 1
ATOM 3064 C CA . GLY B 1 97 ? -18.359 -2.564 10.805 1 95.94 97 GLY B CA 1
ATOM 3065 C C . GLY B 1 97 ? -18.594 -2.271 9.328 1 95.94 97 GLY B C 1
ATOM 3066 O O . GLY B 1 97 ? -19.281 -3.027 8.641 1 95.94 97 GLY B O 1
ATOM 3067 N N . LEU B 1 98 ? -18.062 -1.16 8.82 1 97.19 98 LEU B N 1
ATOM 3068 C CA . LEU B 1 98 ? -18.156 -0.939 7.379 1 97.19 98 LEU B CA 1
ATOM 3069 C C . LEU B 1 98 ? -17.281 -1.932 6.617 1 97.19 98 LEU B C 1
ATOM 3071 O O . LEU B 1 98 ? -16.25 -2.363 7.117 1 97.19 98 LEU B O 1
ATOM 3075 N N . ASN B 1 99 ? -17.719 -2.32 5.438 1 96.69 99 ASN B N 1
ATOM 3076 C CA . ASN B 1 99 ? -16.844 -3.182 4.648 1 96.69 99 ASN B CA 1
ATOM 3077 C C . ASN B 1 99 ? -15.805 -2.371 3.873 1 96.69 99 ASN B C 1
ATOM 3079 O O . ASN B 1 99 ? -15.93 -1.151 3.75 1 96.69 99 ASN B O 1
ATOM 3083 N N . HIS B 1 100 ? -14.859 -3.014 3.314 1 98.62 100 HIS B N 1
ATOM 3084 C CA . HIS B 1 100 ? -13.695 -2.395 2.699 1 98.62 100 HIS B CA 1
ATOM 3085 C C . HIS B 1 100 ? -14.094 -1.538 1.501 1 98.62 100 HIS B C 1
ATOM 3087 O O . HIS B 1 100 ? -13.586 -0.424 1.336 1 98.62 100 HIS B O 1
ATOM 3093 N N . LEU B 1 101 ? -14.977 -2.002 0.639 1 98.5 101 LEU B N 1
ATOM 3094 C CA . LEU B 1 101 ? -15.383 -1.276 -0.56 1 98.5 101 LEU B CA 1
ATOM 3095 C C . LEU B 1 101 ? -16.078 0.034 -0.193 1 98.5 101 LEU B C 1
ATOM 3097 O O . LEU B 1 101 ? -15.812 1.071 -0.808 1 98.5 101 LEU B O 1
ATOM 3101 N N . LYS B 1 102 ? -16.906 -0.051 0.815 1 98.44 102 LYS B N 1
ATOM 3102 C CA . LYS B 1 102 ? -17.625 1.142 1.274 1 98.44 102 LYS B CA 1
ATOM 3103 C C . LYS B 1 102 ? -16.641 2.172 1.844 1 98.44 102 LYS B C 1
ATOM 3105 O O . LYS B 1 102 ? -16.828 3.375 1.652 1 98.44 102 LYS B O 1
ATOM 3110 N N . VAL B 1 103 ? -15.664 1.688 2.561 1 98.88 103 VAL B N 1
ATOM 3111 C CA . VAL B 1 103 ? -14.672 2.59 3.139 1 98.88 103 VAL B CA 1
ATOM 3112 C C . VAL B 1 103 ? -13.898 3.291 2.023 1 98.88 103 VAL B C 1
ATOM 3114 O O . VAL B 1 103 ? -13.672 4.504 2.08 1 98.88 103 VAL B O 1
ATOM 3117 N N . LEU B 1 104 ? -13.477 2.547 0.99 1 98.94 104 LEU B N 1
ATOM 3118 C CA . LEU B 1 104 ? -12.789 3.137 -0.156 1 98.94 104 LEU B CA 1
ATOM 3119 C C . LEU B 1 104 ? -13.672 4.188 -0.829 1 98.94 104 LEU B C 1
ATOM 3121 O O . LEU B 1 104 ? -13.219 5.312 -1.069 1 98.94 104 LEU B O 1
ATOM 3125 N N . GLU B 1 105 ? -14.883 3.836 -1.094 1 98.81 105 GLU B N 1
ATOM 3126 C CA . GLU B 1 105 ? -15.812 4.742 -1.764 1 98.81 105 GLU B CA 1
ATOM 3127 C C . GLU B 1 105 ? -16.031 6.008 -0.945 1 98.81 105 GLU B C 1
ATOM 3129 O O . GLU B 1 105 ? -16.062 7.113 -1.496 1 98.81 105 GLU B O 1
ATOM 3134 N N . LEU B 1 106 ? -16.203 5.805 0.326 1 98.88 106 LEU B N 1
ATOM 3135 C CA . LEU B 1 106 ? -16.406 6.938 1.226 1 98.88 106 LEU B CA 1
ATOM 3136 C C . LEU B 1 106 ? -15.188 7.852 1.224 1 98.88 106 LEU B C 1
ATOM 3138 O O . LEU B 1 106 ? -15.32 9.07 1.114 1 98.88 106 LEU B O 1
ATOM 3142 N N . GLY B 1 107 ? -13.992 7.258 1.376 1 98.94 107 GLY B N 1
ATOM 3143 C CA . GLY B 1 107 ? -12.773 8.055 1.351 1 98.94 107 GLY B CA 1
ATOM 3144 C C . GLY B 1 107 ? -12.617 8.859 0.077 1 98.94 107 GLY B C 1
ATOM 3145 O O . GLY B 1 107 ? -12.242 10.039 0.124 1 98.94 107 GLY B O 1
ATOM 3146 N N . LEU B 1 108 ? -12.93 8.234 -1.051 1 98.94 108 LEU B N 1
ATOM 3147 C CA . LEU B 1 108 ? -12.844 8.914 -2.336 1 98.94 108 LEU B CA 1
ATOM 3148 C C . LEU B 1 108 ? -13.859 10.055 -2.41 1 98.94 108 LEU B C 1
ATOM 3150 O O . LEU B 1 108 ? -13.523 11.156 -2.844 1 98.94 108 LEU B O 1
ATOM 3154 N N . LYS B 1 109 ? -15.023 9.758 -1.995 1 98.88 109 LYS B N 1
ATOM 3155 C CA . LYS B 1 109 ? -16.078 10.773 -1.999 1 98.88 109 LYS B CA 1
ATOM 3156 C C . LYS B 1 109 ? -15.703 11.961 -1.127 1 98.88 109 LYS B C 1
ATOM 3158 O O . LYS B 1 109 ? -15.93 13.117 -1.507 1 98.88 109 LYS B O 1
ATOM 3163 N N . VAL B 1 110 ? -15.141 11.711 -0.004 1 98.94 110 VAL B N 1
ATOM 3164 C CA . VAL B 1 110 ? -14.773 12.758 0.937 1 98.94 110 VAL B CA 1
ATOM 3165 C C . VAL B 1 110 ? -13.664 13.625 0.337 1 98.94 110 VAL B C 1
ATOM 3167 O O . VAL B 1 110 ? -13.742 14.852 0.366 1 98.94 110 VAL B O 1
ATOM 3170 N N . VAL B 1 111 ? -12.633 13.023 -0.199 1 98.94 111 VAL B N 1
ATOM 3171 C CA . VAL B 1 111 ? -11.508 13.789 -0.738 1 98.94 111 VAL B CA 1
ATOM 3172 C C . VAL B 1 111 ? -11.977 14.609 -1.938 1 98.94 111 VAL B C 1
ATOM 3174 O O . VAL B 1 111 ? -11.5 15.727 -2.156 1 98.94 111 VAL B O 1
ATOM 3177 N N . GLU B 1 112 ? -12.867 14.117 -2.736 1 98.94 112 GLU B N 1
ATOM 3178 C CA . GLU B 1 112 ? -13.43 14.867 -3.857 1 98.94 112 GLU B CA 1
ATOM 3179 C C . GLU B 1 112 ? -14.234 16.078 -3.371 1 98.94 112 GLU B C 1
ATOM 3181 O O . GLU B 1 112 ? -14.156 17.156 -3.961 1 98.94 112 GLU B O 1
ATOM 3186 N N . TYR B 1 113 ? -15.008 15.836 -2.34 1 98.94 113 TYR B N 1
ATOM 3187 C CA . TYR B 1 113 ? -15.758 16.938 -1.737 1 98.94 113 TYR B CA 1
ATOM 3188 C C . TYR B 1 113 ? -14.828 18.016 -1.209 1 98.94 113 TYR B C 1
ATOM 3190 O O . TYR B 1 113 ? -15.039 19.203 -1.464 1 98.94 113 TYR B O 1
ATOM 3198 N N . VAL B 1 114 ? -13.805 17.609 -0.497 1 98.94 114 VAL B N 1
ATOM 3199 C CA . VAL B 1 114 ? -12.82 18.516 0.065 1 98.94 114 VAL B CA 1
ATOM 3200 C C . VAL B 1 114 ? -12.141 19.297 -1.057 1 98.94 114 VAL B C 1
ATOM 3202 O O . VAL B 1 114 ? -11.961 20.516 -0.954 1 98.94 114 VAL B O 1
ATOM 3205 N N . ALA B 1 115 ? -11.773 18.625 -2.125 1 98.88 115 ALA B N 1
ATOM 3206 C CA . ALA B 1 115 ? -11.117 19.266 -3.262 1 98.88 115 ALA B CA 1
ATOM 3207 C C . ALA B 1 115 ? -12.039 20.281 -3.918 1 98.88 115 ALA B C 1
ATOM 3209 O O . ALA B 1 115 ? -11.578 21.344 -4.379 1 98.88 115 ALA B O 1
ATOM 3210 N N . ARG B 1 116 ? -13.305 19.969 -4.012 1 98.81 116 ARG B N 1
ATOM 3211 C CA . ARG B 1 116 ? -14.266 20.938 -4.555 1 98.81 116 ARG B CA 1
ATOM 3212 C C . ARG B 1 116 ? -14.328 22.188 -3.701 1 98.81 116 ARG B C 1
ATOM 3214 O O . ARG B 1 116 ? -14.367 23.312 -4.23 1 98.81 116 ARG B O 1
ATOM 3221 N N . LEU B 1 117 ? -14.375 22.016 -2.379 1 98.88 117 LEU B N 1
ATOM 3222 C CA . LEU B 1 117 ? -14.367 23.156 -1.474 1 98.88 117 LEU B CA 1
ATOM 3223 C C . LEU B 1 117 ? -13.094 23.984 -1.644 1 98.88 117 LEU B C 1
ATOM 3225 O O . LEU B 1 117 ? -13.125 25.219 -1.552 1 98.88 117 LEU B O 1
ATOM 3229 N N . CYS B 1 118 ? -11.984 23.312 -1.87 1 98.81 118 CYS B N 1
ATOM 3230 C CA . CYS B 1 118 ? -10.727 24 -2.139 1 98.81 118 CYS B CA 1
ATOM 3231 C C . CYS B 1 118 ? -10.812 24.812 -3.422 1 98.81 118 CYS B C 1
ATOM 3233 O O . CYS B 1 118 ? -10.438 25.984 -3.443 1 98.81 118 CYS B O 1
ATOM 3235 N N . LYS B 1 119 ? -11.305 24.203 -4.449 1 98.5 119 LYS B N 1
ATOM 3236 C CA . LYS B 1 119 ? -11.484 24.859 -5.738 1 98.5 119 LYS B CA 1
ATOM 3237 C C . LYS B 1 119 ? -12.352 26.109 -5.594 1 98.5 119 LYS B C 1
ATOM 3239 O O . LYS B 1 119 ? -12.102 27.125 -6.258 1 98.5 119 LYS B O 1
ATOM 3244 N N . GLU B 1 120 ? -13.32 26.031 -4.742 1 98.44 120 GLU B N 1
ATOM 3245 C CA . GLU B 1 120 ? -14.266 27.125 -4.539 1 98.44 120 GLU B CA 1
ATOM 3246 C C . GLU B 1 120 ? -13.711 28.156 -3.57 1 98.44 120 GLU B C 1
ATOM 3248 O O . GLU B 1 120 ? -14.352 29.172 -3.301 1 98.44 120 GLU B O 1
ATOM 3253 N N . GLY B 1 121 ? -12.594 27.906 -2.992 1 97.88 121 GLY B N 1
ATOM 3254 C CA . GLY B 1 121 ? -11.938 28.859 -2.113 1 97.88 121 GLY B CA 1
ATOM 3255 C C . GLY B 1 121 ? -12.43 28.797 -0.68 1 97.88 121 GLY B C 1
ATOM 3256 O O . GLY B 1 121 ? -12.172 29.688 0.12 1 97.88 121 GLY B O 1
ATOM 3257 N N . LEU B 1 122 ? -13.141 27.703 -0.319 1 98.5 122 LEU B N 1
ATOM 3258 C CA . LEU B 1 122 ? -13.695 27.531 1.022 1 98.5 122 LEU B CA 1
ATOM 3259 C C . LEU B 1 122 ? -12.703 26.812 1.928 1 98.5 122 LEU B C 1
ATOM 3261 O O . LEU B 1 122 ? -12.75 26.953 3.15 1 98.5 122 LEU B O 1
ATOM 3265 N N . LEU B 1 123 ? -11.844 26.016 1.372 1 98.81 123 LEU B N 1
ATOM 3266 C CA . LEU B 1 123 ? -10.695 25.391 2.01 1 98.81 123 LEU B CA 1
ATOM 3267 C C . LEU B 1 123 ? -9.398 25.766 1.285 1 98.81 123 LEU B C 1
ATOM 3269 O O . LEU B 1 123 ? -9.438 26.172 0.123 1 98.81 123 LEU B O 1
ATOM 3273 N N . ASP B 1 124 ? -8.312 25.609 1.986 1 98.5 124 ASP B N 1
ATOM 3274 C CA . ASP B 1 124 ? -7.027 25.969 1.397 1 98.5 124 ASP B CA 1
ATOM 3275 C C . ASP B 1 124 ? -6.312 24.734 0.85 1 98.5 124 ASP B C 1
ATOM 3277 O O . ASP B 1 124 ? -5.355 24.859 0.085 1 98.5 124 ASP B O 1
ATOM 3281 N N . GLY B 1 125 ? -6.762 23.531 1.25 1 98.81 125 GLY B N 1
ATOM 3282 C CA . GLY B 1 125 ? -6.105 22.328 0.762 1 98.81 125 GLY B CA 1
ATOM 3283 C C . GLY B 1 125 ? -6.73 21.047 1.288 1 98.81 125 GLY B C 1
ATOM 3284 O O . GLY B 1 125 ? -7.789 21.094 1.918 1 98.81 125 GLY B O 1
ATOM 3285 N N . ILE B 1 126 ? -6.062 19.953 0.892 1 98.94 126 ILE B N 1
ATOM 3286 C CA . ILE B 1 126 ? -6.457 18.609 1.292 1 98.94 126 ILE B CA 1
ATOM 3287 C C . ILE B 1 126 ? -5.512 18.094 2.373 1 98.94 126 ILE B C 1
ATOM 3289 O O . ILE B 1 126 ? -4.293 18.094 2.188 1 98.94 126 ILE B O 1
ATOM 3293 N N . GLY B 1 127 ? -6.082 17.688 3.602 1 97.75 127 GLY B N 1
ATOM 3294 C CA . GLY B 1 127 ? -5.242 17.141 4.66 1 97.75 127 GLY B CA 1
ATOM 3295 C C . GLY B 1 127 ? -6.039 16.547 5.805 1 97.75 127 GLY B C 1
ATOM 3296 O O . GLY B 1 127 ? -7.074 17.078 6.199 1 97.75 127 GLY B O 1
ATOM 3297 N N . GLU B 1 128 ? -5.715 15.477 6.316 1 97.5 128 GLU B N 1
ATOM 3298 C CA . GLU B 1 128 ? -4.559 14.68 5.934 1 97.5 128 GLU B CA 1
ATOM 3299 C C . GLU B 1 128 ? -4.984 13.43 5.164 1 97.5 128 GLU B C 1
ATOM 3301 O O . GLU B 1 128 ? -6.078 12.906 5.383 1 97.5 128 GLU B O 1
ATOM 3306 N N . VAL B 1 129 ? -4.266 13.109 4.246 1 98.88 129 VAL B N 1
ATOM 3307 C CA . VAL B 1 129 ? -4.363 11.859 3.5 1 98.88 129 VAL B CA 1
ATOM 3308 C C . VAL B 1 129 ? -2.992 11.188 3.438 1 98.88 129 VAL B C 1
ATOM 3310 O O . VAL B 1 129 ? -1.97 11.82 3.709 1 98.88 129 VAL B O 1
ATOM 3313 N N . GLY B 1 130 ? -2.922 9.938 3.117 1 98.75 130 GLY B N 1
ATOM 3314 C CA . GLY B 1 130 ? -1.646 9.258 2.977 1 98.75 130 GLY B CA 1
ATOM 3315 C C . GLY B 1 130 ? -1.696 7.801 3.398 1 98.75 130 GLY B C 1
ATOM 3316 O O . GLY B 1 130 ? -2.568 7.051 2.957 1 98.75 130 GLY B O 1
ATOM 3317 N N . ARG B 1 131 ? -0.715 7.43 4.223 1 98.81 131 ARG B N 1
ATOM 3318 C CA . ARG B 1 131 ? -0.574 6.055 4.684 1 98.81 131 ARG B CA 1
ATOM 3319 C C . ARG B 1 131 ? -0.566 5.98 6.203 1 98.81 131 ARG B C 1
ATOM 3321 O O . ARG B 1 131 ? -0.225 6.957 6.875 1 98.81 131 ARG B O 1
ATOM 3328 N N . GLN B 1 132 ? -0.951 4.816 6.715 1 98.38 132 GLN B N 1
ATOM 3329 C CA . GLN B 1 132 ? -0.806 4.574 8.148 1 98.38 132 GLN B CA 1
ATOM 3330 C C . GLN B 1 132 ? 0.656 4.664 8.578 1 98.38 132 GLN B C 1
ATOM 3332 O O . GLN B 1 132 ? 1.561 4.5 7.754 1 98.38 132 GLN B O 1
ATOM 3337 N N . HIS B 1 133 ? 0.87 4.934 9.789 1 97.12 133 HIS B N 1
ATOM 3338 C CA . HIS B 1 133 ? 2.244 4.934 10.273 1 97.12 133 HIS B CA 1
ATOM 3339 C C . HIS B 1 133 ? 2.459 3.834 11.312 1 97.12 133 HIS B C 1
ATOM 3341 O O . HIS B 1 133 ? 3.316 3.961 12.188 1 97.12 133 HIS B O 1
ATOM 3347 N N . TYR B 1 134 ? 1.571 2.807 11.383 1 97.56 134 TYR B N 1
ATOM 3348 C CA . TYR B 1 134 ? 1.624 1.622 12.234 1 97.56 134 TYR B CA 1
ATOM 3349 C C . TYR B 1 134 ? 1.322 0.363 11.43 1 97.56 134 TYR B C 1
ATOM 3351 O O . TYR B 1 134 ? 0.788 0.439 10.32 1 97.56 134 TYR B O 1
ATOM 3359 N N . THR B 1 135 ? 1.72 -0.776 12 1 97.75 135 THR B N 1
ATOM 3360 C CA . THR B 1 135 ? 1.468 -2.055 11.344 1 97.75 135 THR B CA 1
ATOM 3361 C C . THR B 1 135 ? -0.031 -2.314 11.227 1 97.75 135 THR B C 1
ATOM 3363 O O . THR B 1 135 ? -0.776 -2.145 12.188 1 97.75 135 THR B O 1
ATOM 3366 N N . THR B 1 136 ? -0.479 -2.617 10.047 1 97.88 136 THR B N 1
ATOM 3367 C CA . THR B 1 136 ? -1.874 -2.961 9.797 1 97.88 136 THR B CA 1
ATOM 3368 C C . THR B 1 136 ? -1.99 -3.891 8.594 1 97.88 136 THR B C 1
ATOM 3370 O O . THR B 1 136 ? -0.979 -4.324 8.031 1 97.88 136 THR B O 1
ATOM 3373 N N . ARG B 1 137 ? -3.203 -4.184 8.164 1 97.94 137 ARG B N 1
ATOM 3374 C CA . ARG B 1 137 ? -3.453 -5.102 7.055 1 97.94 137 ARG B CA 1
ATOM 3375 C C . ARG B 1 137 ? -3.105 -4.457 5.719 1 97.94 137 ARG B C 1
ATOM 3377 O O . ARG B 1 137 ? -3.332 -3.26 5.523 1 97.94 137 ARG B O 1
ATOM 3384 N N . PRO B 1 138 ? -2.641 -5.27 4.797 1 98.62 138 PRO B N 1
ATOM 3385 C CA . PRO B 1 138 ? -2.189 -4.691 3.527 1 98.62 138 PRO B CA 1
ATOM 3386 C C . PRO B 1 138 ? -3.316 -4.008 2.756 1 98.62 138 PRO B C 1
ATOM 3388 O O . PRO B 1 138 ? -3.09 -2.992 2.096 1 98.62 138 PRO B O 1
ATOM 3391 N N . GLU B 1 139 ? -4.523 -4.566 2.834 1 98.62 139 GLU B N 1
ATOM 3392 C CA . GLU B 1 139 ? -5.633 -3.951 2.107 1 98.62 139 GLU B CA 1
ATOM 3393 C C . GLU B 1 139 ? -5.988 -2.59 2.697 1 98.62 139 GLU B C 1
ATOM 3395 O O . GLU B 1 139 ? -6.441 -1.696 1.979 1 98.62 139 GLU B O 1
ATOM 3400 N N . ASN B 1 140 ? -5.793 -2.428 4.031 1 98.88 140 ASN B N 1
ATOM 3401 C CA . ASN B 1 140 ? -6.043 -1.128 4.645 1 98.88 140 ASN B CA 1
ATOM 3402 C C . ASN B 1 140 ? -5.074 -0.069 4.125 1 98.88 140 ASN B C 1
ATOM 3404 O O . ASN B 1 140 ? -5.48 1.053 3.816 1 98.88 140 ASN B O 1
ATOM 3408 N N . VAL B 1 141 ? -3.816 -0.479 4.008 1 98.88 141 VAL B N 1
ATOM 3409 C CA . VAL B 1 141 ? -2.795 0.421 3.48 1 98.88 141 VAL B CA 1
ATOM 3410 C C . VAL B 1 141 ? -3.102 0.75 2.021 1 98.88 141 VAL B C 1
ATOM 3412 O O . VAL B 1 141 ? -3.023 1.911 1.61 1 98.88 141 VAL B O 1
ATOM 3415 N N . ALA B 1 142 ? -3.465 -0.248 1.276 1 98.94 142 ALA B N 1
ATOM 3416 C CA . ALA B 1 142 ? -3.756 -0.061 -0.143 1 98.94 142 ALA B CA 1
ATOM 3417 C C . ALA B 1 142 ? -4.934 0.887 -0.341 1 98.94 142 ALA B C 1
ATOM 3419 O O . ALA B 1 142 ? -4.926 1.717 -1.253 1 98.94 142 ALA B O 1
ATOM 3420 N N . ILE B 1 143 ? -5.965 0.748 0.49 1 98.94 143 ILE B N 1
ATOM 3421 C CA . ILE B 1 143 ? -7.113 1.646 0.435 1 98.94 143 ILE B CA 1
ATOM 3422 C C . ILE B 1 143 ? -6.656 3.08 0.693 1 98.94 143 ILE B C 1
ATOM 3424 O O . ILE B 1 143 ? -7.008 3.994 -0.057 1 98.94 143 ILE B O 1
ATOM 3428 N N . SER B 1 144 ? -5.895 3.258 1.743 1 98.94 144 SER B N 1
ATOM 3429 C CA . SER B 1 144 ? -5.387 4.582 2.094 1 98.94 144 SER B CA 1
ATOM 3430 C C . SER B 1 144 ? -4.578 5.184 0.952 1 98.94 144 SER B C 1
ATOM 3432 O O . SER B 1 144 ? -4.703 6.375 0.656 1 98.94 144 SER B O 1
ATOM 3434 N N . MET B 1 145 ? -3.803 4.359 0.318 1 98.88 145 MET B N 1
ATOM 3435 C CA . MET B 1 145 ? -2.959 4.832 -0.777 1 98.88 145 MET B CA 1
ATOM 3436 C C . MET B 1 145 ? -3.807 5.246 -1.975 1 98.88 145 MET B C 1
ATOM 3438 O O . MET B 1 145 ? -3.482 6.219 -2.66 1 98.88 145 MET B O 1
ATOM 3442 N N . GLU B 1 146 ? -4.836 4.523 -2.223 1 98.88 146 GLU B N 1
ATOM 3443 C CA . GLU B 1 146 ? -5.723 4.895 -3.322 1 98.88 146 GLU B CA 1
ATOM 3444 C C . GLU B 1 146 ? -6.383 6.242 -3.068 1 98.88 146 GLU B C 1
ATOM 3446 O O . GLU B 1 146 ? -6.488 7.07 -3.977 1 98.88 146 GLU B O 1
ATOM 3451 N N . ILE 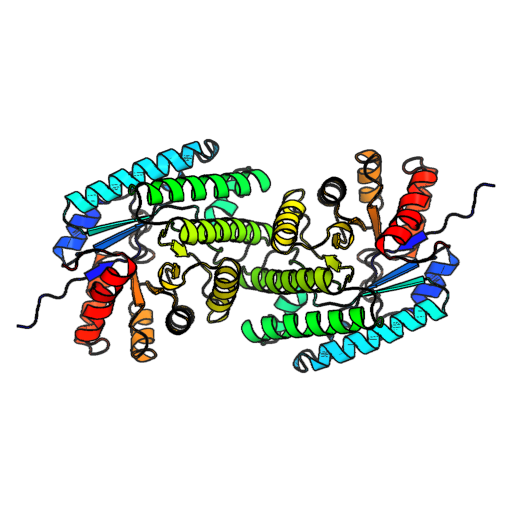B 1 147 ? -6.836 6.43 -1.879 1 98.94 147 ILE B N 1
ATOM 3452 C CA . ILE B 1 147 ? -7.465 7.691 -1.499 1 98.94 147 ILE B CA 1
ATOM 3453 C C . ILE B 1 147 ? -6.453 8.828 -1.613 1 98.94 147 ILE B C 1
ATOM 3455 O O . ILE B 1 147 ? -6.77 9.898 -2.131 1 98.94 147 ILE B O 1
ATOM 3459 N N . ALA B 1 148 ? -5.23 8.586 -1.176 1 98.94 148 ALA B N 1
ATOM 3460 C CA . ALA B 1 148 ? -4.168 9.578 -1.269 1 98.94 148 ALA B CA 1
ATOM 3461 C C . ALA B 1 148 ? -3.855 9.914 -2.725 1 98.94 148 ALA B C 1
ATOM 3463 O O . ALA B 1 148 ? -3.617 11.078 -3.064 1 98.94 148 ALA B O 1
ATOM 3464 N N . ARG B 1 149 ? -3.828 8.93 -3.582 1 98.81 149 ARG B N 1
ATOM 3465 C CA . ARG B 1 149 ? -3.568 9.148 -5 1 98.81 149 ARG B CA 1
ATOM 3466 C C . ARG B 1 149 ? -4.637 10.039 -5.621 1 98.81 149 ARG B C 1
ATOM 3468 O O . ARG B 1 149 ? -4.328 10.938 -6.406 1 98.81 149 ARG B O 1
ATOM 3475 N N . ARG B 1 150 ? -5.863 9.758 -5.266 1 98.81 150 ARG B N 1
ATOM 3476 C CA . ARG B 1 150 ? -6.938 10.609 -5.758 1 98.81 150 ARG B CA 1
ATOM 3477 C C . ARG B 1 150 ? -6.746 12.055 -5.293 1 98.81 150 ARG B C 1
ATOM 3479 O O . ARG B 1 150 ? -6.969 12.992 -6.062 1 98.81 150 ARG B O 1
ATOM 3486 N N . ALA B 1 151 ? -6.348 12.227 -4.055 1 98.94 151 ALA B N 1
ATOM 3487 C CA . ALA B 1 151 ? -6.07 13.555 -3.533 1 98.94 151 ALA B CA 1
ATOM 3488 C C . ALA B 1 151 ? -4.973 14.25 -4.336 1 98.94 151 ALA B C 1
ATOM 3490 O O . ALA B 1 151 ? -5.059 15.445 -4.621 1 98.94 151 ALA B O 1
ATOM 3491 N N . LEU B 1 152 ? -3.934 13.5 -4.703 1 98.88 152 LEU B N 1
ATOM 3492 C CA . LEU B 1 152 ? -2.842 14.047 -5.504 1 98.88 152 LEU B CA 1
ATOM 3493 C C . LEU B 1 152 ? -3.342 14.477 -6.879 1 98.88 152 LEU B C 1
ATOM 3495 O O . LEU B 1 152 ? -2.941 15.523 -7.391 1 98.88 152 LEU B O 1
ATOM 3499 N N . GLU B 1 153 ? -4.164 13.664 -7.473 1 98.88 153 GLU B N 1
ATOM 3500 C CA . GLU B 1 153 ? -4.758 14.023 -8.758 1 98.88 153 GLU B CA 1
ATOM 3501 C C . GLU B 1 153 ? -5.543 15.328 -8.664 1 98.88 153 GLU B C 1
ATOM 3503 O O . GLU B 1 153 ? -5.426 16.203 -9.523 1 98.88 153 GLU B O 1
ATOM 3508 N N . LEU B 1 154 ? -6.32 15.414 -7.613 1 98.88 154 LEU B N 1
ATOM 3509 C CA . LEU B 1 154 ? -7.168 16.594 -7.426 1 98.88 154 LEU B CA 1
ATOM 3510 C C . LEU B 1 154 ? -6.328 17.812 -7.109 1 98.88 154 LEU B C 1
ATOM 3512 O O . LEU B 1 154 ? -6.668 18.922 -7.523 1 98.88 154 LEU B O 1
ATOM 3516 N N . SER B 1 155 ? -5.273 17.594 -6.324 1 98.81 155 SER B N 1
ATOM 3517 C CA . SER B 1 155 ? -4.324 18.672 -6.078 1 98.81 155 SER B CA 1
ATOM 3518 C C . SER B 1 155 ? -3.758 19.219 -7.383 1 98.81 155 SER B C 1
ATOM 3520 O O . SER B 1 155 ? -3.68 20.438 -7.57 1 98.81 155 SER B O 1
ATOM 3522 N N . ARG B 1 156 ? -3.328 18.328 -8.258 1 98.62 156 ARG B N 1
ATOM 3523 C CA . ARG B 1 156 ? -2.83 18.703 -9.57 1 98.62 156 ARG B CA 1
ATOM 3524 C C . ARG B 1 156 ? -3.875 19.516 -10.336 1 98.62 156 ARG B C 1
ATOM 3526 O O . ARG B 1 156 ? -3.568 20.562 -10.906 1 98.62 156 ARG B O 1
ATOM 3533 N N . ASP B 1 157 ? -5.102 19.094 -10.32 1 98.56 157 ASP B N 1
ATOM 3534 C CA . ASP B 1 157 ? -6.16 19.641 -11.164 1 98.56 157 ASP B CA 1
ATOM 3535 C C . ASP B 1 157 ? -6.66 20.984 -10.617 1 98.56 157 ASP B C 1
ATOM 3537 O O . ASP B 1 157 ? -7.023 21.875 -11.383 1 98.56 157 ASP B O 1
ATOM 3541 N N . TYR B 1 158 ? -6.68 21.109 -9.266 1 98.38 158 TYR B N 1
ATOM 3542 C CA . TYR B 1 158 ? -7.332 22.281 -8.68 1 98.38 158 TYR B CA 1
ATOM 3543 C C . TYR B 1 158 ? -6.324 23.156 -7.949 1 98.38 158 TYR B C 1
ATOM 3545 O O . TYR B 1 158 ? -6.695 24.172 -7.348 1 98.38 158 TYR B O 1
ATOM 3553 N N . ASP B 1 159 ? -5.066 22.75 -7.941 1 97.75 159 ASP B N 1
ATOM 3554 C CA . ASP B 1 159 ? -3.973 23.5 -7.332 1 97.75 159 ASP B CA 1
ATOM 3555 C C . ASP B 1 159 ? -4.176 23.641 -5.828 1 97.75 159 ASP B C 1
ATOM 3557 O O . ASP B 1 159 ? -3.957 24.719 -5.262 1 97.75 159 ASP B O 1
ATOM 3561 N N . CYS B 1 160 ? -4.707 22.594 -5.223 1 98.44 160 CYS B N 1
ATOM 3562 C CA . CYS B 1 160 ? -4.852 22.516 -3.775 1 98.44 160 CYS B CA 1
ATOM 3563 C C . CYS B 1 160 ? -3.568 22.016 -3.123 1 98.44 160 CYS B C 1
ATOM 3565 O O . CYS B 1 160 ? -2.92 21.109 -3.641 1 98.44 160 CYS B O 1
ATOM 3567 N N . ILE B 1 161 ? -3.154 22.625 -2.029 1 98.88 161 ILE B N 1
ATOM 3568 C CA . ILE B 1 161 ? -2.045 22.062 -1.274 1 98.88 161 ILE B CA 1
ATOM 3569 C C . ILE B 1 161 ? -2.504 20.781 -0.564 1 98.88 161 ILE B C 1
ATOM 3571 O O . ILE B 1 161 ? -3.697 20.609 -0.312 1 98.88 161 ILE B O 1
ATOM 3575 N N . VAL B 1 162 ? -1.577 19.875 -0.292 1 98.94 162 VAL B N 1
ATOM 3576 C CA . VAL B 1 162 ? -1.913 18.609 0.345 1 98.94 162 VAL B CA 1
ATOM 3577 C C . VAL B 1 162 ? -0.996 18.375 1.544 1 98.94 162 VAL B C 1
ATOM 3579 O O . VAL B 1 162 ? 0.223 18.531 1.44 1 98.94 162 VAL B O 1
ATOM 3582 N N . HIS B 1 163 ? -1.549 18.125 2.734 1 98.94 163 HIS B N 1
ATOM 3583 C CA . HIS B 1 163 ? -0.804 17.562 3.854 1 98.94 163 HIS B CA 1
ATOM 3584 C C . HIS B 1 163 ? -0.812 16.047 3.803 1 98.94 163 HIS B C 1
ATOM 3586 O O . HIS B 1 163 ? -1.873 15.414 3.881 1 98.94 163 HIS B O 1
ATOM 3592 N N . LEU B 1 164 ? 0.348 15.461 3.703 1 98.94 164 LEU B N 1
ATOM 3593 C CA . LEU B 1 164 ? 0.486 14.016 3.639 1 98.94 164 LEU B CA 1
ATOM 3594 C C . LEU B 1 164 ? 0.845 13.438 5.004 1 98.94 164 LEU B C 1
ATOM 3596 O O . LEU B 1 164 ? 1.828 13.859 5.621 1 98.94 164 LEU B O 1
ATOM 3600 N N . HIS B 1 165 ? 0.033 12.562 5.492 1 98.81 165 HIS B N 1
ATOM 3601 C CA . HIS B 1 165 ? 0.319 11.727 6.648 1 98.81 165 HIS B CA 1
ATOM 3602 C C . HIS B 1 165 ? 0.983 10.414 6.23 1 98.81 165 HIS B C 1
ATOM 3604 O O . HIS B 1 165 ? 0.349 9.57 5.598 1 98.81 165 HIS B O 1
ATOM 3610 N N . LEU B 1 166 ? 2.225 10.258 6.602 1 98.69 166 LEU B N 1
ATOM 3611 C CA . LEU B 1 166 ? 2.994 9.109 6.145 1 98.69 166 LEU B CA 1
ATOM 3612 C C . LEU B 1 166 ? 3.736 8.453 7.305 1 98.69 166 LEU B C 1
ATOM 3614 O O . LEU B 1 166 ? 3.783 9.008 8.406 1 98.69 166 LEU B O 1
ATOM 3618 N N . GLU B 1 167 ? 4.277 7.301 7.023 1 98.25 167 GLU B N 1
ATOM 3619 C CA . GLU B 1 167 ? 5.168 6.652 7.98 1 98.25 167 GLU B CA 1
ATOM 3620 C C . GLU B 1 167 ? 6.535 7.332 8.008 1 98.25 167 GLU B C 1
ATOM 3622 O O . GLU B 1 167 ? 6.871 8.102 7.109 1 98.25 167 GLU B O 1
ATOM 3627 N N . ASN B 1 168 ? 7.277 7.219 8.992 1 97.94 168 ASN B N 1
ATOM 3628 C CA . ASN B 1 168 ? 8.625 7.754 9.141 1 97.94 168 ASN B CA 1
ATOM 3629 C C . ASN B 1 168 ? 9.68 6.664 8.984 1 97.94 168 ASN B C 1
ATOM 3631 O O . ASN B 1 168 ? 10.445 6.391 9.914 1 97.94 168 ASN B O 1
ATOM 3635 N N . ALA B 1 169 ? 9.742 6.133 7.734 1 97.81 169 ALA B N 1
ATOM 3636 C CA . ALA B 1 169 ? 10.664 5.039 7.441 1 97.81 169 ALA B CA 1
ATOM 3637 C C . ALA B 1 169 ? 11.906 5.547 6.707 1 97.81 169 ALA B C 1
ATOM 3639 O O . ALA B 1 169 ? 12.555 4.789 5.98 1 97.81 169 ALA B O 1
ATOM 3640 N N . GLY B 1 170 ? 12.148 6.871 6.863 1 97.56 170 GLY B N 1
ATOM 3641 C CA . GLY B 1 170 ? 13.328 7.449 6.25 1 97.56 170 GLY B CA 1
ATOM 3642 C C . GLY B 1 170 ? 13.156 7.742 4.773 1 97.56 170 GLY B C 1
ATOM 3643 O O . GLY B 1 170 ? 12.102 8.234 4.355 1 97.56 170 GLY B O 1
ATOM 3644 N N . GLU B 1 171 ? 14.156 7.473 3.965 1 98.25 171 GLU B N 1
ATOM 3645 C CA . GLU B 1 171 ? 14.203 7.852 2.557 1 98.25 171 GLU B CA 1
ATOM 3646 C C . GLU B 1 171 ? 13.109 7.152 1.758 1 98.25 171 GLU B C 1
ATOM 3648 O O . GLU B 1 171 ? 12.57 7.719 0.803 1 98.25 171 GLU B O 1
ATOM 3653 N N . ILE B 1 172 ? 12.766 5.953 2.199 1 98.81 172 ILE B N 1
ATOM 3654 C CA . ILE B 1 172 ? 11.82 5.148 1.432 1 98.81 172 ILE B CA 1
ATOM 3655 C C . ILE B 1 172 ? 10.445 5.809 1.463 1 98.81 172 ILE B C 1
ATOM 3657 O O . ILE B 1 172 ? 9.695 5.742 0.484 1 98.81 172 ILE B O 1
ATOM 3661 N N . THR B 1 173 ? 10.125 6.457 2.592 1 98.81 173 THR B N 1
ATOM 3662 C CA . THR B 1 173 ? 8.859 7.176 2.693 1 98.81 173 THR B CA 1
ATOM 3663 C C . THR B 1 173 ? 8.742 8.219 1.586 1 98.81 173 THR B C 1
ATOM 3665 O O . THR B 1 173 ? 7.703 8.312 0.922 1 98.81 173 THR B O 1
ATOM 3668 N N . VAL B 1 174 ? 9.781 8.906 1.35 1 98.88 174 VAL B N 1
ATOM 3669 C CA . VAL B 1 174 ? 9.812 9.984 0.362 1 98.88 174 VAL B CA 1
ATOM 3670 C C . VAL B 1 174 ? 9.836 9.391 -1.046 1 98.88 174 VAL B C 1
ATOM 3672 O O . VAL B 1 174 ? 9.102 9.836 -1.927 1 98.88 174 VAL B O 1
ATOM 3675 N N . LYS B 1 175 ? 10.656 8.375 -1.257 1 98.81 175 LYS B N 1
ATOM 3676 C CA . LYS B 1 175 ? 10.797 7.766 -2.576 1 98.81 175 LYS B CA 1
ATOM 3677 C C . LYS B 1 175 ? 9.469 7.203 -3.074 1 98.81 175 LYS B C 1
ATOM 3679 O O . LYS B 1 175 ? 9.086 7.43 -4.223 1 98.81 175 LYS B O 1
ATOM 3684 N N . LEU B 1 176 ? 8.781 6.508 -2.209 1 98.81 176 LEU B N 1
ATOM 3685 C CA . LEU B 1 176 ? 7.5 5.918 -2.59 1 98.81 176 LEU B CA 1
ATOM 3686 C C . LEU B 1 176 ? 6.477 7.004 -2.908 1 98.81 176 LEU B C 1
ATOM 3688 O O . LEU B 1 176 ? 5.684 6.859 -3.84 1 98.81 176 LEU B O 1
ATOM 3692 N N . THR B 1 177 ? 6.484 8.047 -2.115 1 98.81 177 THR B N 1
ATOM 3693 C CA . THR B 1 177 ? 5.609 9.188 -2.373 1 98.81 177 THR B CA 1
ATOM 3694 C C . THR B 1 177 ? 5.953 9.836 -3.713 1 98.81 177 THR B C 1
ATOM 3696 O O . THR B 1 177 ? 5.059 10.148 -4.5 1 98.81 177 THR B O 1
ATOM 3699 N N . GLU B 1 178 ? 7.219 10 -3.977 1 98.75 178 GLU B N 1
ATOM 3700 C CA . GLU B 1 178 ? 7.707 10.625 -5.203 1 98.75 178 GLU B CA 1
ATOM 3701 C C . GLU B 1 178 ? 7.277 9.828 -6.434 1 98.75 178 GLU B C 1
ATOM 3703 O O . GLU B 1 178 ? 6.914 10.406 -7.457 1 98.75 178 GLU B O 1
ATOM 3708 N N . LEU B 1 179 ? 7.309 8.531 -6.371 1 98.38 179 LEU B N 1
ATOM 3709 C CA . LEU B 1 179 ? 6.906 7.676 -7.48 1 98.38 179 LEU B CA 1
ATOM 3710 C C . LEU B 1 179 ? 5.441 7.906 -7.84 1 98.38 179 LEU B C 1
ATOM 3712 O O . LEU B 1 179 ? 5.098 8.016 -9.016 1 98.38 179 LEU B O 1
ATOM 3716 N N . ASP B 1 180 ? 4.562 8.016 -6.82 1 98.12 180 ASP B N 1
ATOM 3717 C CA . ASP B 1 180 ? 3.156 8.305 -7.066 1 98.12 180 ASP B CA 1
ATOM 3718 C C . ASP B 1 180 ? 2.984 9.695 -7.68 1 98.12 180 ASP B C 1
ATOM 3720 O O . ASP B 1 180 ? 2.209 9.867 -8.625 1 98.12 180 ASP B O 1
ATOM 3724 N N . VAL B 1 181 ? 3.689 10.641 -7.156 1 98.75 181 VAL B N 1
ATOM 3725 C CA . VAL B 1 181 ? 3.605 12.031 -7.598 1 98.75 181 VAL B CA 1
ATOM 3726 C C . VAL B 1 181 ? 4.004 12.133 -9.07 1 98.75 181 VAL B C 1
ATOM 3728 O O . VAL B 1 181 ? 3.338 12.805 -9.852 1 98.75 181 VAL B O 1
ATOM 3731 N N . GLU B 1 182 ? 5.09 11.453 -9.453 1 98.25 182 GLU B N 1
ATOM 3732 C CA . GLU B 1 182 ? 5.586 11.477 -10.828 1 98.25 182 GLU B CA 1
ATOM 3733 C C . GLU B 1 182 ? 4.594 10.828 -11.789 1 98.25 182 GLU B C 1
ATOM 3735 O O . GLU B 1 182 ? 4.328 11.352 -12.867 1 98.25 182 GLU B O 1
ATOM 3740 N N . ARG B 1 183 ? 4.023 9.766 -11.414 1 97.25 183 ARG B N 1
ATOM 3741 C CA . ARG B 1 183 ? 3.053 9.062 -12.25 1 97.25 183 ARG B CA 1
ATOM 3742 C C . ARG B 1 183 ? 1.811 9.922 -12.477 1 97.25 183 ARG B C 1
ATOM 3744 O O . ARG B 1 183 ? 1.242 9.914 -13.57 1 97.25 183 ARG B O 1
ATOM 3751 N N . ILE B 1 184 ? 1.413 10.617 -11.477 1 97.94 184 ILE B N 1
ATOM 3752 C CA . ILE B 1 184 ? 0.184 11.398 -11.508 1 97.94 184 ILE B CA 1
ATOM 3753 C C . ILE B 1 184 ? 0.449 12.75 -12.18 1 97.94 184 ILE B C 1
ATOM 3755 O O . ILE B 1 184 ? -0.44 13.312 -12.82 1 97.94 184 ILE B O 1
ATOM 3759 N N . GLY B 1 185 ? 1.672 13.203 -12.086 1 98.31 185 GLY B N 1
ATOM 3760 C CA . GLY B 1 185 ? 2.021 14.539 -12.547 1 98.31 185 GLY B CA 1
ATOM 3761 C C . GLY B 1 185 ? 1.657 15.625 -11.555 1 98.31 185 GLY B C 1
ATOM 3762 O O . GLY B 1 185 ? 1.358 16.75 -11.945 1 98.31 185 GLY B O 1
ATOM 3763 N N . ALA B 1 186 ? 1.596 15.297 -10.289 1 98.56 186 ALA B N 1
ATOM 3764 C CA . ALA B 1 186 ? 1.339 16.297 -9.25 1 98.56 186 ALA B CA 1
ATOM 3765 C C . ALA B 1 186 ? 2.57 17.156 -9.008 1 98.56 186 ALA B C 1
ATOM 3767 O O . ALA B 1 186 ? 3.666 16.844 -9.469 1 98.56 186 ALA B O 1
ATOM 3768 N N . ARG B 1 187 ? 2.373 18.25 -8.398 1 98.44 187 ARG B N 1
ATOM 3769 C CA . ARG B 1 187 ? 3.453 19.203 -8.156 1 98.44 187 ARG B CA 1
ATOM 3770 C C . ARG B 1 187 ? 3.988 19.078 -6.734 1 98.44 187 ARG B C 1
ATOM 3772 O O . ARG B 1 187 ? 3.27 19.328 -5.77 1 98.44 187 ARG B O 1
ATOM 3779 N N . LYS B 1 188 ? 5.215 18.766 -6.621 1 98.44 188 LYS B N 1
ATOM 3780 C CA . LYS B 1 188 ? 5.836 18.516 -5.324 1 98.44 188 LYS B CA 1
ATOM 3781 C C . LYS B 1 188 ? 5.758 19.766 -4.434 1 98.44 188 LYS B C 1
ATOM 3783 O O . LYS B 1 188 ? 5.645 19.641 -3.213 1 98.44 188 LYS B O 1
ATOM 3788 N N . GLU B 1 189 ? 5.781 20.938 -5.004 1 98 189 GLU B N 1
ATOM 3789 C CA . GLU B 1 189 ? 5.789 22.188 -4.25 1 98 189 GLU B CA 1
ATOM 3790 C C . GLU B 1 189 ? 4.441 22.453 -3.584 1 98 189 GLU B C 1
ATOM 3792 O O . GLU B 1 189 ? 4.309 23.359 -2.764 1 98 189 GLU B O 1
ATOM 3797 N N . ARG B 1 190 ? 3.441 21.609 -3.893 1 98.75 190 ARG B N 1
ATOM 3798 C CA . ARG B 1 190 ? 2.127 21.734 -3.273 1 98.75 190 ARG B CA 1
ATOM 3799 C C . ARG B 1 190 ? 1.926 20.688 -2.191 1 98.75 190 ARG B C 1
ATOM 3801 O O . ARG B 1 190 ? 0.862 20.625 -1.571 1 98.75 190 ARG B O 1
ATOM 3808 N N . LEU B 1 191 ? 2.93 19.891 -1.993 1 98.94 191 LEU B N 1
ATOM 3809 C CA . LEU B 1 191 ? 2.795 18.734 -1.104 1 98.94 191 LEU B CA 1
ATOM 3810 C C . LEU B 1 191 ? 3.686 18.891 0.123 1 98.94 191 LEU B C 1
ATOM 3812 O O . LEU B 1 191 ? 4.867 19.219 0 1 98.94 191 LEU B O 1
ATOM 3816 N N . LEU B 1 192 ? 3.105 18.688 1.287 1 98.94 192 LEU B N 1
ATOM 3817 C CA . LEU B 1 192 ? 3.787 18.797 2.57 1 98.94 192 LEU B CA 1
ATOM 3818 C C . LEU B 1 192 ? 3.703 17.5 3.352 1 98.94 192 LEU B C 1
ATOM 3820 O O . LEU B 1 192 ? 2.609 16.984 3.613 1 98.94 192 LEU B O 1
ATOM 3824 N N . LEU B 1 193 ? 4.859 16.828 3.578 1 98.88 193 LEU B N 1
ATOM 3825 C CA . LEU B 1 193 ? 4.902 15.672 4.469 1 98.88 193 LEU B CA 1
ATOM 3826 C C . LEU B 1 193 ? 4.871 16.109 5.93 1 98.88 193 LEU B C 1
ATOM 3828 O O . LEU B 1 193 ? 5.879 16.594 6.457 1 98.88 193 LEU B O 1
ATOM 3832 N N . HIS B 1 194 ? 3.738 15.953 6.57 1 98.5 194 HIS B N 1
ATOM 3833 C CA . HIS B 1 194 ? 3.641 16.484 7.926 1 98.5 194 HIS B CA 1
ATOM 3834 C C . HIS B 1 194 ? 4.234 15.523 8.945 1 98.5 194 HIS B C 1
ATOM 3836 O O . HIS B 1 194 ? 4.332 14.32 8.68 1 98.5 194 HIS B O 1
ATOM 3842 N N . HIS B 1 195 ? 4.672 16.016 10.07 1 98.5 195 HIS B N 1
ATOM 3843 C CA . HIS B 1 195 ? 5.172 15.258 11.219 1 98.5 195 HIS B CA 1
ATOM 3844 C C . HIS B 1 195 ? 6.371 14.398 10.836 1 98.5 195 HIS B C 1
ATOM 3846 O O . HIS B 1 195 ? 6.441 13.227 11.203 1 98.5 195 HIS B O 1
ATOM 3852 N N . SER B 1 196 ? 7.266 14.977 10.078 1 98.56 196 SER B N 1
ATOM 3853 C CA . SER B 1 196 ? 8.406 14.234 9.555 1 98.56 196 SER B CA 1
ATOM 3854 C C . SER B 1 196 ? 9.547 14.18 10.562 1 98.56 196 SER B C 1
ATOM 3856 O O . SER B 1 196 ? 9.938 15.211 11.125 1 98.56 196 SER B O 1
ATOM 3858 N N . LYS B 1 197 ? 10.094 13.016 10.812 1 98.25 197 LYS B N 1
ATOM 3859 C CA . LYS B 1 197 ? 11.375 12.914 11.508 1 98.25 197 LYS B CA 1
ATOM 3860 C C . LYS B 1 197 ? 12.516 13.422 10.625 1 98.25 197 LYS B C 1
ATOM 3862 O O . LYS B 1 197 ? 12.359 13.555 9.414 1 98.25 197 LYS B O 1
ATOM 3867 N N . PRO B 1 198 ? 13.633 13.688 11.258 1 98.19 198 PRO B N 1
ATOM 3868 C CA . PRO B 1 198 ? 14.719 14.336 10.523 1 98.19 198 PRO B CA 1
ATOM 3869 C C . PRO B 1 198 ? 15.117 13.562 9.266 1 98.19 198 PRO B C 1
ATOM 3871 O O . PRO B 1 198 ? 15.383 14.164 8.227 1 98.19 198 PRO B O 1
ATOM 3874 N N . GLY B 1 199 ? 15.195 12.258 9.305 1 97.44 199 GLY B N 1
ATOM 3875 C CA . GLY B 1 199 ? 15.555 11.453 8.148 1 97.44 199 GLY B CA 1
ATOM 3876 C C . GLY B 1 199 ? 14.594 11.609 6.988 1 97.44 199 GLY B C 1
ATOM 3877 O O . GLY B 1 199 ? 15.016 11.68 5.832 1 97.44 199 GLY B O 1
ATOM 3878 N N . VAL B 1 200 ? 13.328 11.688 7.27 1 98.69 200 VAL B N 1
ATOM 3879 C CA . VAL B 1 200 ? 12.305 11.883 6.246 1 98.69 200 VAL B CA 1
ATOM 3880 C C . VAL B 1 200 ? 12.32 13.336 5.773 1 98.69 200 VAL B C 1
ATOM 3882 O O . VAL B 1 200 ? 12.328 13.602 4.57 1 98.69 200 VAL B O 1
ATOM 3885 N N . ALA B 1 201 ? 12.398 14.281 6.707 1 98.75 201 ALA B N 1
ATOM 3886 C CA . ALA B 1 201 ? 12.328 15.703 6.387 1 98.75 201 ALA B CA 1
ATOM 3887 C C . ALA B 1 201 ? 13.492 16.125 5.492 1 98.75 201 ALA B C 1
ATOM 3889 O O . ALA B 1 201 ? 13.297 16.828 4.5 1 98.75 201 ALA B O 1
ATOM 3890 N N . SER B 1 202 ? 14.711 15.68 5.891 1 98.5 202 SER B N 1
ATOM 3891 C CA . SER B 1 202 ? 15.883 16.062 5.105 1 98.5 202 SER B CA 1
ATOM 3892 C C . SER B 1 202 ? 15.773 15.555 3.672 1 98.5 202 SER B C 1
ATOM 3894 O O . SER B 1 202 ? 16.047 16.297 2.725 1 98.5 202 SER B O 1
ATOM 3896 N N . TYR B 1 203 ? 15.352 14.305 3.51 1 98.44 203 TYR B N 1
ATOM 3897 C CA . TYR B 1 203 ? 15.227 13.719 2.182 1 98.44 203 TYR B CA 1
ATOM 3898 C C . TYR B 1 203 ? 14.078 14.359 1.408 1 98.44 203 TYR B C 1
ATOM 3900 O O . TYR B 1 203 ? 14.188 14.586 0.2 1 98.44 203 TYR B O 1
ATOM 3908 N N . ALA B 1 204 ? 12.961 14.672 2.096 1 98.75 204 ALA B N 1
ATOM 3909 C CA . ALA B 1 204 ? 11.82 15.344 1.467 1 98.75 204 ALA B CA 1
ATOM 3910 C C . ALA B 1 204 ? 12.234 16.688 0.882 1 98.75 204 ALA B C 1
ATOM 3912 O O . ALA B 1 204 ? 11.945 16.984 -0.279 1 98.75 204 ALA B O 1
ATOM 3913 N N . VAL B 1 205 ? 12.945 17.453 1.638 1 98.62 205 VAL B N 1
ATOM 3914 C CA . VAL B 1 205 ? 13.383 18.781 1.222 1 98.62 205 VAL B CA 1
ATOM 3915 C C . VAL B 1 205 ? 14.344 18.672 0.041 1 98.62 205 VAL B C 1
ATOM 3917 O O . VAL B 1 205 ? 14.234 19.422 -0.933 1 98.62 205 VAL B O 1
ATOM 3920 N N . GLN B 1 206 ? 15.227 17.703 0.092 1 98.31 206 GLN B N 1
ATOM 3921 C CA . GLN B 1 206 ? 16.188 17.469 -0.989 1 98.31 206 GLN B CA 1
ATOM 3922 C C . GLN B 1 206 ? 15.469 17.125 -2.291 1 98.31 206 GLN B C 1
ATOM 3924 O O . GLN B 1 206 ? 15.969 17.422 -3.379 1 98.31 206 GLN B O 1
ATOM 3929 N N . HIS B 1 207 ? 14.328 16.594 -2.16 1 98.31 207 HIS B N 1
ATOM 3930 C CA . HIS B 1 207 ? 13.617 16.125 -3.344 1 98.31 207 HIS B CA 1
ATOM 3931 C C . HIS B 1 207 ? 12.484 17.062 -3.717 1 98.31 207 HIS B C 1
ATOM 3933 O O . HIS B 1 207 ? 11.602 16.703 -4.504 1 98.31 207 HIS B O 1
ATOM 3939 N N . GLY B 1 208 ? 12.398 18.156 -3.098 1 98.44 208 GLY B N 1
ATOM 3940 C CA . GLY B 1 208 ? 11.523 19.219 -3.58 1 98.44 208 GLY B CA 1
ATOM 3941 C C . GLY B 1 208 ? 10.188 19.25 -2.861 1 98.44 208 GLY B C 1
ATOM 3942 O O . GLY B 1 208 ? 9.297 20.016 -3.234 1 98.44 208 GLY B O 1
ATOM 3943 N N . PHE B 1 209 ? 10 18.422 -1.833 1 98.88 209 PHE B N 1
ATOM 3944 C CA . PHE B 1 209 ? 8.797 18.438 -1.011 1 98.88 209 PHE B CA 1
ATOM 3945 C C . PHE B 1 209 ? 8.953 19.391 0.165 1 98.88 209 PHE B C 1
ATOM 3947 O O . PHE B 1 209 ? 10.078 19.75 0.527 1 98.88 209 PHE B O 1
ATOM 3954 N N . TYR B 1 210 ? 7.883 19.906 0.687 1 98.94 210 TYR B N 1
ATOM 3955 C CA . TYR B 1 210 ? 7.898 20.547 1.994 1 98.94 210 TYR B CA 1
ATOM 3956 C C . TYR B 1 210 ? 7.703 19.531 3.109 1 98.94 210 TYR B C 1
ATOM 3958 O O . TYR B 1 210 ? 7.113 18.469 2.893 1 98.94 210 TYR B O 1
ATOM 3966 N N . ALA B 1 211 ? 8.227 19.828 4.234 1 98.88 211 ALA B N 1
ATOM 3967 C CA . ALA B 1 211 ? 8.062 18.953 5.398 1 98.88 211 ALA B CA 1
ATOM 3968 C C . ALA B 1 211 ? 7.898 19.781 6.676 1 98.88 211 ALA B C 1
ATOM 3970 O O . ALA B 1 211 ? 8.484 20.844 6.809 1 98.88 211 ALA B O 1
ATOM 3971 N N . THR B 1 212 ? 7.074 19.297 7.57 1 98.81 212 THR B N 1
ATOM 3972 C CA . THR B 1 212 ? 7.039 19.906 8.898 1 98.81 212 THR B CA 1
ATOM 3973 C C . THR B 1 212 ? 7.773 19.031 9.906 1 98.81 212 THR B C 1
ATOM 3975 O O . THR B 1 212 ? 7.664 17.797 9.875 1 98.81 212 THR B O 1
ATOM 3978 N N . LEU B 1 213 ? 8.531 19.656 10.734 1 98.56 213 LEU B N 1
ATOM 3979 C CA . LEU B 1 213 ? 9.156 19.016 11.891 1 98.56 213 LEU B CA 1
ATOM 3980 C C . LEU B 1 213 ? 8.289 19.172 13.133 1 98.56 213 LEU B C 1
ATOM 3982 O O . LEU B 1 213 ? 7.832 20.266 13.445 1 98.56 213 LEU B O 1
ATOM 3986 N N . PRO B 1 214 ? 8.062 17.984 13.812 1 98.06 214 PRO B N 1
ATOM 3987 C CA . PRO B 1 214 ? 7.398 18.156 15.109 1 98.06 214 PRO B CA 1
ATOM 3988 C C . PRO B 1 214 ? 8.219 19 16.094 1 98.06 214 PRO B C 1
ATOM 3990 O O . PRO B 1 214 ? 9.445 18.875 16.141 1 98.06 214 PRO B O 1
ATOM 3993 N N . GLY B 1 215 ? 7.586 19.875 16.844 1 97.25 215 GLY B N 1
ATOM 3994 C CA . GLY B 1 215 ? 8.219 20.828 17.719 1 97.25 215 GLY B CA 1
ATOM 3995 C C . GLY B 1 215 ? 8.781 20.203 18.984 1 97.25 215 GLY B C 1
ATOM 3996 O O . GLY B 1 215 ? 8.508 20.688 20.094 1 97.25 215 GLY B O 1
ATOM 3997 N N . LYS B 1 216 ? 9.469 19.125 18.844 1 97 216 LYS B N 1
ATOM 3998 C CA . LYS B 1 216 ? 10.156 18.484 19.953 1 97 216 LYS B CA 1
ATOM 3999 C C . LYS B 1 216 ? 11.625 18.891 20.016 1 97 216 LYS B C 1
ATOM 4001 O O . LYS B 1 216 ? 12.336 18.812 19 1 97 216 LYS B O 1
ATOM 4006 N N . GLU B 1 217 ? 12.023 19.281 21.156 1 95.75 217 GLU B N 1
ATOM 4007 C CA . GLU B 1 217 ? 13.328 19.922 21.328 1 95.75 217 GLU B CA 1
ATOM 4008 C C . GLU B 1 217 ? 14.453 19.031 20.812 1 95.75 217 GLU B C 1
ATOM 4010 O O . GLU B 1 217 ? 15.32 19.484 20.062 1 95.75 217 GLU B O 1
ATOM 4015 N N . GLN B 1 218 ? 14.477 17.797 21.234 1 96.62 218 GLN B N 1
ATOM 4016 C CA . GLN B 1 218 ? 15.539 16.891 20.828 1 96.62 218 GLN B CA 1
ATOM 4017 C C . GLN B 1 218 ? 15.547 16.688 19.312 1 96.62 218 GLN B C 1
ATOM 4019 O O . GLN B 1 218 ? 16.609 16.641 18.688 1 96.62 218 GLN B O 1
ATOM 4024 N N . LEU B 1 219 ? 14.422 16.594 18.75 1 97.44 219 LEU B N 1
ATOM 4025 C CA . LEU B 1 219 ? 14.297 16.406 17.312 1 97.44 219 LEU B CA 1
ATOM 4026 C C . LEU B 1 219 ? 14.766 17.641 16.547 1 97.44 219 LEU B C 1
ATOM 4028 O O . LEU B 1 219 ? 15.516 17.531 15.578 1 97.44 219 LEU B O 1
ATOM 4032 N N . LEU B 1 220 ? 14.359 18.75 17.031 1 97.5 220 LEU B N 1
ATOM 4033 C CA . LEU B 1 220 ? 14.75 20 16.406 1 97.5 220 LEU B CA 1
ATOM 4034 C C . LEU B 1 220 ? 16.25 20.219 16.5 1 97.5 220 LEU B C 1
ATOM 4036 O O . LEU B 1 220 ? 16.906 20.594 15.531 1 97.5 220 LEU B O 1
ATOM 4040 N N . SER B 1 221 ? 16.766 19.953 17.719 1 97.12 221 SER B N 1
ATOM 4041 C CA . SER B 1 221 ? 18.203 20.078 17.906 1 97.12 221 SER B CA 1
ATOM 4042 C C . SER B 1 221 ? 18.969 19.172 16.953 1 97.12 221 SER B C 1
ATOM 4044 O O . SER B 1 221 ? 19.969 19.594 16.359 1 97.12 221 SER B O 1
ATOM 4046 N N . TYR B 1 222 ? 18.516 18.016 16.812 1 97.88 222 TYR B N 1
ATOM 4047 C CA . TYR B 1 222 ? 19.156 17.062 15.922 1 97.88 222 TYR B CA 1
ATOM 4048 C C . TYR B 1 222 ? 19.094 17.547 14.477 1 97.88 222 TYR B C 1
ATOM 4050 O O . TYR B 1 222 ? 20.094 17.547 13.773 1 97.88 222 TYR B O 1
ATOM 4058 N N . TYR B 1 223 ? 17.906 17.938 14.008 1 98.19 223 TYR B N 1
ATOM 4059 C CA . TYR B 1 223 ? 17.734 18.359 12.625 1 98.19 223 TYR B CA 1
ATOM 4060 C C . TYR B 1 223 ? 18.609 19.562 12.297 1 98.19 223 TYR B C 1
ATOM 4062 O O . TYR B 1 223 ? 19.375 19.531 11.328 1 98.19 223 TYR B O 1
ATOM 4070 N N . PHE B 1 224 ? 18.531 20.578 13.086 1 96.81 224 PHE B N 1
ATOM 4071 C CA . PHE B 1 224 ? 19.219 21.828 12.781 1 96.81 224 PHE B CA 1
ATOM 4072 C C . PHE B 1 224 ? 20.719 21.688 13.023 1 96.81 224 PHE B C 1
ATOM 4074 O O . PHE B 1 224 ? 21.516 22.469 12.492 1 96.81 224 PHE B O 1
ATOM 4081 N N . GLY B 1 225 ? 21.078 20.734 13.82 1 94.81 225 GLY B N 1
ATOM 4082 C CA . GLY B 1 225 ? 22.484 20.422 13.984 1 94.81 225 GLY B CA 1
ATOM 4083 C C . GLY B 1 225 ? 23.078 19.656 12.82 1 94.81 225 GLY B C 1
ATOM 4084 O O . GLY B 1 225 ? 24.25 19.812 12.5 1 94.81 225 GLY B O 1
ATOM 4085 N N . ASN B 1 226 ? 22.266 18.875 12.172 1 94.94 226 ASN B N 1
ATOM 4086 C CA . ASN B 1 226 ? 22.797 17.953 11.188 1 94.94 226 ASN B CA 1
ATOM 4087 C C . ASN B 1 226 ? 22.391 18.344 9.766 1 94.94 226 ASN B C 1
ATOM 4089 O O . ASN B 1 226 ? 23.047 17.938 8.797 1 94.94 226 ASN B O 1
ATOM 4093 N N . TYR B 1 227 ? 21.344 19.016 9.672 1 94.44 227 TYR B N 1
ATOM 4094 C CA . TYR B 1 227 ? 20.797 19.359 8.352 1 94.44 227 TYR B CA 1
ATOM 4095 C C . TYR B 1 227 ? 20.578 20.859 8.227 1 94.44 227 TYR B C 1
ATOM 4097 O O . TYR B 1 227 ? 19.562 21.312 7.68 1 94.44 227 TYR B O 1
ATOM 4105 N N . SER B 1 228 ? 21.453 21.703 8.688 1 90.25 228 SER B N 1
ATOM 4106 C CA . SER B 1 228 ? 21.344 23.156 8.766 1 90.25 228 SER B CA 1
ATOM 4107 C C . SER B 1 228 ? 21.25 23.781 7.375 1 90.25 228 SER B C 1
ATOM 4109 O O . SER B 1 228 ? 20.75 24.891 7.223 1 90.25 228 SER B O 1
ATOM 4111 N N . GLN B 1 229 ? 21.656 23.016 6.402 1 92.94 229 GLN B N 1
ATOM 4112 C CA . GLN B 1 229 ? 21.641 23.547 5.043 1 92.94 229 GLN B CA 1
ATOM 4113 C C . GLN B 1 229 ? 20.328 23.25 4.348 1 92.94 229 GLN B C 1
ATOM 4115 O O . GLN B 1 229 ? 20.047 23.781 3.266 1 92.94 229 GLN B O 1
ATOM 4120 N N . LEU B 1 230 ? 19.516 22.406 4.949 1 95.44 230 LEU B N 1
ATOM 4121 C CA . LEU B 1 230 ? 18.25 22 4.359 1 95.44 230 LEU B CA 1
ATOM 4122 C C . LEU B 1 230 ? 17.078 22.594 5.125 1 95.44 230 LEU B C 1
ATOM 4124 O O . LEU B 1 230 ? 16.281 21.875 5.715 1 95.44 230 LEU B O 1
ATOM 4128 N N . VAL B 1 231 ? 16.891 23.938 4.996 1 96.75 231 VAL B N 1
ATOM 4129 C CA . VAL B 1 231 ? 15.875 24.609 5.809 1 96.75 231 VAL B CA 1
ATOM 4130 C C . VAL B 1 231 ? 14.859 25.297 4.902 1 96.75 231 VAL B C 1
ATOM 4132 O O . VAL B 1 231 ? 13.789 25.703 5.363 1 96.75 231 VAL B O 1
ATOM 4135 N N . ASP B 1 232 ? 15.047 25.391 3.592 1 96.31 232 ASP B N 1
ATOM 4136 C CA . ASP B 1 232 ? 14.258 26.203 2.68 1 96.31 232 ASP B CA 1
ATOM 4137 C C . ASP B 1 232 ? 12.836 25.656 2.539 1 96.31 232 ASP B C 1
ATOM 4139 O O . ASP B 1 232 ? 11.922 26.375 2.156 1 96.31 232 ASP B O 1
ATOM 4143 N N . ARG B 1 233 ? 12.555 24.438 2.828 1 98.56 233 ARG B N 1
ATOM 4144 C CA . ARG B 1 233 ? 11.234 23.844 2.684 1 98.56 233 ARG B CA 1
ATOM 4145 C C . ARG B 1 233 ? 10.805 23.141 3.967 1 98.56 233 ARG B C 1
ATOM 4147 O O . ARG B 1 233 ? 9.977 22.234 3.934 1 98.56 233 ARG B O 1
ATOM 4154 N N . VAL B 1 234 ? 11.344 23.625 5.062 1 98.69 234 VAL B N 1
ATOM 4155 C CA . VAL B 1 234 ? 11.031 23.062 6.367 1 98.69 234 VAL B CA 1
ATOM 4156 C C . VAL B 1 234 ? 10.117 24 7.141 1 98.69 234 VAL B C 1
ATOM 4158 O O . VAL B 1 234 ? 10.328 25.219 7.141 1 98.69 234 VAL B O 1
ATOM 4161 N N . LEU B 1 235 ? 9.07 23.516 7.672 1 98.81 235 LEU B N 1
ATOM 4162 C CA . LEU B 1 235 ? 8.188 24.219 8.594 1 98.81 235 LEU B CA 1
ATOM 4163 C C . LEU B 1 235 ? 8.086 23.5 9.93 1 98.81 235 LEU B C 1
ATOM 4165 O O . LEU B 1 235 ? 8.641 22.406 10.086 1 98.81 235 LEU B O 1
ATOM 4169 N N . LEU B 1 236 ? 7.41 24.109 10.875 1 98.56 236 LEU B N 1
ATOM 4170 C CA . LEU B 1 236 ? 7.254 23.531 12.195 1 98.56 236 LEU B CA 1
ATOM 4171 C C . LEU B 1 236 ? 5.789 23.219 12.484 1 98.56 236 LEU B C 1
ATOM 4173 O O . LEU B 1 236 ? 4.895 23.875 11.953 1 98.56 236 LEU B O 1
ATOM 4177 N N . GLU B 1 237 ? 5.617 22.188 13.281 1 98.81 237 GLU B N 1
ATOM 4178 C CA . GLU B 1 237 ? 4.246 21.859 13.664 1 98.81 237 GLU B CA 1
ATOM 4179 C C . GLU B 1 237 ? 4.168 21.438 15.125 1 98.81 237 GLU B C 1
ATOM 4181 O O . GLU B 1 237 ? 5.129 20.906 15.68 1 98.81 237 GLU B O 1
ATOM 4186 N N . SER B 1 238 ? 3.043 21.734 15.727 1 98.75 238 SER B N 1
ATOM 4187 C CA . SER B 1 238 ? 2.748 21.203 17.062 1 98.75 238 SER B CA 1
ATOM 4188 C C . SER B 1 238 ? 2.045 19.844 16.969 1 98.75 238 SER B C 1
ATOM 4190 O O . SER B 1 238 ? 2.271 18.969 17.812 1 98.75 238 SER B O 1
ATOM 4192 N N . ASP B 1 239 ? 1.273 19.656 15.938 1 98.44 239 ASP B N 1
ATOM 4193 C CA . ASP B 1 239 ? 0.355 18.531 15.805 1 98.44 239 ASP B CA 1
ATOM 4194 C C . ASP B 1 239 ? -0.59 18.453 17 1 98.44 239 ASP B C 1
ATOM 4196 O O . ASP B 1 239 ? -0.945 17.359 17.453 1 98.44 239 ASP B O 1
ATOM 4200 N N . TYR B 1 240 ? -0.947 19.625 17.531 1 98.38 240 TYR B N 1
ATOM 4201 C CA . TYR B 1 240 ? -1.854 19.734 18.672 1 98.38 240 TYR B CA 1
ATOM 4202 C C . TYR B 1 240 ? -3.223 19.156 18.344 1 98.38 240 TYR B C 1
ATOM 4204 O O . TYR B 1 240 ? -3.764 19.406 17.25 1 98.38 240 TYR B O 1
ATOM 4212 N N . ILE B 1 241 ? -3.83 18.328 19.281 1 97.06 241 ILE B N 1
ATOM 4213 C CA . ILE B 1 241 ? -5.078 17.672 18.922 1 97.06 241 ILE B CA 1
ATOM 4214 C C . ILE B 1 241 ? -6.223 18.25 19.766 1 97.06 241 ILE B C 1
ATOM 4216 O O . ILE B 1 241 ? -7.379 17.859 19.594 1 97.06 241 ILE B O 1
ATOM 4220 N N . ASP B 1 242 ? -5.918 19.188 20.688 1 97.56 242 ASP B N 1
ATOM 4221 C CA . ASP B 1 242 ? -6.926 19.875 21.484 1 97.56 242 ASP B CA 1
ATOM 4222 C C . ASP B 1 242 ? -7.801 18.891 22.25 1 97.56 242 ASP B C 1
ATOM 4224 O O . ASP B 1 242 ? -9.031 18.953 22.172 1 97.56 242 ASP B O 1
ATOM 4228 N N . ASP B 1 243 ? -7.16 17.906 22.859 1 95.56 243 ASP B N 1
ATOM 4229 C CA . ASP B 1 243 ? -7.793 16.906 23.719 1 95.56 243 ASP B CA 1
ATOM 4230 C C . ASP B 1 243 ? -7.387 17.109 25.172 1 95.56 243 ASP B C 1
ATOM 4232 O O . ASP B 1 243 ? -6.254 16.812 25.562 1 95.56 243 ASP B O 1
ATOM 4236 N N . PRO B 1 244 ? -8.312 17.531 25.969 1 93.62 244 PRO B N 1
ATOM 4237 C CA . PRO B 1 244 ? -7.977 17.797 27.359 1 93.62 244 PRO B CA 1
ATOM 4238 C C . PRO B 1 244 ? -7.531 16.547 28.109 1 93.62 244 PRO B C 1
ATOM 4240 O O . PRO B 1 244 ? -6.844 16.656 29.141 1 93.62 244 PRO B O 1
ATOM 4243 N N . LYS B 1 245 ? -7.914 15.344 27.719 1 93.81 245 LYS B N 1
ATOM 4244 C CA . LYS B 1 245 ? -7.531 14.094 28.375 1 93.81 245 LYS B CA 1
ATOM 4245 C C . LYS B 1 245 ? -6.086 13.727 28.047 1 93.81 245 LYS B C 1
ATOM 4247 O O . LYS B 1 245 ? -5.473 12.914 28.734 1 93.81 245 LYS B O 1
ATOM 4252 N N . ARG B 1 246 ? -5.547 14.289 26.906 1 91.12 246 ARG B N 1
ATOM 4253 C CA . ARG B 1 246 ? -4.16 14.102 26.484 1 91.12 246 ARG B CA 1
ATOM 4254 C C . ARG B 1 246 ? -3.516 15.43 26.109 1 91.12 246 ARG B C 1
ATOM 4256 O O . ARG B 1 246 ? -3.072 15.617 24.984 1 91.12 246 ARG B O 1
ATOM 4263 N N . PRO B 1 247 ? -3.48 16.281 27.094 1 87.62 247 PRO B N 1
ATOM 4264 C CA . PRO B 1 247 ? -3.01 17.641 26.781 1 87.62 247 PRO B CA 1
ATOM 4265 C C . PRO B 1 247 ? -1.591 17.656 26.219 1 87.62 247 PRO B C 1
ATOM 4267 O O . PRO B 1 247 ? -0.676 17.094 26.828 1 87.62 247 PRO B O 1
ATOM 4270 N N . CYS B 1 248 ? -1.455 18.172 25.078 1 89.5 248 CYS B N 1
ATOM 4271 C CA . CYS B 1 248 ? -0.184 18.438 24.406 1 89.5 248 CYS B CA 1
ATOM 4272 C C . CYS B 1 248 ? 0.591 17.141 24.188 1 89.5 248 CYS B C 1
ATOM 4274 O O . CYS B 1 248 ? 1.822 17.141 24.234 1 89.5 248 CYS B O 1
ATOM 4276 N N . VAL B 1 249 ? -0.133 15.984 24 1 87.69 249 VAL B N 1
ATOM 4277 C CA . VAL B 1 249 ? 0.49 14.68 23.781 1 87.69 249 VAL B CA 1
ATOM 4278 C C . VAL B 1 249 ? 1.528 14.781 22.672 1 87.69 249 VAL B C 1
ATOM 4280 O O . VAL B 1 249 ? 2.592 14.164 22.75 1 87.69 249 VAL B O 1
ATOM 4283 N N . SER B 1 250 ? 1.28 15.383 21.656 1 92 250 SER B N 1
ATOM 4284 C CA . SER B 1 250 ? 2.318 15.75 20.688 1 92 250 SER B CA 1
ATOM 4285 C C . SER B 1 250 ? 3.059 17.016 21.125 1 92 250 SER B C 1
ATOM 4287 O O . SER B 1 250 ? 4.109 16.922 21.766 1 92 250 SER B O 1
ATOM 4289 N N . SER B 1 251 ? 2.465 18.188 20.922 1 96 251 SER B N 1
ATOM 4290 C CA . SER B 1 251 ? 2.904 19.484 21.453 1 96 251 SER B CA 1
ATOM 4291 C C . SER B 1 251 ? 1.779 20.5 21.391 1 96 251 SER B C 1
ATOM 4293 O O . SER B 1 251 ? 0.877 20.406 20.562 1 96 251 SER B O 1
ATOM 4295 N N . CYS B 1 252 ? 1.881 21.391 22.359 1 97 252 CYS B N 1
ATOM 4296 C CA . CYS B 1 252 ? 1.073 22.594 22.234 1 97 252 CYS B CA 1
ATOM 4297 C C . CYS B 1 252 ? 1.788 23.641 21.375 1 97 252 CYS B C 1
ATOM 4299 O O . CYS B 1 252 ? 3.014 23.766 21.438 1 97 252 CYS B O 1
ATOM 4301 N N . PRO B 1 253 ? 0.974 24.391 20.609 1 98.06 253 PRO B N 1
ATOM 4302 C CA . PRO B 1 253 ? 1.612 25.422 19.812 1 98.06 253 PRO B CA 1
ATOM 4303 C C . PRO B 1 253 ? 2.512 26.344 20.625 1 98.06 253 PRO B C 1
ATOM 4305 O O . PRO B 1 253 ? 3.598 26.719 20.172 1 98.06 253 PRO B O 1
ATOM 4308 N N . TRP B 1 254 ? 2.172 26.719 21.844 1 97 254 TRP B N 1
ATOM 4309 C CA . TRP B 1 254 ? 2.939 27.641 22.656 1 97 254 TRP B CA 1
ATOM 4310 C C . TRP B 1 254 ? 4.164 26.969 23.25 1 97 254 TRP B C 1
ATOM 4312 O O . TRP B 1 254 ? 5.168 27.625 23.547 1 97 254 TRP B O 1
ATOM 4322 N N . GLU B 1 255 ? 4.125 25.641 23.406 1 96.88 255 GLU B N 1
ATOM 4323 C CA . GLU B 1 255 ? 5.316 24.922 23.828 1 96.88 255 GLU B CA 1
ATOM 4324 C C . GLU B 1 255 ? 6.379 24.906 22.734 1 96.88 255 GLU B C 1
ATOM 4326 O O . GLU B 1 255 ? 7.574 24.953 23.031 1 96.88 255 GLU B O 1
ATOM 4331 N N . VAL B 1 256 ? 5.906 24.75 21.516 1 97.81 256 VAL B N 1
ATOM 4332 C CA . VAL B 1 256 ? 6.824 24.734 20.375 1 97.81 256 VAL B CA 1
ATOM 4333 C C . VAL B 1 256 ? 7.59 26.047 20.312 1 97.81 256 VAL B C 1
ATOM 4335 O O . VAL B 1 256 ? 8.805 26.047 20.109 1 97.81 256 VAL B O 1
ATOM 4338 N N . VAL B 1 257 ? 6.895 27.172 20.547 1 97.38 257 VAL B N 1
ATOM 4339 C CA . VAL B 1 257 ? 7.496 28.5 20.516 1 97.38 257 VAL B CA 1
ATOM 4340 C C . VAL B 1 257 ? 8.562 28.609 21.609 1 97.38 257 VAL B C 1
ATOM 4342 O O . VAL B 1 257 ? 9.672 29.078 21.359 1 97.38 257 VAL B O 1
ATOM 4345 N N . GLU B 1 258 ? 8.203 28.141 22.766 1 96.75 258 GLU B N 1
ATOM 4346 C CA . GLU B 1 258 ? 9.148 28.172 23.891 1 96.75 258 GLU B CA 1
ATOM 4347 C C . GLU B 1 258 ? 10.414 27.375 23.562 1 96.75 258 GLU B C 1
ATOM 4349 O O . GLU B 1 258 ? 11.523 27.828 23.859 1 96.75 258 GLU B O 1
ATOM 4354 N N . ARG B 1 259 ? 10.266 26.266 23.016 1 97.38 259 ARG B N 1
ATOM 4355 C CA . ARG B 1 259 ? 11.391 25.406 22.672 1 97.38 259 ARG B CA 1
ATOM 4356 C C . ARG B 1 259 ? 12.25 26.031 21.578 1 97.38 259 ARG B C 1
ATOM 4358 O O . ARG B 1 259 ? 13.477 25.938 21.625 1 97.38 259 ARG B O 1
ATOM 4365 N N . LEU B 1 260 ? 11.602 26.656 20.625 1 96.88 260 LEU B N 1
ATOM 4366 C CA . LEU B 1 260 ? 12.328 27.328 19.547 1 96.88 260 LEU B CA 1
ATOM 4367 C C . LEU B 1 260 ? 13.172 28.484 20.109 1 96.88 260 LEU B C 1
ATOM 4369 O O . LEU B 1 260 ? 14.328 28.656 19.719 1 96.88 260 LEU B O 1
ATOM 4373 N N . LYS B 1 261 ? 12.586 29.219 21.016 1 95.5 261 LYS B N 1
ATOM 4374 C CA . LYS B 1 261 ? 13.312 30.328 21.656 1 95.5 261 LYS B CA 1
ATOM 4375 C C . LYS B 1 261 ? 14.516 29.812 22.422 1 95.5 261 LYS B C 1
ATOM 4377 O O . LYS B 1 261 ? 15.594 30.406 22.375 1 95.5 261 LYS B O 1
ATOM 4382 N N . ARG B 1 262 ? 14.297 28.734 23.109 1 96.06 262 ARG B N 1
ATOM 4383 C CA . ARG B 1 262 ? 15.391 28.125 23.875 1 96.06 262 ARG B CA 1
ATOM 4384 C C . ARG B 1 262 ? 16.531 27.703 22.953 1 96.06 262 ARG B C 1
ATOM 4386 O O . ARG B 1 262 ? 17.703 27.953 23.234 1 96.06 262 ARG B O 1
ATOM 4393 N N . LEU B 1 263 ? 16.203 27.031 21.906 1 96.25 263 LEU B N 1
ATOM 4394 C CA . LEU B 1 263 ? 17.188 26.547 20.953 1 96.25 263 LEU B CA 1
ATOM 4395 C C . LEU B 1 263 ? 17.922 27.719 20.297 1 96.25 263 LEU B C 1
ATOM 4397 O O . LEU B 1 263 ? 19.125 27.625 20.016 1 96.25 263 LEU B O 1
ATOM 4401 N N . ALA B 1 264 ? 17.172 28.812 20.047 1 94.5 264 ALA B N 1
ATOM 4402 C CA . ALA B 1 264 ? 17.797 30.016 19.484 1 94.5 264 ALA B CA 1
ATOM 4403 C C . ALA B 1 264 ? 18.781 30.625 20.469 1 94.5 264 ALA B C 1
ATOM 4405 O O . ALA B 1 264 ? 19.906 30.984 20.094 1 94.5 264 ALA B O 1
ATOM 4406 N N . ASN B 1 265 ? 18.391 30.703 21.688 1 95.19 265 ASN B N 1
ATOM 4407 C CA . ASN B 1 265 ? 19.234 31.25 22.734 1 95.19 265 ASN B CA 1
ATOM 4408 C C . ASN B 1 265 ? 20.5 30.422 22.922 1 95.19 265 ASN B C 1
ATOM 4410 O O . ASN B 1 265 ? 21.562 30.969 23.281 1 95.19 265 ASN B O 1
ATOM 4414 N N . GLN B 1 266 ? 20.391 29.172 22.672 1 95.06 266 GLN B N 1
ATOM 4415 C CA . GLN B 1 266 ? 21.516 28.266 22.812 1 95.06 266 GLN B CA 1
ATOM 4416 C C . GLN B 1 266 ? 22.406 28.297 21.578 1 95.06 266 GLN B C 1
ATOM 4418 O O . GLN B 1 266 ? 23.469 27.656 21.562 1 95.06 266 GLN B O 1
ATOM 4423 N N . GLY B 1 267 ? 21.953 28.969 20.547 1 94.19 267 GLY B N 1
ATOM 4424 C CA . GLY B 1 267 ? 22.75 29.094 19.344 1 94.19 267 GLY B CA 1
ATOM 4425 C C . GLY B 1 267 ? 22.578 27.922 18.391 1 94.19 267 GLY B C 1
ATOM 4426 O O . GLY B 1 267 ? 23.312 27.797 17.406 1 94.19 267 GLY B O 1
ATOM 4427 N N . VAL B 1 268 ? 21.656 27.078 18.672 1 94.94 268 VAL B N 1
ATOM 4428 C CA . VAL B 1 268 ? 21.391 25.906 17.844 1 94.94 268 VAL B CA 1
ATOM 4429 C C . VAL B 1 268 ? 20.719 26.328 16.531 1 94.94 268 VAL B C 1
ATOM 4431 O O . VAL B 1 268 ? 21 25.781 15.469 1 94.94 268 VAL B O 1
ATOM 4434 N N . ILE B 1 269 ? 19.828 27.266 16.656 1 95.19 269 ILE B N 1
ATOM 4435 C CA . ILE B 1 269 ? 19.125 27.812 15.5 1 95.19 269 ILE B CA 1
ATOM 4436 C C . ILE B 1 269 ? 19.375 29.328 15.414 1 95.19 269 ILE B C 1
ATOM 4438 O O . ILE B 1 269 ? 19.203 30.047 16.406 1 95.19 269 ILE B O 1
ATOM 4442 N N . SER B 1 270 ? 19.734 29.812 14.266 1 94.56 270 SER B N 1
ATOM 4443 C CA . SER B 1 270 ? 19.953 31.234 14.086 1 94.56 270 SER B CA 1
ATOM 4444 C C . SER B 1 270 ? 18.641 31.984 13.891 1 94.56 270 SER B C 1
ATOM 4446 O O . SER B 1 270 ? 17.625 31.375 13.555 1 94.56 270 SER B O 1
ATOM 4448 N N . GLU B 1 271 ? 18.656 33.25 14.047 1 94 271 GLU B N 1
ATOM 4449 C CA . GLU B 1 271 ? 17.469 34.094 13.828 1 94 271 GLU B CA 1
ATOM 4450 C C . GLU B 1 271 ? 17.031 34.031 12.367 1 94 271 GLU B C 1
ATOM 4452 O O . GLU B 1 271 ? 15.836 34.094 12.07 1 94 271 GLU B O 1
ATOM 4457 N N . GLU B 1 272 ? 18.016 34 11.555 1 94.75 272 GLU B N 1
ATOM 4458 C CA . GLU B 1 272 ? 17.719 33.906 10.125 1 94.75 272 GLU B CA 1
ATOM 4459 C C . GLU B 1 272 ? 16.953 32.625 9.797 1 94.75 272 GLU B C 1
ATOM 4461 O O . GLU B 1 272 ? 15.969 32.656 9.047 1 94.75 272 GLU B O 1
ATOM 4466 N N . VAL B 1 273 ? 17.406 31.5 10.344 1 96.25 273 VAL B N 1
ATOM 4467 C CA . VAL B 1 273 ? 16.75 30.219 10.109 1 96.25 273 VAL B CA 1
ATOM 4468 C C . VAL B 1 273 ? 15.359 30.234 10.742 1 96.25 273 VAL B C 1
ATOM 4470 O O . VAL B 1 273 ? 14.398 29.719 10.164 1 96.25 273 VAL B O 1
ATOM 4473 N N . LEU B 1 274 ? 15.242 30.812 11.906 1 96.38 274 LEU B N 1
ATOM 4474 C CA . LEU B 1 274 ? 13.945 30.922 12.57 1 96.38 274 LEU B CA 1
ATOM 4475 C C . LEU B 1 274 ? 12.953 31.688 11.703 1 96.38 274 LEU B C 1
ATOM 4477 O O . LEU B 1 274 ? 11.789 31.281 11.578 1 96.38 274 LEU B O 1
ATOM 4481 N N . TYR B 1 275 ? 13.406 32.75 11.164 1 96.56 275 TYR B N 1
ATOM 4482 C CA . TYR B 1 275 ? 12.539 33.531 10.297 1 96.56 275 TYR B CA 1
ATOM 4483 C C . TYR B 1 275 ? 12.156 32.75 9.047 1 96.56 275 TYR B C 1
ATOM 4485 O O . TYR B 1 275 ? 11 32.781 8.625 1 96.56 275 TYR B O 1
ATOM 4493 N N . LYS B 1 276 ? 13.086 32.094 8.5 1 97.31 276 LYS B N 1
ATOM 4494 C CA . LYS B 1 276 ? 12.844 31.297 7.297 1 97.31 276 LYS B CA 1
ATOM 4495 C C . LYS B 1 276 ? 11.781 30.234 7.543 1 97.31 276 LYS B C 1
ATOM 4497 O O . LYS B 1 276 ? 10.812 30.141 6.789 1 97.31 276 LYS B O 1
ATOM 4502 N N . ILE B 1 277 ? 11.844 29.438 8.617 1 98.06 277 ILE B N 1
ATOM 4503 C CA . ILE B 1 277 ? 10.984 28.281 8.852 1 98.06 277 ILE B CA 1
ATOM 4504 C C . ILE B 1 277 ? 9.633 28.734 9.398 1 98.06 277 ILE B C 1
ATOM 4506 O O . ILE B 1 277 ? 8.641 28.031 9.281 1 98.06 277 ILE B O 1
ATOM 4510 N N . ASN B 1 278 ? 9.594 30 9.969 1 98.38 278 ASN B N 1
ATOM 4511 C CA . ASN B 1 278 ? 8.352 30.469 10.562 1 98.38 278 ASN B CA 1
ATOM 4512 C C . ASN B 1 278 ? 7.621 31.438 9.641 1 98.38 278 ASN B C 1
ATOM 4514 O O . ASN B 1 278 ? 6.434 31.719 9.836 1 98.38 278 ASN B O 1
ATOM 4518 N N . VAL B 1 279 ? 8.312 32 8.648 1 98.25 279 VAL B N 1
ATOM 4519 C CA . VAL B 1 279 ? 7.672 33.031 7.859 1 98.25 279 VAL B CA 1
ATOM 4520 C C . VAL B 1 279 ? 7.848 32.75 6.371 1 98.25 279 VAL B C 1
ATOM 4522 O O . VAL B 1 279 ? 6.887 32.406 5.68 1 98.25 279 VAL B O 1
ATOM 4525 N N . ASP B 1 280 ? 9.094 32.75 5.906 1 98.5 280 ASP B N 1
ATOM 4526 C CA . ASP B 1 280 ? 9.336 32.656 4.469 1 98.5 280 ASP B CA 1
ATOM 4527 C C . ASP B 1 280 ? 8.719 31.375 3.898 1 98.5 280 ASP B C 1
ATOM 4529 O O . ASP B 1 280 ? 8.008 31.422 2.891 1 98.5 280 ASP B O 1
ATOM 4533 N N . ASN B 1 281 ? 9.047 30.234 4.535 1 98.88 281 ASN B N 1
ATOM 4534 C CA . ASN B 1 281 ? 8.555 28.953 4.031 1 98.88 281 ASN B CA 1
ATOM 4535 C C . ASN B 1 281 ? 7.035 28.859 4.137 1 98.88 281 ASN B C 1
ATOM 4537 O O . ASN B 1 281 ? 6.387 28.266 3.273 1 98.88 281 ASN B O 1
ATOM 4541 N N . VAL B 1 282 ? 6.441 29.438 5.16 1 98.88 282 VAL B N 1
ATOM 4542 C CA . VAL B 1 282 ? 5 29.438 5.359 1 98.88 282 VAL B CA 1
ATOM 4543 C C . VAL B 1 282 ? 4.324 30.266 4.27 1 98.88 282 VAL B C 1
ATOM 4545 O O . VAL B 1 282 ? 3.359 29.828 3.646 1 98.88 282 VAL B O 1
ATOM 4548 N N . VAL B 1 283 ? 4.836 31.453 4.023 1 98.62 283 VAL B N 1
ATOM 4549 C CA . VAL B 1 283 ? 4.309 32.344 3 1 98.62 283 VAL B CA 1
ATOM 4550 C C . VAL B 1 283 ? 4.363 31.656 1.636 1 98.62 283 VAL B C 1
ATOM 4552 O O . VAL B 1 283 ? 3.389 31.688 0.88 1 98.62 283 VAL B O 1
ATOM 4555 N N . LYS B 1 284 ? 5.441 31.047 1.387 1 98.62 284 LYS B N 1
ATOM 4556 C CA . LYS B 1 284 ? 5.648 30.422 0.086 1 98.62 284 LYS B CA 1
ATOM 4557 C C . LYS B 1 284 ? 4.734 29.203 -0.092 1 98.62 284 LYS B C 1
ATOM 4559 O O . LYS B 1 284 ? 4.09 29.062 -1.132 1 98.62 284 LYS B O 1
ATOM 4564 N N . PHE B 1 285 ? 4.633 28.391 0.886 1 98.88 285 PHE B N 1
ATOM 4565 C CA . PHE B 1 285 ? 3.883 27.141 0.739 1 98.88 285 PHE B CA 1
ATOM 4566 C C . PHE B 1 285 ? 2.383 27.422 0.746 1 98.88 285 PHE B C 1
ATOM 4568 O O . PHE B 1 285 ? 1.646 26.875 -0.085 1 98.88 285 PHE B O 1
ATOM 4575 N N . TYR B 1 286 ? 1.904 28.219 1.707 1 98.81 286 TYR B N 1
ATOM 4576 C CA . TYR B 1 286 ? 0.471 28.391 1.91 1 98.81 286 TYR B CA 1
ATOM 4577 C C . TYR B 1 286 ? -0.056 29.562 1.088 1 98.81 286 TYR B C 1
ATOM 4579 O O . TYR B 1 286 ? -1.27 29.734 0.947 1 98.81 286 TYR B O 1
ATOM 4587 N N . GLY B 1 287 ? 0.803 30.375 0.546 1 97.75 287 GLY B N 1
ATOM 4588 C CA . GLY B 1 287 ? 0.377 31.516 -0.251 1 97.75 287 GLY B CA 1
ATOM 4589 C C . GLY B 1 287 ? -0.313 32.594 0.565 1 97.75 287 GLY B C 1
ATOM 4590 O O . GLY B 1 287 ? -1.327 33.156 0.139 1 97.75 287 GLY B O 1
ATOM 4591 N N . VAL B 1 288 ? 0.198 32.844 1.762 1 97.62 288 VAL B N 1
ATOM 4592 C CA . VAL B 1 288 ? -0.397 33.844 2.645 1 97.62 288 VAL B CA 1
ATOM 4593 C C . VAL B 1 288 ? 0.5 35.062 2.709 1 97.62 288 VAL B C 1
ATOM 4595 O O . VAL B 1 288 ? 1.678 35 2.35 1 97.62 288 VAL B O 1
ATOM 4598 N N . GLU B 1 289 ? -0.027 36.156 3.162 1 96.88 289 GLU B N 1
ATOM 4599 C CA . GLU B 1 289 ? 0.755 37.375 3.344 1 96.88 289 GLU B CA 1
ATOM 4600 C C . GLU B 1 289 ? 1.631 37.281 4.59 1 96.88 289 GLU B C 1
ATOM 4602 O O . GLU B 1 289 ? 1.212 36.719 5.613 1 96.88 289 GLU B O 1
ATOM 4607 N N . PRO B 1 290 ? 2.838 37.75 4.461 1 96.56 290 PRO B N 1
ATOM 4608 C CA . PRO B 1 290 ? 3.697 37.75 5.648 1 96.56 290 PRO B CA 1
ATOM 4609 C C . PRO B 1 290 ? 3.131 38.594 6.781 1 96.56 290 PRO B C 1
ATOM 4611 O O . PRO B 1 290 ? 2.26 39.438 6.551 1 96.56 290 PRO B O 1
ATOM 4614 N N . PRO B 1 291 ? 3.541 38.375 7.953 1 94.75 291 PRO B N 1
ATOM 4615 C CA . PRO B 1 291 ? 3.035 39.156 9.094 1 94.75 291 PRO B CA 1
ATOM 4616 C C . PRO B 1 291 ? 3.521 40.594 9.086 1 94.75 291 PRO B C 1
ATOM 4618 O O . PRO B 1 291 ? 4.574 40.906 8.523 1 94.75 291 PRO B O 1
#

Organism: Pyrolobus fumarii (strain DSM 11204 / 1A) (NCBI:txid694429)

Solvent-accessible surface area (backbone atoms only — not comparable to full-atom values): 28790 Å² total; per-residue (Å²): 126,88,68,83,76,56,36,44,28,65,33,28,36,57,21,73,74,72,25,78,19,30,40,52,52,30,44,58,32,40,74,74,33,36,45,38,34,24,41,32,46,70,59,31,59,73,68,72,34,58,72,89,49,48,67,57,22,51,54,51,37,51,51,53,40,53,52,34,46,50,37,17,36,72,51,67,32,47,65,45,38,25,34,54,50,44,32,65,50,52,58,51,44,44,74,73,65,48,53,65,58,58,49,44,51,46,39,44,52,48,35,52,51,39,48,51,35,22,61,72,65,76,28,56,17,41,13,33,25,24,37,40,71,54,72,40,48,41,68,57,38,52,43,23,43,50,38,28,49,52,45,40,48,45,20,50,76,54,71,29,33,35,37,32,36,54,44,80,68,25,57,42,45,46,50,58,51,48,53,54,33,62,74,66,61,36,57,48,73,39,32,27,39,45,71,26,46,57,60,28,29,52,48,25,39,74,69,50,24,28,22,20,33,47,53,42,62,70,57,46,51,50,32,42,69,72,40,64,86,66,46,80,37,30,34,36,18,21,55,20,62,38,37,72,95,50,68,48,72,72,18,36,64,61,55,27,52,52,44,51,52,50,38,36,74,71,62,62,40,51,70,67,55,50,43,35,29,33,39,55,32,46,26,65,62,72,69,49,82,76,133,126,89,69,83,75,56,37,44,29,67,34,28,34,56,20,74,74,70,26,78,18,30,39,52,52,29,45,59,32,41,75,73,32,36,45,38,35,25,40,33,47,70,60,30,61,72,66,72,34,58,72,91,50,48,66,59,21,49,54,53,38,51,52,54,40,53,50,34,44,50,36,17,36,75,52,67,31,46,63,44,37,26,34,53,48,46,31,63,49,53,58,52,44,43,73,72,65,50,53,66,58,58,49,44,51,45,40,43,52,48,37,51,52,39,46,50,36,24,61,70,65,76,27,57,17,40,12,34,26,23,37,44,72,53,70,40,47,43,67,58,39,52,42,24,42,51,39,27,49,52,45,42,49,45,21,52,75,55,69,29,32,33,37,33,37,55,44,79,68,25,58,42,45,45,51,56,50,47,54,54,33,61,74,68,62,36,57,48,72,39,34,28,39,45,71,25,46,56,59,29,29,51,46,26,39,75,70,49,24,27,21,22,34,47,52,40,61,70,56,46,52,49,33,43,68,71,41,64,86,65,45,79,38,29,34,35,16,21,55,20,64,40,37,72,94,51,66,48,72,71,20,36,63,59,54,28,52,52,45,51,52,50,37,35,74,70,64,61,41,51,69,68,55,48,45,35,29,31,39,55,30,46,27,66,61,72,68,48,81,76,131

Nearest PDB structures (foldseek):
  3tva-assembly1_A  TM=5.465E-01  e=5.426E-05  Planctopirus limnophila DSM 3776
  3tva-assembly2_B  TM=5.085E-01  e=6.860E-05  Planctopirus limnophila DSM 3776
  7vkx-assembly1_A  TM=5.364E-01  e=5.905E-03  Ignavibacterium album JCM 16511
  1vhk-assembly3_C  TM=2.686E-01  e=1.876E-01  Bacillus subtilis
  1vhy-assembly3_B  TM=2.703E-01  e=1.460E+00  Haemophilus influenzae

pLDDT: mean 97.04, std 6.18, range [31.98, 98.94]

Secondary structure (DSSP, 8-state):
------EEEEEE---TTTS-HHHHHHHHHHTTTEEEEEEE---GGGGT--GGGTHHHHHHHHHHHHHHHHHHHHTT-EEEEEE---HHHHHHHHHTT--HHHHHHHHHHHHHHHHHHHHTTS-SEEEEEE--SS-B-HHHHHHHHHHHHHHHHHHHHHT-EEEEE----THHHHHHHHHHHHHHT--GGGEEETT--HHHHHHHHHTT-EEEEE--HHHHHHHHHH-TT--TTEEEE------TTSTTSS--HHHHHHHHHHHHHTTSS-HHHHHIIIIIHHHHHHT----/------EEEEEE---TTTS-HHHHHHHHHHTTTEEEEEEE---GGGGT--GGGTHHHHHHHHHHHHHHHHHHHHTT-EEEEEE---HHHHHHHHHTT--HHHHHHHHHHHHHHHHHHHHTTS-SEEEEEE--SS-B-HHHHHHHHHHHHHHHHHHHHHT-EEEEE----THHHHHHHHHHHHHHT--GGGEEETT--HHHHHHHHHTT-EEEEE--HHHHHHHHHH-TT--TTEEEE------TTSTTSS--HHHHHHHHHHHHHTTSS-HHHHHIIIIIHHHHHHT----

InterPro domains:
  IPR001130 3'-5' ssDNA/RNA exonuclease TatD-like [PF01026] (9-287)
  IPR011589 MJ1127-like [PTHR42206] (5-289)
  IPR032466 Metal-dependent hydrolase [SSF51556] (7-289)

Sequence (582 aa):
MAGRLVFSDAHAHSNPVKGIGAKRIAEKFRSIGGWFIALVALSPWHYGIDARLEFEAYRKMIEIHMRECKAAKEAGLRVACLAGFHPADVDKLLEKGLNHLKVLELGLKVVEYVARLCKEGLLDGIGEVGRQHYTTRPENVAISMEIARRALELSRDYDCIVHLHLENAGEITVKLTELDVERIGARKERLLLHHSKPGVASYAVQHGFYATLPGKEQLLSYYFGNYSQLVDRVLLESDYIDDPKRPCVSSCPWEVVERLKRLANQGVISEEVLYKINVDNVVKFYGVEPPMAGRLVFSDAHAHSNPVKGIGAKRIAEKFRSIGGWFIALVALSPWHYGIDARLEFEAYRKMIEIHMRECKAAKEAGLRVACLAGFHPADVDKLLEKGLNHLKVLELGLKVVEYVARLCKEGLLDGIGEVGRQHYTTRPENVAISMEIARRALELSRDYDCIVHLHLENAGEITVKLTELDVERIGARKERLLLHHSKPGVASYAVQHGFYATLPGKEQLLSYYFGNYSQLVDRVLLESDYIDDPKRPCVSSCPWEVVERLKRLANQGVISEEVLYKINVDNVVKFYGVEPP

Foldseek 3Di:
DLDDQAFEAAEAEAAPQFFPALLVLLLVNVVNRYAEYEYEFDALVSNVFDCVVQLVSLVVSLVVQLVRQVSSVVSHHHYAGEYAQALVNLVVSVVVPDDNVSSLVSRQVNLVVRLVCCLVVSHQAYDEAEADQDDDDPSSRVSSHVSVLSRQLSCQVRVHAYEYEFHAPALVRQVVVVVSCVVSVGDQLRYEDEQYQLRNQLNSLVVRHAYEHQLDLVRLLVNCQPPVVRQQRYAYHQHYHRHPVCGSVRHRSVVSVVSVVVCCVVVSADSVSSCNRGFVNCCSNSVDDGD/DLDDQAFEAAEAEAAPQFFPALLVLLLVNVVNRYAEYEYEFDALVSNVFDCVVQLVSLVVSLVVQLVRQVSSVVSHHHYAYEYAQALVNLVVSVVVPDDNVSSLVSRQVSLVVRLVCCLVVSHQAYDEAEADQDDDDPSSRVSSHVSVLSRQLSCQVRVHAYEYEFHAPALVGQVVVVVSCVVSVGDQLRYEDEQYQLRNQLNSLVVNHAYEHELDLVRLLVNCVPPVVRQQRYAYHQHYHRHPVCGSVRHRSVVSVVSVVVCCVVVSDDSVSSCNRGFVNCCSNSVDDGD

Radius of gyration: 27.48 Å; Cα contacts (8 Å, |Δi|>4): 1271; chains: 2; bounding box: 48×89×55 Å